Protein AF-A0A944PG60-F1 (afdb_monomer)

Sequence (607 aa):
MVRDDLVLALLRGALREAAPEWLLQVAIDRDVDRPREDQYHPLGPALALASTALSHTSCTDEQRRDALRRCSVPQLGRLGHANCTKPVARGIVAELRHREPDSQPMTPALLTEPGCAQVVLRQPDLHEHVFAVALDLLPVFPSLQKSGEQEDADSSYEAYVAAQRAWETMWAGVVSQHTSRHRQLLSWAADSPADHVIRTHLLGTLPWDVEPGLLEEIAADDLAHFRDCVLVTRVCRMLRDGTSEQEVRAHFADELAAPAAESGRDLERYFSGRPLFRRYGAHAAISWMELAAKGSWRHILNPTEANSRYGEPHTWRSPNDLLHTLGRRFAEAGLTALMLWELDEEATYGSPTGLRWVHSTLLHLPTLSDEVATRVRAILKASRPDPYARLRTHDHAAVRRERELSDLRSDIERMIGDPLAATRTYALGDPSSVTVRDLAGAANEVLNGYLTRHEGDDALVEKALLAFASRAHRSKPAFADVLVRHSQPRAALLDITIDLRRRLGGSPQHREAWAREVLSLPDCDPELIRALPAWTVLTIGGESRYRSAHKAVTAIVMETLGDDHDAWARFTSSPASYSGPTAWLRLGDVLDASLGRTPWPTPPSSR

Mean predicted aligned error: 11.56 Å

Secondary structure (DSSP, 8-state):
-HHHHHHHHHHHTTTSS---HHHHHHHHHHHHS--GGGTT-TT-S--HHHHHHHTSTT--HHHHHHHHHHS-HHHHHHHTBTTS-HHHHHHHHHHHHHH--SPPBP-THHHHS--HHHHHHTSSSB-HHHHHHHHHTSPBPPP-----TTS-HHHHHHHHHHHHHHHHHHHHHHHHH-TT-HHHHHHHHTTSHHHHHHHHHHHHTSGGGS-HHHHHHHHHHHHHHHHHHHHHHHHHHHHHTT--HHHHHHHTHHHHHS--TTTHHHHHHHHS--HHHHHHHTTHHHHHHHHHHHTTTHHHH-GGG-B-TTSPBP--SS-HHHHHHHHHHHHHHHHHHHHT----TT--S--HHHHHHHHHHHHH-S---HHHHHHHHHHHHHS---TTGGG-TT-HHHHHHHHHHHHHHHHHHHHHH-TT-SSGGG----TTT--HHHHHHS-HHHHHHHHHHTTT-HHHHHHHHHHGGG-SS--SS-HHHHHTTSSSHHHHHHHHHHTHHHHH-S-HHHHHHHHHHHHTSTT--HHHHHHSBHHHHHHSB-SSTTT-B-HHHHHHHHHHHTT-HHHHHHHHT----SSSGGGG-BHHHHHHHHTTSSSPPPPPP--

Radius of gyration: 36.52 Å; Cα contacts (8 Å, |Δi|>4): 721; chains: 1; bounding box: 112×46×90 Å

Solvent-accessible surface area (backbone atoms only — not comparable to full-atom values): 33723 Å² total; per-residue (Å²): 104,81,67,55,55,48,54,46,48,38,53,71,49,91,27,48,79,62,53,60,67,71,60,39,50,51,30,31,47,62,54,62,68,51,79,75,84,67,76,87,46,100,76,56,81,82,55,61,42,27,48,51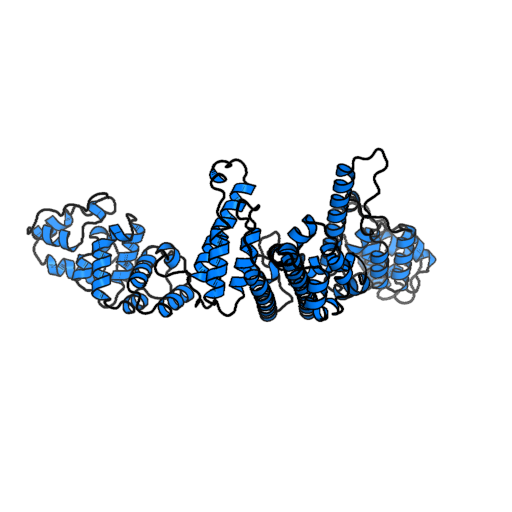,31,54,56,32,78,63,45,46,74,64,61,44,44,56,53,55,69,70,39,52,56,66,52,48,25,64,54,28,25,53,87,47,41,71,71,46,36,51,47,48,44,53,49,48,46,68,79,48,76,70,61,47,64,32,44,55,62,46,75,81,59,55,51,64,29,56,48,26,51,69,43,55,65,45,20,68,70,35,46,54,52,28,59,72,44,35,62,40,82,55,71,81,73,80,65,55,104,84,50,59,65,66,62,56,49,54,50,41,54,47,13,45,54,38,46,52,52,50,48,51,52,44,56,67,45,37,54,93,40,56,71,58,53,46,66,69,21,58,100,42,82,53,30,62,55,51,50,43,33,47,46,31,75,45,46,39,63,34,55,50,69,58,50,52,51,55,52,50,53,56,55,51,54,47,53,53,25,45,49,42,17,53,54,20,41,44,50,70,76,66,47,51,72,69,57,52,49,62,74,42,40,72,70,70,66,49,88,52,94,69,56,68,73,58,55,56,60,51,68,69,74,49,66,67,46,23,57,54,28,46,41,30,32,49,54,47,42,30,47,31,42,72,40,36,38,29,42,56,67,36,56,88,72,39,46,45,101,85,68,48,71,65,78,56,64,42,57,69,69,57,39,54,51,51,27,30,56,51,14,56,52,41,50,56,33,55,74,63,62,73,88,59,87,84,60,87,54,44,51,45,56,74,45,46,28,54,44,50,21,57,55,36,43,93,73,71,50,73,67,57,46,51,49,51,50,52,49,59,68,61,45,38,79,61,88,60,54,78,78,47,70,86,39,67,67,59,54,50,47,50,49,51,33,53,50,52,50,52,50,43,52,15,32,64,40,26,58,81,44,95,49,44,93,66,29,73,20,38,69,87,74,50,48,39,68,59,56,30,71,45,54,41,69,52,50,53,52,50,53,62,77,47,67,84,45,45,71,47,40,54,37,51,59,56,8,60,27,68,38,92,70,94,68,64,69,49,73,66,68,54,40,71,63,29,93,53,44,71,61,51,54,39,54,49,46,68,42,33,57,82,75,71,46,89,49,60,65,36,54,46,38,42,50,52,57,54,69,67,42,94,80,66,52,69,68,49,59,27,41,34,31,31,40,50,60,67,66,42,54,26,95,60,84,84,80,38,66,26,65,71,58,51,49,53,54,48,69,72,46,62,90,43,63,67,25,50,56,43,46,77,66,52,78,52,30,84,64,70,52,35,33,61,34,29,30,41,54,50,53,45,24,18,69,69,76,44,75,79,73,79,48,64,71,97,121

Foldseek 3Di:
DVVLVVLLCCCVPVCVQHDDPVSLVVLLCCQLVPDPPQVPDLLDDQSSSNQSSLQGPHQDLVNLLVSLLSHDLLRLLSSQAQPGDPSNLVSSLVNLCVQQVDAAAFFLVCVVVPHSLLSSLLAERGHPSNVVSSVVNYHAQHDQDDDDPPDDPVVSVVRNVNRNVSVLVSLLSNCVRYLVCLVVQCVSCPPHPSNVSSLQCCQFVPVQSHALVVNVVSLVLLLVVLVLLLLLLVLLVCVVVPHQPVVSCVVCVVVLPDCPPPSNVVSVVSNPPDNVSSVCSNLSSLVSLLCCCVGRNVCLLPVQVCADPVRHGDRGNHDNVSSLVSLQSLLVSVVSSLVSDDQDPPPQAAWLSSLSSVLSSLQNHPFDDPVSLVSVVVSLVRHDQDPCLVVVVVDPVSVVRSVSSVVSSVLSQQSSQCRVQPGSNQRQGNLVPRALCSLLPHDQVSNVVVCVVVQPPQSSLLSNLLNQLVHPDDDDPQSVVSLVSHPDSVVSLQVCLLCVCVRNNFDLSSLLSSLVSQLPDPDRDLSSLQSRQQVNQQCDADPPPDDHRHPSNVVSLCVLCPPPPQLVVQLVVAPADSHDQSSNQGNNQSSCVSVVNDPRDDGDDPD

Structure (mmCIF, N/CA/C/O backbone):
data_AF-A0A944PG60-F1
#
_entry.id   AF-A0A944PG60-F1
#
loop_
_atom_site.group_PDB
_atom_site.id
_atom_site.type_symbol
_atom_site.label_atom_id
_atom_site.label_alt_id
_atom_site.label_comp_id
_atom_site.label_asym_id
_atom_site.label_entity_id
_atom_site.label_seq_id
_atom_site.pdbx_PDB_ins_code
_atom_site.Cartn_x
_atom_site.Cartn_y
_atom_site.Cartn_z
_atom_site.occupancy
_atom_site.B_iso_or_equiv
_atom_site.auth_seq_id
_atom_site.auth_comp_id
_atom_site.auth_asym_id
_atom_site.auth_atom_id
_atom_site.pdbx_PDB_model_num
ATOM 1 N N . MET A 1 1 ? 42.377 1.328 -25.000 1.00 53.78 1 MET A N 1
ATOM 2 C CA . MET A 1 1 ? 41.643 0.204 -25.628 1.00 53.78 1 MET A CA 1
ATOM 3 C C . MET A 1 1 ? 42.593 -0.837 -26.203 1.00 53.78 1 MET A C 1
ATOM 5 O O . MET A 1 1 ? 42.999 -1.668 -25.416 1.00 53.78 1 MET A O 1
ATOM 9 N N . VAL A 1 2 ? 43.089 -0.762 -27.450 1.00 61.47 2 VAL A N 1
ATOM 10 C CA . VAL A 1 2 ? 43.896 -1.863 -28.059 1.00 61.47 2 VAL A CA 1
ATOM 11 C C . VAL A 1 2 ? 45.124 -2.294 -27.228 1.00 61.47 2 VAL A C 1
ATOM 13 O O . VAL A 1 2 ? 45.469 -3.471 -27.178 1.00 61.47 2 VAL A O 1
ATOM 16 N N . ARG A 1 3 ? 45.779 -1.352 -26.536 1.00 75.06 3 ARG A N 1
ATOM 17 C CA . ARG A 1 3 ? 46.931 -1.631 -25.660 1.00 75.06 3 ARG A CA 1
ATOM 18 C C . ARG A 1 3 ? 46.542 -2.263 -24.316 1.00 75.06 3 ARG A C 1
ATOM 20 O O . ARG A 1 3 ? 47.294 -3.084 -23.807 1.00 75.06 3 ARG A O 1
ATOM 27 N N . ASP A 1 4 ? 45.395 -1.887 -23.762 1.00 80.38 4 ASP A N 1
ATOM 28 C CA . ASP A 1 4 ? 44.910 -2.372 -22.463 1.00 80.38 4 ASP A CA 1
ATOM 29 C C . ASP A 1 4 ? 44.392 -3.809 -22.605 1.00 80.38 4 ASP A C 1
ATOM 31 O O . ASP A 1 4 ? 44.735 -4.683 -21.811 1.00 80.38 4 ASP A O 1
ATOM 35 N N . ASP A 1 5 ? 43.680 -4.081 -23.702 1.00 80.94 5 ASP A N 1
ATOM 36 C CA . ASP A 1 5 ? 43.199 -5.419 -24.054 1.00 80.94 5 ASP A CA 1
ATOM 37 C C . ASP A 1 5 ? 44.366 -6.394 -24.280 1.00 80.94 5 ASP A C 1
ATOM 39 O O . ASP A 1 5 ? 44.305 -7.547 -23.856 1.00 80.94 5 ASP A O 1
ATOM 43 N N . LEU A 1 6 ? 45.467 -5.923 -24.881 1.00 83.25 6 LEU A N 1
ATOM 44 C CA . LEU A 1 6 ? 46.682 -6.717 -25.074 1.00 83.25 6 LEU A CA 1
ATOM 45 C C . LEU A 1 6 ? 47.369 -7.064 -23.746 1.00 83.25 6 LEU A C 1
ATOM 47 O O . LEU A 1 6 ? 47.744 -8.216 -23.539 1.00 83.25 6 LEU A O 1
ATOM 51 N N . VAL A 1 7 ? 47.531 -6.096 -22.836 1.00 85.50 7 VAL A N 1
ATOM 52 C CA . VAL A 1 7 ? 48.131 -6.348 -21.511 1.00 85.50 7 VAL A CA 1
ATOM 53 C C . VAL A 1 7 ? 47.280 -7.345 -20.725 1.00 85.50 7 VAL A C 1
ATOM 55 O O . VAL A 1 7 ? 47.806 -8.298 -20.151 1.00 85.50 7 VAL A O 1
ATOM 58 N N . LEU A 1 8 ? 45.960 -7.177 -20.756 1.00 86.62 8 LEU A N 1
ATOM 59 C CA . LEU A 1 8 ? 45.022 -8.074 -20.097 1.00 86.62 8 LEU A CA 1
ATOM 60 C C . LEU A 1 8 ? 45.046 -9.486 -20.709 1.00 86.62 8 LEU A C 1
ATOM 62 O O . LEU A 1 8 ? 45.043 -10.470 -19.970 1.00 86.62 8 LEU A O 1
ATOM 66 N N . ALA A 1 9 ? 45.131 -9.604 -22.037 1.00 85.31 9 ALA A N 1
ATOM 67 C CA . ALA A 1 9 ? 45.265 -10.887 -22.729 1.00 85.31 9 ALA A CA 1
ATOM 68 C C . ALA A 1 9 ? 46.587 -11.597 -22.395 1.00 85.31 9 ALA A C 1
ATOM 70 O O . ALA A 1 9 ? 46.596 -12.812 -22.196 1.00 85.31 9 ALA A O 1
ATOM 71 N N . LEU A 1 10 ? 47.692 -10.854 -22.275 1.00 87.44 10 LEU A N 1
ATOM 72 C CA . LEU A 1 10 ? 48.986 -11.406 -21.870 1.00 87.44 10 LEU A CA 1
ATOM 73 C C . LEU A 1 10 ? 48.945 -11.941 -20.434 1.00 87.44 10 LEU A C 1
ATOM 75 O O . LEU A 1 10 ? 49.346 -13.082 -20.211 1.00 87.44 10 LEU A O 1
ATOM 79 N N . LEU A 1 11 ? 48.407 -11.163 -19.489 1.00 88.62 11 LEU A N 1
ATOM 80 C CA . LEU A 1 11 ? 48.304 -11.551 -18.075 1.00 88.62 11 LEU A CA 1
ATOM 81 C C . LEU A 1 11 ? 47.312 -12.698 -17.828 1.00 88.62 11 LEU A C 1
ATOM 83 O O . LEU A 1 11 ? 47.488 -13.470 -16.892 1.00 88.62 11 LEU A O 1
ATOM 87 N N . ARG A 1 12 ? 46.265 -12.835 -18.653 1.00 87.19 12 ARG A N 1
ATOM 88 C CA . ARG A 1 12 ? 45.310 -13.956 -18.558 1.00 87.19 12 ARG A CA 1
ATOM 89 C C . ARG A 1 12 ? 45.749 -15.199 -19.334 1.00 87.19 12 ARG A C 1
ATOM 91 O O . ARG A 1 12 ? 45.286 -16.294 -19.021 1.00 87.19 12 ARG A O 1
ATOM 98 N N . GLY A 1 13 ? 46.594 -15.026 -20.347 1.00 88.12 13 GLY A N 1
ATOM 99 C CA . GLY A 1 13 ? 47.042 -16.072 -21.261 1.00 88.12 13 GLY A CA 1
ATOM 100 C C . GLY A 1 13 ? 48.504 -16.447 -21.042 1.00 88.12 13 GLY A C 1
ATOM 101 O O . GLY A 1 13 ? 48.837 -17.147 -20.090 1.00 88.12 13 GLY A O 1
ATOM 102 N N . ALA A 1 14 ? 49.371 -15.999 -21.953 1.00 84.44 14 ALA A N 1
ATOM 103 C CA . ALA A 1 14 ? 50.756 -16.463 -22.068 1.00 84.44 14 ALA A CA 1
ATOM 104 C C . ALA A 1 14 ? 51.629 -16.215 -20.823 1.00 84.44 14 ALA A C 1
ATOM 106 O O . ALA A 1 14 ? 52.593 -16.945 -20.615 1.00 84.44 14 ALA A O 1
ATOM 107 N N . LEU A 1 15 ? 51.305 -15.211 -20.003 1.00 89.38 15 LEU A N 1
ATOM 108 C CA . LEU A 1 15 ? 52.060 -14.849 -18.798 1.00 89.38 15 LEU A CA 1
ATOM 109 C C . LEU A 1 15 ? 51.304 -15.154 -17.502 1.00 89.38 15 LEU A C 1
ATOM 111 O O . LEU A 1 15 ? 51.692 -14.649 -16.460 1.00 89.38 15 LEU A O 1
ATOM 115 N N . ARG A 1 16 ? 50.255 -15.984 -17.548 1.00 87.12 16 ARG A N 1
ATOM 116 C CA . ARG A 1 16 ? 49.369 -16.269 -16.405 1.00 87.12 16 ARG A CA 1
ATOM 117 C C . ARG A 1 16 ? 50.077 -16.828 -15.164 1.00 87.12 16 ARG A C 1
ATOM 119 O O . ARG A 1 16 ? 49.595 -16.639 -14.050 1.00 87.12 16 ARG A O 1
ATOM 126 N N . GLU A 1 17 ? 51.156 -17.584 -15.354 1.00 86.06 17 GLU A N 1
ATOM 127 C CA . GLU A 1 17 ? 51.885 -18.236 -14.254 1.00 86.06 17 GLU A CA 1
ATOM 128 C C . GLU A 1 17 ? 53.078 -17.407 -13.767 1.00 86.06 17 GLU A C 1
ATOM 130 O O . GLU A 1 17 ? 53.410 -17.433 -12.580 1.00 86.06 17 GLU A O 1
ATOM 135 N N . ALA A 1 18 ? 53.704 -16.657 -14.677 1.00 88.88 18 ALA A N 1
ATOM 136 C CA . ALA A 1 18 ? 54.878 -15.841 -14.415 1.00 88.88 18 ALA A CA 1
ATOM 137 C C . ALA A 1 18 ? 54.860 -14.590 -15.302 1.00 88.88 18 ALA A C 1
ATOM 139 O O . ALA A 1 18 ? 55.001 -14.680 -16.523 1.00 88.88 18 ALA A O 1
ATOM 140 N N . ALA A 1 19 ? 54.722 -13.422 -14.677 1.00 89.19 19 ALA A N 1
ATOM 141 C CA . ALA A 1 19 ? 54.722 -12.132 -15.357 1.00 89.19 19 ALA A CA 1
ATOM 142 C C . ALA A 1 19 ? 55.879 -11.265 -14.842 1.00 89.19 19 ALA A C 1
ATOM 144 O O . ALA A 1 19 ? 56.162 -11.278 -13.641 1.00 89.19 19 ALA A O 1
ATOM 145 N N . PRO A 1 20 ? 56.551 -10.498 -15.718 1.00 89.19 20 PRO A N 1
ATOM 146 C CA . PRO A 1 20 ? 57.601 -9.592 -15.286 1.00 89.19 20 PRO A CA 1
ATOM 147 C C . PRO A 1 20 ? 57.009 -8.408 -14.510 1.00 89.19 20 PRO A C 1
ATOM 149 O O . PRO A 1 20 ? 55.943 -7.893 -14.852 1.00 89.19 20 PRO A O 1
ATOM 152 N N . GLU A 1 21 ? 57.743 -7.941 -13.501 1.00 88.69 21 GLU A N 1
ATOM 153 C CA . GLU A 1 21 ? 57.334 -6.859 -12.594 1.00 88.69 21 GLU A CA 1
ATOM 154 C C . GLU A 1 21 ? 56.861 -5.596 -13.328 1.00 88.69 21 GLU A C 1
ATOM 156 O O . GLU A 1 21 ? 55.802 -5.058 -13.013 1.00 88.69 21 GLU A O 1
ATOM 161 N N . TRP A 1 22 ? 57.581 -5.165 -14.369 1.00 88.00 22 TRP A N 1
ATOM 162 C CA . TRP A 1 22 ? 57.215 -3.969 -15.134 1.00 88.00 22 TRP A CA 1
ATOM 163 C C . TRP A 1 22 ? 55.829 -4.080 -15.790 1.00 88.00 22 TRP A C 1
ATOM 165 O O . TRP A 1 22 ? 55.141 -3.073 -15.930 1.00 88.00 22 TRP A O 1
ATOM 175 N N . LEU A 1 23 ? 55.397 -5.284 -16.190 1.00 88.94 23 LEU A N 1
ATOM 176 C CA . LEU A 1 23 ? 54.098 -5.489 -16.836 1.00 88.94 23 LEU A CA 1
ATOM 177 C C . LEU A 1 23 ? 52.961 -5.404 -15.814 1.00 88.94 23 LEU A C 1
ATOM 179 O O . LEU A 1 23 ? 51.924 -4.807 -16.103 1.00 88.94 23 LEU A O 1
ATOM 183 N N . LEU A 1 24 ? 53.177 -5.959 -14.617 1.00 89.69 24 LEU A N 1
ATOM 184 C CA . LEU A 1 24 ? 52.245 -5.848 -13.493 1.00 89.69 24 LEU A CA 1
ATOM 185 C C . LEU A 1 24 ? 52.112 -4.391 -13.041 1.00 89.69 24 LEU A C 1
ATOM 187 O O . LEU A 1 24 ? 50.996 -3.901 -12.888 1.00 89.69 24 LEU A O 1
ATOM 191 N N . GLN A 1 25 ? 53.233 -3.679 -12.918 1.00 88.25 25 GLN A N 1
ATOM 192 C CA . GLN A 1 25 ? 53.254 -2.269 -12.537 1.00 88.25 25 GLN A CA 1
ATOM 193 C C . GLN A 1 25 ? 52.529 -1.390 -13.568 1.00 88.25 25 GLN A C 1
ATOM 195 O O . GLN A 1 25 ? 51.669 -0.594 -13.205 1.00 88.25 25 GLN A O 1
ATOM 200 N N . VAL A 1 26 ? 52.780 -1.601 -14.866 1.00 88.25 26 VAL A N 1
ATOM 201 C CA . VAL A 1 26 ? 52.071 -0.887 -15.942 1.00 88.25 26 VAL A CA 1
ATOM 202 C C . VAL A 1 26 ? 50.565 -1.155 -15.900 1.00 88.25 26 VAL A C 1
ATOM 204 O O . VAL A 1 26 ? 49.785 -0.231 -16.117 1.00 88.25 26 VAL A O 1
ATOM 207 N N . ALA A 1 27 ? 50.141 -2.392 -15.630 1.00 87.62 27 ALA A N 1
ATOM 208 C CA . ALA A 1 27 ? 48.725 -2.733 -15.511 1.00 87.62 27 ALA A CA 1
ATOM 209 C C . ALA A 1 27 ? 48.060 -2.050 -14.301 1.00 87.62 27 ALA A C 1
ATOM 211 O O . ALA A 1 27 ? 46.929 -1.581 -14.414 1.00 87.62 27 ALA A O 1
ATOM 212 N N . ILE A 1 28 ? 48.768 -1.950 -13.171 1.00 88.94 28 ILE A N 1
ATOM 213 C CA . ILE A 1 28 ? 48.303 -1.239 -11.973 1.00 88.94 28 ILE A CA 1
ATOM 214 C C . ILE A 1 28 ? 48.185 0.263 -12.253 1.00 88.94 28 ILE A C 1
ATOM 216 O O . ILE A 1 28 ? 47.111 0.832 -12.071 1.00 88.94 28 ILE A O 1
ATOM 220 N N . ASP A 1 29 ? 49.247 0.901 -12.746 1.00 87.81 29 ASP A N 1
ATOM 221 C CA . ASP A 1 29 ? 49.304 2.359 -12.927 1.00 87.81 29 ASP A CA 1
ATOM 222 C C . ASP A 1 29 ? 48.272 2.855 -13.950 1.00 87.81 29 ASP A C 1
ATOM 224 O O . ASP A 1 29 ? 47.687 3.925 -13.799 1.00 87.81 29 ASP A O 1
ATOM 228 N N . ARG A 1 30 ? 47.969 2.046 -14.973 1.00 83.94 30 ARG A N 1
ATOM 229 C CA . ARG A 1 30 ? 46.959 2.375 -15.996 1.00 83.94 30 ARG A CA 1
ATOM 230 C C . ARG A 1 30 ? 45.547 2.546 -15.439 1.00 83.94 30 ARG A C 1
ATOM 232 O O . ARG A 1 30 ? 44.799 3.363 -15.975 1.00 83.94 30 ARG A O 1
ATOM 239 N N . ASP A 1 31 ? 45.201 1.791 -14.402 1.00 84.12 31 ASP A N 1
ATOM 240 C CA . ASP A 1 31 ? 43.880 1.807 -13.767 1.00 84.12 31 ASP A CA 1
ATOM 241 C C . ASP A 1 31 ? 43.855 2.680 -12.501 1.00 84.12 31 ASP A C 1
ATOM 243 O O . ASP A 1 31 ? 42.850 3.340 -12.218 1.00 84.12 31 ASP A O 1
ATOM 247 N N . VAL A 1 32 ? 44.950 2.694 -11.733 1.00 81.50 32 VAL A N 1
ATOM 248 C CA . VAL A 1 32 ? 45.051 3.434 -10.466 1.00 81.50 32 VAL A CA 1
ATOM 249 C C . VAL A 1 32 ? 45.307 4.923 -10.704 1.00 81.50 32 VAL A C 1
ATOM 251 O O . VAL A 1 32 ? 44.624 5.746 -10.094 1.00 81.50 32 VAL A O 1
ATOM 254 N N . ASP A 1 33 ? 46.200 5.270 -11.637 1.00 79.69 33 ASP A N 1
ATOM 255 C CA . ASP A 1 33 ? 46.654 6.650 -11.875 1.00 79.69 33 ASP A CA 1
ATOM 256 C C . ASP A 1 33 ? 45.922 7.336 -13.047 1.00 79.69 33 ASP A C 1
ATOM 258 O O . ASP A 1 33 ? 46.331 8.395 -13.533 1.00 79.69 33 ASP A O 1
ATOM 262 N N . ARG A 1 34 ? 44.823 6.744 -13.535 1.00 70.19 34 ARG A N 1
ATOM 263 C CA . ARG A 1 34 ? 44.042 7.296 -14.650 1.00 70.19 34 ARG A CA 1
ATOM 264 C C . ARG A 1 34 ? 43.447 8.670 -14.274 1.00 70.19 34 ARG A C 1
ATOM 266 O O . ARG A 1 34 ? 42.856 8.793 -13.198 1.00 70.19 34 ARG A O 1
ATOM 273 N N . PRO A 1 35 ? 43.563 9.705 -15.136 1.00 55.66 35 PRO A N 1
ATOM 274 C CA . PRO A 1 35 ? 43.055 11.042 -14.834 1.00 55.66 35 PRO A CA 1
ATOM 275 C C . PRO A 1 35 ? 41.542 11.044 -14.566 1.00 55.66 35 PRO A C 1
ATOM 277 O O . PRO A 1 35 ? 40.773 10.319 -15.193 1.00 55.66 35 PRO A O 1
ATOM 280 N N . ARG A 1 36 ? 41.139 11.881 -13.603 1.00 54.56 36 ARG A N 1
ATOM 281 C CA . ARG A 1 36 ? 39.830 11.941 -12.920 1.00 54.56 36 ARG A CA 1
ATOM 282 C C . ARG A 1 36 ? 38.628 12.385 -13.782 1.00 54.56 36 ARG A C 1
ATOM 284 O O . ARG A 1 36 ? 37.598 12.737 -13.218 1.00 54.56 36 ARG A O 1
ATOM 291 N N . GLU A 1 37 ? 38.729 12.397 -15.108 1.00 46.00 37 GLU A N 1
ATOM 292 C CA . GLU A 1 37 ? 37.730 13.035 -15.987 1.00 46.00 37 GLU A CA 1
ATOM 293 C C . GLU A 1 37 ? 36.353 12.330 -16.010 1.00 46.00 37 GLU A C 1
ATOM 295 O O . GLU A 1 37 ? 35.355 12.968 -16.329 1.00 46.00 37 GLU A O 1
ATOM 300 N N . ASP A 1 38 ? 36.246 11.079 -15.542 1.00 45.75 38 ASP A N 1
ATOM 301 C CA . ASP A 1 38 ? 34.992 10.297 -15.515 1.00 45.75 38 ASP A CA 1
ATOM 302 C C . ASP A 1 38 ? 34.252 10.324 -14.149 1.00 45.75 38 ASP A C 1
ATOM 304 O O . ASP A 1 38 ? 33.610 9.351 -13.744 1.00 45.75 38 ASP A O 1
ATOM 308 N N . GLN A 1 39 ? 34.336 11.428 -13.395 1.00 44.69 39 GLN A N 1
ATOM 309 C CA . GLN A 1 39 ? 33.823 11.543 -12.012 1.00 44.69 39 GLN A CA 1
ATOM 310 C C . GLN A 1 39 ? 32.289 11.497 -11.832 1.00 44.69 39 GLN A C 1
ATOM 312 O O . GLN A 1 39 ? 31.819 11.500 -10.695 1.00 44.69 39 GLN A O 1
ATOM 317 N N . TYR A 1 40 ? 31.495 11.416 -12.902 1.00 42.62 40 TYR A N 1
ATOM 318 C CA . TYR A 1 40 ? 30.029 11.510 -12.810 1.00 42.62 40 TYR A CA 1
ATOM 319 C C . TYR A 1 40 ? 29.278 10.167 -12.782 1.00 42.62 40 TYR A C 1
ATOM 321 O O . TYR A 1 40 ? 28.053 10.167 -12.661 1.00 42.62 40 TYR A O 1
ATOM 329 N N . HIS A 1 41 ? 29.970 9.021 -12.822 1.00 44.62 41 HIS A N 1
ATOM 330 C CA . HIS A 1 41 ? 29.333 7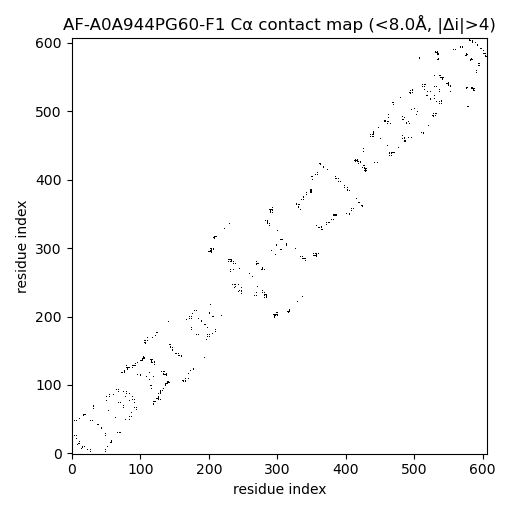.708 -12.670 1.00 44.62 41 HIS A CA 1
ATOM 331 C C . HIS A 1 41 ? 29.691 7.039 -11.329 1.00 44.62 41 HIS A C 1
ATOM 333 O O . HIS A 1 41 ? 30.851 6.677 -11.132 1.00 44.62 41 HIS A O 1
ATOM 339 N N . PRO A 1 42 ? 28.709 6.778 -10.437 1.00 46.03 42 PRO A N 1
ATOM 340 C CA . PRO A 1 42 ? 28.927 6.140 -9.129 1.00 46.03 42 PRO A CA 1
ATOM 341 C C . PRO A 1 42 ? 29.615 4.765 -9.176 1.00 46.03 42 PRO A C 1
ATOM 343 O O . PRO A 1 42 ? 30.175 4.323 -8.176 1.00 46.03 42 PRO A O 1
ATOM 346 N N . LEU A 1 43 ? 29.580 4.094 -10.332 1.00 54.03 43 LEU A N 1
ATOM 347 C CA . LEU A 1 43 ? 30.167 2.767 -10.537 1.00 54.03 43 LEU A CA 1
ATOM 348 C C . LEU A 1 43 ? 31.513 2.792 -11.288 1.00 54.03 43 LEU A C 1
ATOM 350 O O . LEU A 1 43 ? 32.240 1.807 -11.218 1.00 54.03 43 LEU A O 1
ATOM 354 N N . GLY A 1 44 ? 31.890 3.909 -11.931 1.00 58.81 44 GLY A N 1
ATOM 355 C CA . GLY A 1 44 ? 33.141 4.070 -12.692 1.00 58.81 44 GLY A CA 1
ATOM 356 C C . GLY A 1 44 ? 33.449 2.961 -13.726 1.00 58.81 44 GLY A C 1
ATOM 357 O O . GLY A 1 44 ? 32.712 1.988 -13.867 1.00 58.81 44 GLY A O 1
ATOM 358 N N . PRO A 1 45 ? 34.551 3.062 -14.490 1.00 63.16 45 PRO A N 1
ATOM 359 C CA . PRO A 1 45 ? 35.009 1.949 -15.323 1.00 63.16 45 PRO A CA 1
ATOM 360 C C . PRO A 1 45 ? 35.551 0.797 -14.456 1.00 63.16 45 PRO A C 1
ATOM 362 O O . PRO A 1 45 ? 36.111 1.026 -13.378 1.00 63.16 45 PRO A O 1
ATOM 365 N N . ALA A 1 46 ? 35.403 -0.445 -14.925 1.00 68.19 46 ALA A N 1
ATOM 366 C CA . ALA A 1 46 ? 35.960 -1.623 -14.259 1.00 68.19 46 ALA A CA 1
ATOM 367 C C . ALA A 1 46 ? 37.501 -1.564 -14.232 1.00 68.19 46 ALA A C 1
ATOM 369 O O . ALA A 1 46 ? 38.127 -1.357 -15.269 1.00 68.19 46 ALA A O 1
ATOM 370 N N . LEU A 1 47 ? 38.110 -1.792 -13.061 1.00 83.31 47 LEU A N 1
ATOM 371 C CA . LEU A 1 47 ? 39.571 -1.798 -12.857 1.00 83.31 47 LEU A CA 1
ATOM 372 C C . LEU A 1 47 ? 40.171 -3.165 -13.228 1.00 83.31 47 LEU A C 1
ATOM 374 O O . LEU A 1 47 ? 40.756 -3.868 -12.400 1.00 83.31 47 LEU A O 1
ATOM 378 N N . ALA A 1 48 ? 39.910 -3.602 -14.461 1.00 83.25 48 ALA A N 1
ATOM 379 C CA . ALA A 1 48 ? 40.185 -4.963 -14.904 1.00 83.25 48 ALA A CA 1
ATOM 380 C C . ALA A 1 48 ? 41.689 -5.277 -14.987 1.00 83.25 48 ALA A C 1
ATOM 382 O O . ALA A 1 48 ? 42.079 -6.419 -14.720 1.00 83.25 48 ALA A O 1
ATOM 383 N N . LEU A 1 49 ? 42.531 -4.293 -15.326 1.00 86.88 49 LEU A N 1
ATOM 384 C CA . LEU A 1 49 ? 43.982 -4.462 -15.395 1.00 86.88 49 LEU A CA 1
ATOM 385 C C . LEU A 1 49 ? 44.584 -4.538 -13.994 1.00 86.88 49 LEU A C 1
ATOM 387 O O . LEU A 1 49 ? 45.282 -5.510 -13.695 1.00 86.88 49 LEU A O 1
ATOM 391 N N . ALA A 1 50 ? 44.254 -3.584 -13.119 1.00 88.44 50 ALA A N 1
ATOM 392 C CA . ALA A 1 50 ? 44.738 -3.581 -11.739 1.00 88.44 50 ALA A CA 1
ATOM 393 C C . ALA A 1 50 ? 44.258 -4.820 -10.971 1.00 88.44 50 ALA A C 1
ATOM 395 O O . ALA A 1 50 ? 45.052 -5.473 -10.299 1.00 88.44 50 ALA A O 1
ATOM 396 N N . SER A 1 51 ? 42.988 -5.211 -11.119 1.00 88.12 51 SER A N 1
ATOM 397 C CA . SER A 1 51 ? 42.451 -6.423 -10.483 1.00 88.12 51 SER A CA 1
ATOM 398 C C . SER A 1 51 ? 43.205 -7.687 -10.917 1.00 88.12 51 SER A C 1
ATOM 400 O O . SER A 1 51 ? 43.572 -8.511 -10.073 1.00 88.12 51 SER A O 1
ATOM 402 N N . THR A 1 52 ? 43.496 -7.813 -12.219 1.00 88.19 52 THR A N 1
ATOM 403 C CA . THR A 1 52 ? 44.238 -8.958 -12.772 1.00 88.19 52 THR A CA 1
ATOM 404 C C . THR A 1 52 ? 45.692 -8.960 -12.288 1.00 88.19 52 THR A C 1
ATOM 406 O O . THR A 1 52 ? 46.186 -9.999 -11.860 1.00 88.19 52 THR A O 1
ATOM 409 N N . ALA A 1 53 ? 46.367 -7.807 -12.300 1.00 90.69 53 ALA A N 1
ATOM 410 C CA . ALA A 1 53 ? 47.765 -7.689 -11.892 1.00 90.69 53 ALA A CA 1
ATOM 411 C C . ALA A 1 53 ? 47.970 -7.933 -10.388 1.00 90.69 53 ALA A C 1
ATOM 413 O O . ALA A 1 53 ? 48.841 -8.710 -10.007 1.00 90.69 53 ALA A O 1
ATOM 414 N N . LEU A 1 54 ? 47.133 -7.344 -9.527 1.00 90.38 54 LEU A N 1
ATOM 415 C CA . LEU A 1 54 ? 47.226 -7.512 -8.068 1.00 90.38 54 LEU A CA 1
ATOM 416 C C . LEU A 1 54 ? 46.913 -8.946 -7.613 1.00 90.38 54 LEU A C 1
ATOM 418 O O . LEU A 1 54 ? 47.386 -9.388 -6.561 1.00 90.38 54 LEU A O 1
ATOM 422 N N . SER A 1 55 ? 46.117 -9.662 -8.411 1.00 89.12 55 SER A N 1
ATOM 423 C CA . SER A 1 55 ? 45.765 -11.070 -8.208 1.00 89.12 55 SER A CA 1
ATOM 424 C C . SER A 1 55 ? 46.780 -12.052 -8.802 1.00 89.12 55 SER A C 1
ATOM 426 O O . SER A 1 55 ? 46.636 -13.258 -8.611 1.00 89.12 55 SER A O 1
ATOM 428 N N . HIS A 1 56 ? 47.786 -11.561 -9.528 1.00 91.62 56 HIS A N 1
ATOM 429 C CA . HIS A 1 56 ? 48.787 -12.394 -10.181 1.00 91.62 56 HIS A CA 1
ATOM 430 C C . HIS A 1 56 ? 49.738 -13.038 -9.159 1.00 91.62 56 HIS A C 1
ATOM 432 O O . HIS A 1 56 ? 50.139 -12.398 -8.187 1.00 91.62 56 HIS A O 1
ATOM 438 N N . THR A 1 57 ? 50.152 -14.285 -9.394 1.00 87.88 57 THR A N 1
ATOM 439 C CA . THR A 1 57 ? 51.058 -15.046 -8.504 1.00 87.88 57 THR A CA 1
ATOM 440 C C . THR A 1 57 ? 52.420 -14.374 -8.333 1.00 87.88 57 THR A C 1
ATOM 442 O O . THR A 1 57 ? 52.994 -14.405 -7.251 1.00 87.88 57 THR A O 1
ATOM 445 N N . SER A 1 58 ? 52.923 -13.739 -9.393 1.00 90.75 58 SER A N 1
ATOM 446 C CA . SER A 1 58 ? 54.181 -12.975 -9.387 1.00 90.75 58 SER A CA 1
ATOM 447 C C . SER A 1 58 ? 54.086 -11.585 -8.740 1.00 90.75 58 SER A C 1
ATOM 449 O O . SER A 1 58 ? 55.110 -10.920 -8.632 1.00 90.75 58 SER A O 1
ATOM 451 N N . CYS A 1 59 ? 52.897 -11.121 -8.330 1.00 89.69 59 CYS A N 1
ATOM 452 C CA . CYS A 1 59 ? 52.750 -9.842 -7.631 1.00 89.69 59 CYS A CA 1
ATOM 453 C C . CYS A 1 59 ? 53.113 -10.012 -6.151 1.00 89.69 59 CYS A C 1
ATOM 455 O O . CYS A 1 59 ? 52.456 -10.763 -5.418 1.00 89.69 59 CYS A O 1
ATOM 457 N N . THR A 1 60 ? 54.158 -9.310 -5.709 1.00 89.12 60 THR A N 1
ATOM 458 C CA . THR A 1 60 ? 54.640 -9.401 -4.327 1.00 89.12 60 THR A CA 1
ATOM 459 C C . THR A 1 60 ? 53.681 -8.713 -3.354 1.00 89.12 60 THR A C 1
ATOM 461 O O . THR A 1 60 ? 52.910 -7.821 -3.718 1.00 89.12 60 THR A O 1
ATOM 464 N N . ASP A 1 61 ? 53.728 -9.106 -2.080 1.00 87.81 61 ASP A N 1
ATOM 465 C CA . ASP A 1 61 ? 52.897 -8.481 -1.042 1.00 87.81 61 ASP A CA 1
ATOM 466 C C . ASP A 1 61 ? 53.214 -6.988 -0.850 1.00 87.81 61 ASP A C 1
ATOM 468 O O . ASP A 1 61 ? 52.325 -6.211 -0.505 1.00 87.81 61 ASP A O 1
ATOM 472 N N . GLU A 1 62 ? 54.463 -6.583 -1.094 1.00 88.25 62 GLU A N 1
ATOM 473 C CA . GLU A 1 62 ? 54.908 -5.189 -1.031 1.00 88.25 62 GLU A CA 1
ATOM 474 C C . GLU A 1 62 ? 54.333 -4.362 -2.187 1.00 88.25 62 GLU A C 1
ATOM 476 O O . GLU A 1 62 ? 53.638 -3.380 -1.930 1.00 88.25 62 GLU A O 1
ATOM 481 N N . GLN A 1 63 ? 54.476 -4.832 -3.434 1.00 87.88 63 GLN A N 1
ATOM 482 C CA . GLN A 1 63 ? 53.866 -4.197 -4.611 1.00 87.88 63 GLN A CA 1
ATOM 483 C C . GLN A 1 63 ? 52.349 -4.055 -4.455 1.00 87.88 63 GLN A C 1
ATOM 485 O O . GLN A 1 63 ? 51.775 -3.010 -4.765 1.00 87.88 63 GLN A O 1
ATOM 490 N N . ARG A 1 64 ? 51.686 -5.098 -3.936 1.00 92.00 64 ARG A N 1
ATOM 491 C CA . ARG A 1 64 ? 50.243 -5.073 -3.687 1.00 92.00 64 ARG A CA 1
ATOM 492 C C . ARG A 1 64 ? 49.873 -4.017 -2.649 1.00 92.00 64 ARG A C 1
ATOM 494 O O . ARG A 1 64 ? 48.916 -3.276 -2.855 1.00 92.00 64 ARG A O 1
ATOM 501 N N . ARG A 1 65 ? 50.613 -3.932 -1.541 1.00 90.75 65 ARG A N 1
ATOM 502 C CA . ARG A 1 65 ? 50.364 -2.948 -0.478 1.00 90.75 65 ARG A CA 1
ATOM 503 C C . ARG A 1 65 ? 50.542 -1.519 -0.986 1.00 90.75 65 ARG A C 1
ATOM 505 O O . ARG A 1 65 ? 49.674 -0.684 -0.745 1.00 90.75 65 ARG A O 1
ATOM 512 N N . ASP A 1 66 ? 51.617 -1.252 -1.717 1.00 90.25 66 ASP A N 1
ATOM 513 C CA . ASP A 1 66 ? 51.913 0.088 -2.229 1.00 90.25 66 ASP A CA 1
ATOM 514 C C . ASP A 1 66 ? 50.913 0.525 -3.303 1.00 90.25 66 ASP A C 1
ATOM 516 O O . ASP A 1 66 ? 50.463 1.672 -3.314 1.00 90.25 66 ASP A O 1
ATOM 520 N N . ALA A 1 67 ? 50.478 -0.398 -4.163 1.00 91.00 67 ALA A N 1
ATOM 521 C CA . ALA A 1 67 ? 49.403 -0.142 -5.115 1.00 91.00 67 ALA A CA 1
ATOM 522 C C . ALA A 1 67 ? 48.071 0.196 -4.424 1.00 91.00 67 ALA A C 1
ATOM 524 O O . ALA A 1 67 ? 47.404 1.158 -4.806 1.00 91.00 67 ALA A O 1
ATOM 525 N N . LEU A 1 68 ? 47.688 -0.556 -3.386 1.00 92.06 68 LEU A N 1
ATOM 526 C CA . LEU A 1 68 ? 46.441 -0.320 -2.651 1.00 92.06 68 LEU A CA 1
ATOM 527 C C . LEU A 1 68 ? 46.470 0.994 -1.855 1.00 92.06 68 LEU A C 1
ATOM 529 O O . LEU A 1 68 ? 45.469 1.707 -1.837 1.00 92.06 68 LEU A O 1
ATOM 533 N N . ARG A 1 69 ? 47.618 1.387 -1.291 1.00 91.00 69 ARG A N 1
ATOM 534 C CA . ARG A 1 69 ? 47.792 2.704 -0.647 1.00 91.00 69 ARG A CA 1
ATOM 535 C C . ARG A 1 69 ? 47.555 3.872 -1.601 1.00 91.00 69 ARG A C 1
ATOM 537 O O . ARG A 1 69 ? 46.960 4.871 -1.206 1.00 91.00 69 ARG A O 1
ATOM 544 N N . ARG A 1 70 ? 47.969 3.743 -2.866 1.00 90.69 70 ARG A N 1
ATOM 545 C CA . ARG A 1 70 ? 47.731 4.763 -3.906 1.00 90.69 70 ARG A CA 1
ATOM 546 C C . ARG A 1 70 ? 46.273 4.834 -4.370 1.00 90.69 70 ARG A C 1
ATOM 548 O O . ARG A 1 70 ? 45.862 5.849 -4.927 1.00 90.69 70 ARG A O 1
ATOM 555 N N . CYS A 1 71 ? 45.476 3.792 -4.134 1.00 89.75 71 CYS A N 1
ATOM 556 C CA . CYS A 1 71 ? 44.076 3.766 -4.545 1.00 89.75 71 CYS A CA 1
ATOM 557 C C . CYS A 1 71 ? 43.220 4.736 -3.715 1.00 89.75 71 CYS A C 1
ATOM 559 O O . CYS A 1 71 ? 43.286 4.783 -2.484 1.00 89.75 71 CYS A O 1
ATOM 561 N N . SER A 1 72 ? 42.317 5.453 -4.380 1.00 89.38 72 SER A N 1
ATOM 562 C CA . SER A 1 72 ? 41.179 6.106 -3.724 1.00 89.38 72 SER A CA 1
ATOM 563 C C . SER A 1 72 ? 40.228 5.068 -3.117 1.00 89.38 72 SER A C 1
ATOM 565 O O . SER A 1 72 ? 40.175 3.919 -3.555 1.00 89.38 72 SER A O 1
ATOM 567 N N . VAL A 1 73 ? 39.425 5.464 -2.128 1.00 89.62 73 VAL A N 1
ATOM 568 C CA . VAL A 1 73 ? 38.469 4.542 -1.493 1.00 89.62 73 VAL A CA 1
ATOM 569 C C . VAL A 1 73 ? 37.471 3.925 -2.494 1.00 89.62 73 VAL A C 1
ATOM 571 O O . VAL A 1 73 ? 37.279 2.709 -2.452 1.00 89.62 73 VAL A O 1
ATOM 574 N N . PRO A 1 74 ? 36.898 4.669 -3.466 1.00 88.56 74 PRO A N 1
ATOM 575 C CA . PRO A 1 74 ? 36.060 4.054 -4.498 1.00 88.56 74 PRO A CA 1
ATOM 576 C C . PRO A 1 74 ? 36.803 3.025 -5.366 1.00 88.56 74 PRO A C 1
ATOM 578 O O . PRO A 1 74 ? 36.200 2.074 -5.859 1.00 88.56 74 PRO A O 1
ATOM 581 N N . GLN A 1 75 ? 38.113 3.194 -5.590 1.00 88.56 75 GLN A N 1
ATOM 582 C CA . GLN A 1 75 ? 38.925 2.184 -6.280 1.00 88.56 75 GLN A CA 1
ATOM 583 C C . GLN A 1 75 ? 39.124 0.939 -5.405 1.00 88.56 75 GLN A C 1
ATOM 585 O O . GLN A 1 75 ? 38.990 -0.168 -5.919 1.00 88.56 75 GLN A O 1
ATOM 590 N N . LEU A 1 76 ? 39.358 1.103 -4.095 1.00 91.00 76 LEU A N 1
ATOM 591 C CA . LEU A 1 76 ? 39.449 -0.019 -3.151 1.00 91.00 76 LEU A CA 1
ATOM 592 C C . LEU A 1 76 ? 38.164 -0.859 -3.138 1.00 91.00 76 LEU A C 1
ATOM 594 O O . LEU A 1 76 ? 38.243 -2.081 -3.234 1.00 91.00 76 LEU A O 1
ATOM 598 N N . GLY A 1 77 ? 36.990 -0.217 -3.101 1.00 88.62 77 GLY A N 1
ATOM 599 C CA . GLY A 1 77 ? 35.704 -0.918 -3.178 1.00 88.62 77 GLY A CA 1
ATOM 600 C C . GLY A 1 77 ? 35.547 -1.726 -4.471 1.00 88.62 77 GLY A C 1
ATOM 601 O O . GLY A 1 77 ? 35.188 -2.899 -4.424 1.00 88.62 77 GLY A O 1
ATOM 602 N N . ARG A 1 78 ? 35.897 -1.142 -5.627 1.00 87.81 78 ARG A N 1
ATOM 603 C CA . ARG A 1 78 ? 35.831 -1.827 -6.935 1.00 87.81 78 ARG A CA 1
ATOM 604 C C . ARG A 1 78 ? 36.808 -3.001 -7.052 1.00 87.81 78 ARG A C 1
ATOM 606 O O . ARG A 1 78 ? 36.462 -4.031 -7.624 1.00 87.81 78 ARG A O 1
ATOM 613 N N . LEU A 1 79 ? 38.024 -2.866 -6.517 1.00 89.75 79 LEU A N 1
ATOM 614 C CA . LEU A 1 79 ? 39.005 -3.961 -6.464 1.00 89.75 79 LEU A CA 1
ATOM 615 C C . LEU A 1 79 ? 38.583 -5.068 -5.487 1.00 89.75 79 LEU A C 1
ATOM 617 O O . LEU A 1 79 ? 38.953 -6.226 -5.673 1.00 89.75 79 LEU A O 1
ATOM 621 N N . GLY A 1 80 ? 37.796 -4.716 -4.470 1.00 88.94 80 GLY A N 1
ATOM 622 C CA . GLY A 1 80 ? 37.279 -5.604 -3.434 1.00 88.94 80 GLY A CA 1
ATOM 623 C C . GLY A 1 80 ? 36.075 -6.458 -3.833 1.00 88.94 80 GLY A C 1
ATOM 624 O O . GLY A 1 80 ? 35.453 -7.020 -2.939 1.00 88.94 80 GLY A O 1
ATOM 625 N N . HIS A 1 81 ? 35.737 -6.576 -5.120 1.00 89.06 81 HIS A N 1
ATOM 626 C CA . HIS A 1 81 ? 34.645 -7.428 -5.616 1.00 89.06 81 HIS A CA 1
ATOM 627 C C . HIS A 1 81 ? 34.835 -8.909 -5.221 1.00 89.06 81 HIS A C 1
ATOM 629 O O . HIS A 1 81 ? 35.956 -9.383 -5.077 1.00 89.06 81 HIS A O 1
ATOM 635 N N . ALA A 1 82 ? 33.748 -9.677 -5.132 1.00 86.44 82 ALA A N 1
ATOM 636 C CA . ALA A 1 82 ? 33.670 -11.108 -4.824 1.00 86.44 82 ALA A CA 1
ATOM 637 C C . ALA A 1 82 ? 34.638 -12.009 -5.609 1.00 86.44 82 ALA A C 1
ATOM 639 O O . ALA A 1 82 ? 35.063 -13.033 -5.086 1.00 86.44 82 ALA A O 1
ATOM 640 N N . ASN A 1 83 ? 35.022 -11.621 -6.829 1.00 84.25 83 ASN A N 1
ATOM 641 C CA . ASN A 1 83 ? 35.970 -12.375 -7.654 1.00 84.25 83 ASN A CA 1
ATOM 642 C C . ASN A 1 83 ? 37.445 -12.059 -7.339 1.00 84.25 83 ASN A C 1
ATOM 644 O O . ASN A 1 83 ? 38.338 -12.620 -7.976 1.00 84.25 83 ASN A O 1
ATOM 648 N N . CYS A 1 84 ? 37.728 -11.141 -6.409 1.00 88.00 84 CYS A N 1
ATOM 649 C CA . CYS A 1 84 ? 39.095 -10.800 -6.041 1.00 88.00 84 CYS A CA 1
ATOM 650 C C . CYS A 1 84 ? 39.762 -11.954 -5.283 1.00 88.00 84 CYS A C 1
ATOM 652 O O . CYS A 1 84 ? 39.124 -12.765 -4.609 1.00 88.00 84 CYS A O 1
ATOM 654 N N . THR A 1 85 ? 41.083 -12.045 -5.401 1.00 89.62 85 THR A N 1
ATOM 655 C CA . THR A 1 85 ? 41.836 -13.093 -4.712 1.00 89.62 85 THR A CA 1
ATOM 656 C C . THR A 1 85 ? 41.998 -12.766 -3.227 1.00 89.62 85 THR A C 1
ATOM 658 O O . THR A 1 85 ? 42.090 -11.603 -2.828 1.00 89.62 85 THR A O 1
ATOM 661 N N . LYS A 1 86 ? 42.107 -13.802 -2.382 1.00 90.25 86 LYS A N 1
ATOM 662 C CA . LYS A 1 86 ? 42.307 -13.643 -0.927 1.00 90.25 86 LYS A CA 1
ATOM 663 C C . LYS A 1 86 ? 43.455 -12.680 -0.552 1.00 90.25 86 LYS A C 1
ATOM 665 O O . LYS A 1 86 ? 43.263 -11.908 0.387 1.00 90.25 86 LYS A O 1
ATOM 670 N N . PRO A 1 87 ? 44.622 -12.670 -1.234 1.00 89.56 87 PRO A N 1
ATOM 671 C CA . PRO A 1 87 ? 45.687 -11.706 -0.944 1.00 89.56 87 PRO A CA 1
ATOM 672 C C . PRO A 1 87 ? 45.288 -10.248 -1.216 1.00 89.56 87 PRO A C 1
ATOM 674 O O . PRO A 1 87 ? 45.647 -9.365 -0.438 1.00 89.56 87 PRO A O 1
ATOM 677 N N . VAL A 1 88 ? 44.504 -9.993 -2.270 1.00 91.50 88 VAL A N 1
ATOM 678 C CA . VAL A 1 88 ? 43.957 -8.662 -2.582 1.00 91.50 88 VAL A CA 1
ATOM 679 C C . VAL A 1 88 ? 42.936 -8.239 -1.536 1.00 91.50 88 VAL A C 1
ATOM 681 O O . VAL A 1 88 ? 43.071 -7.154 -0.976 1.00 91.50 88 VAL A O 1
ATOM 684 N N . ALA A 1 89 ? 41.997 -9.118 -1.178 1.00 93.06 89 ALA A N 1
ATOM 685 C CA . ALA A 1 89 ? 41.030 -8.854 -0.113 1.00 93.06 89 ALA A CA 1
ATOM 686 C C . ALA A 1 89 ? 41.715 -8.498 1.222 1.00 93.06 89 ALA A C 1
ATOM 688 O O . ALA A 1 89 ? 41.344 -7.519 1.864 1.00 93.06 89 ALA A O 1
ATOM 689 N N . ARG A 1 90 ? 42.753 -9.247 1.624 1.00 93.12 90 ARG A N 1
ATOM 690 C CA . ARG A 1 90 ? 43.527 -8.965 2.849 1.00 93.12 90 ARG A CA 1
ATOM 691 C C . ARG A 1 90 ? 44.256 -7.624 2.792 1.00 93.12 90 ARG A C 1
ATOM 693 O O . ARG A 1 90 ? 44.266 -6.909 3.788 1.00 93.12 90 ARG A O 1
ATOM 700 N N . GLY A 1 91 ? 44.852 -7.289 1.646 1.00 92.44 91 GLY A N 1
ATOM 701 C CA . GLY A 1 91 ? 45.503 -5.994 1.445 1.00 92.44 91 GLY A CA 1
ATOM 702 C C . GLY A 1 91 ? 44.517 -4.832 1.576 1.00 92.44 91 GLY A C 1
ATOM 703 O O . GLY A 1 91 ? 44.817 -3.853 2.253 1.00 92.44 91 GLY A O 1
ATOM 704 N N . ILE A 1 92 ? 43.318 -4.972 0.999 1.00 94.38 92 ILE A N 1
ATOM 705 C CA . ILE A 1 92 ? 42.249 -3.966 1.096 1.00 94.38 92 ILE A CA 1
ATOM 706 C C . ILE A 1 92 ? 41.785 -3.819 2.547 1.00 94.38 92 ILE A C 1
ATOM 708 O O . ILE A 1 92 ? 41.688 -2.703 3.041 1.00 94.38 92 ILE A O 1
ATOM 712 N N . VAL A 1 93 ? 41.555 -4.928 3.254 1.00 94.50 93 VAL A N 1
ATOM 713 C CA . VAL A 1 93 ? 41.185 -4.925 4.680 1.00 94.50 93 VAL A CA 1
ATOM 714 C C . VAL A 1 93 ? 42.216 -4.187 5.538 1.00 94.50 93 VAL A C 1
ATOM 716 O O . VAL A 1 93 ? 41.843 -3.383 6.391 1.00 94.50 93 VAL A O 1
ATOM 719 N N . ALA A 1 94 ? 43.507 -4.448 5.319 1.00 93.31 94 ALA A N 1
ATOM 720 C CA . ALA A 1 94 ? 44.576 -3.775 6.052 1.00 93.31 94 ALA A CA 1
ATOM 721 C C . ALA A 1 94 ? 44.594 -2.266 5.769 1.00 93.31 94 ALA A C 1
ATOM 723 O O . ALA A 1 94 ? 44.769 -1.475 6.691 1.00 93.31 94 ALA A O 1
ATOM 724 N N . GLU A 1 95 ? 44.369 -1.873 4.516 1.00 94.44 95 GLU A N 1
ATOM 725 C CA . GLU A 1 95 ? 44.314 -0.466 4.123 1.00 94.44 95 GLU A CA 1
ATOM 726 C C . GLU A 1 95 ? 43.075 0.250 4.683 1.00 94.44 95 GLU A C 1
ATOM 728 O O . GLU A 1 95 ? 43.184 1.389 5.129 1.00 94.44 95 GLU A O 1
ATOM 733 N N . LEU A 1 96 ? 41.913 -0.411 4.739 1.00 93.44 96 LEU A N 1
ATOM 734 C CA . LEU A 1 96 ? 40.707 0.162 5.349 1.00 93.44 96 LEU A CA 1
ATOM 735 C C . LEU A 1 96 ? 40.908 0.440 6.838 1.00 93.44 96 LEU A C 1
ATOM 737 O O . LEU A 1 96 ? 40.663 1.558 7.276 1.00 93.44 96 LEU A O 1
ATOM 741 N N . ARG A 1 97 ? 41.455 -0.524 7.586 1.00 93.00 97 ARG A N 1
ATOM 742 C CA . ARG A 1 97 ? 41.795 -0.334 9.007 1.00 93.00 97 ARG A CA 1
ATOM 743 C C . ARG A 1 97 ? 42.888 0.709 9.231 1.00 93.00 97 ARG A C 1
ATOM 745 O O . ARG A 1 97 ? 42.959 1.305 10.296 1.00 93.00 97 ARG A O 1
ATOM 752 N N . HIS A 1 98 ? 43.771 0.911 8.253 1.00 92.12 98 HIS A N 1
ATOM 753 C CA . HIS A 1 98 ? 44.794 1.949 8.337 1.00 92.12 98 HIS A CA 1
ATOM 754 C C . HIS A 1 98 ? 44.204 3.354 8.162 1.00 92.12 98 HIS A C 1
ATOM 756 O O . HIS A 1 98 ? 44.631 4.276 8.853 1.00 92.12 98 HIS A O 1
ATOM 762 N N . ARG A 1 99 ? 43.231 3.515 7.254 1.00 90.75 99 ARG A N 1
ATOM 763 C CA . ARG A 1 99 ? 42.558 4.799 6.992 1.00 90.75 99 ARG A CA 1
ATOM 764 C C . ARG A 1 99 ? 41.501 5.141 8.037 1.00 90.75 99 ARG A C 1
ATOM 766 O O . ARG A 1 99 ? 41.334 6.313 8.351 1.00 90.75 99 ARG A O 1
ATOM 773 N N . GLU A 1 100 ? 40.815 4.130 8.559 1.00 87.56 100 GLU A N 1
ATOM 774 C CA . GLU A 1 100 ? 39.786 4.251 9.592 1.00 87.56 100 GLU A CA 1
ATOM 775 C C . GLU A 1 100 ? 40.101 3.277 10.733 1.00 87.56 100 GLU A C 1
ATOM 777 O O . GLU A 1 100 ? 39.660 2.127 10.699 1.00 87.56 100 GLU A O 1
ATOM 782 N N . PRO A 1 101 ? 40.919 3.700 11.714 1.00 78.81 101 PRO A N 1
ATOM 783 C CA . PRO A 1 101 ? 41.311 2.835 12.822 1.00 78.81 101 PRO A CA 1
ATOM 784 C C . PRO A 1 101 ? 40.180 2.609 13.836 1.00 78.81 101 PRO A C 1
ATOM 786 O O . PRO A 1 101 ? 40.097 1.514 14.386 1.00 78.81 101 PRO A O 1
ATOM 789 N N . ASP A 1 102 ? 39.303 3.600 14.039 1.00 79.25 102 ASP A N 1
ATOM 790 C CA . ASP A 1 102 ? 38.226 3.569 15.034 1.00 79.25 102 ASP A CA 1
ATOM 791 C C . ASP A 1 102 ? 36.863 3.906 14.408 1.00 79.25 102 ASP A C 1
ATOM 793 O O . ASP A 1 102 ? 36.748 4.806 13.571 1.00 79.25 102 ASP A O 1
ATOM 797 N N . SER A 1 103 ? 35.807 3.217 14.855 1.00 80.81 103 SER A N 1
ATOM 798 C CA . SER A 1 103 ? 34.425 3.523 14.474 1.00 80.81 103 SER A CA 1
ATOM 799 C C . SER A 1 103 ? 33.949 4.808 15.161 1.00 80.81 103 SER A C 1
ATOM 801 O O . SER A 1 103 ? 33.955 4.899 16.391 1.00 80.81 103 SER A O 1
ATOM 803 N N . GLN A 1 104 ? 33.483 5.786 14.385 1.00 87.38 104 GLN A N 1
ATOM 804 C CA . GLN A 1 104 ? 32.918 7.035 14.912 1.00 87.38 104 GLN A CA 1
ATOM 805 C C . GLN A 1 104 ? 31.390 6.950 15.095 1.00 87.38 104 GLN A C 1
ATOM 807 O O . GLN A 1 104 ? 30.732 6.205 14.370 1.00 87.38 104 GLN A O 1
ATOM 812 N N . PRO A 1 105 ? 30.778 7.714 16.017 1.00 89.75 105 PRO A N 1
ATOM 813 C CA . PRO A 1 105 ? 29.324 7.858 16.064 1.00 89.75 105 PRO A CA 1
ATOM 814 C C . PRO A 1 105 ? 28.780 8.496 14.784 1.00 89.75 105 PRO A C 1
ATOM 816 O O . PRO A 1 105 ? 29.425 9.357 14.181 1.00 89.75 105 PRO A O 1
ATOM 819 N N . MET A 1 106 ? 27.571 8.110 14.382 1.00 92.75 106 MET A N 1
ATOM 820 C CA . MET A 1 106 ? 26.939 8.715 13.214 1.00 92.75 106 MET A CA 1
ATOM 821 C C . MET A 1 106 ? 26.633 10.201 13.428 1.00 92.75 106 MET A C 1
ATOM 823 O O . MET A 1 106 ? 26.121 10.604 14.470 1.00 92.75 106 MET A O 1
ATOM 827 N N . THR A 1 107 ? 26.877 11.008 12.394 1.00 91.12 107 THR A N 1
ATOM 828 C CA . THR A 1 107 ? 26.463 12.414 12.319 1.00 91.12 107 THR A CA 1
ATOM 829 C C . THR A 1 107 ? 25.817 12.697 10.959 1.00 91.12 107 THR A C 1
ATOM 831 O O . THR A 1 107 ? 26.118 12.003 9.983 1.00 91.12 107 THR A O 1
ATOM 834 N N . PRO A 1 108 ? 24.958 13.727 10.834 1.00 91.44 108 PRO A N 1
ATOM 835 C CA . PRO A 1 108 ? 24.374 14.095 9.542 1.00 91.44 108 PRO A CA 1
ATOM 836 C C . PRO A 1 108 ? 25.411 14.413 8.451 1.00 91.44 108 PRO A C 1
ATOM 838 O O . PRO A 1 108 ? 25.156 14.157 7.276 1.00 91.44 108 PRO A O 1
ATOM 841 N N . ALA A 1 109 ? 26.595 14.918 8.823 1.00 91.31 109 ALA A N 1
ATOM 842 C CA . ALA A 1 109 ? 27.675 15.233 7.885 1.00 91.31 109 ALA A CA 1
ATOM 843 C C . ALA A 1 109 ? 28.185 13.993 7.126 1.00 91.31 109 ALA A C 1
ATOM 845 O O . ALA A 1 109 ? 28.509 14.099 5.944 1.00 91.31 109 ALA A O 1
ATOM 846 N N . LEU A 1 110 ? 28.152 12.810 7.753 1.00 91.06 110 LEU A N 1
ATOM 847 C CA . LEU A 1 110 ? 28.592 11.541 7.154 1.00 91.06 110 LEU A CA 1
ATOM 848 C C . LEU A 1 110 ? 27.671 11.020 6.040 1.00 91.06 110 LEU A C 1
ATOM 850 O O . LEU A 1 110 ? 28.006 10.048 5.363 1.00 91.06 110 LEU A O 1
ATOM 854 N N . LEU A 1 111 ? 26.509 11.642 5.817 1.00 89.81 111 LEU A N 1
ATOM 855 C CA . LEU A 1 111 ? 25.721 11.389 4.607 1.00 89.81 111 LEU A CA 1
ATOM 856 C C . LEU A 1 111 ? 26.305 12.109 3.386 1.00 89.81 111 LEU A C 1
ATOM 858 O O . LEU A 1 111 ? 26.295 11.557 2.283 1.00 89.81 111 LEU A O 1
ATOM 862 N N . THR A 1 112 ? 26.818 13.324 3.588 1.00 89.00 112 THR A N 1
ATOM 863 C CA . THR A 1 112 ? 27.400 14.171 2.537 1.00 89.00 112 THR A CA 1
ATOM 864 C C . THR A 1 112 ? 28.858 13.801 2.280 1.00 89.00 112 THR A C 1
ATOM 866 O O . THR A 1 112 ? 29.267 13.658 1.128 1.00 89.00 112 THR A O 1
ATOM 869 N N . GLU A 1 113 ? 29.620 13.585 3.351 1.00 89.62 113 GLU A N 1
ATOM 870 C CA . GLU A 1 113 ? 31.038 13.226 3.340 1.00 89.62 113 GLU A CA 1
ATOM 871 C C . GLU A 1 113 ? 31.212 11.841 3.980 1.00 89.62 113 GLU A C 1
ATOM 873 O O . GLU A 1 113 ? 31.549 11.729 5.158 1.00 89.62 113 GLU A O 1
ATOM 878 N N . PRO A 1 114 ? 30.907 10.763 3.235 1.00 89.75 114 PRO A N 1
ATOM 879 C CA . PRO A 1 114 ? 30.934 9.409 3.771 1.00 89.75 114 PRO A CA 1
ATOM 880 C C . PRO A 1 114 ? 32.357 8.964 4.123 1.00 89.75 114 PRO A C 1
ATOM 882 O O . PRO A 1 114 ? 33.301 9.208 3.367 1.00 89.75 114 PRO A O 1
ATOM 885 N N . GLY A 1 115 ? 32.478 8.221 5.223 1.00 90.25 115 GLY A N 1
ATOM 886 C CA . GLY A 1 115 ? 33.702 7.516 5.594 1.00 90.25 115 GLY A CA 1
ATOM 887 C C . GLY A 1 115 ? 34.094 6.433 4.584 1.00 90.25 115 GLY A C 1
ATOM 888 O O . GLY A 1 115 ? 33.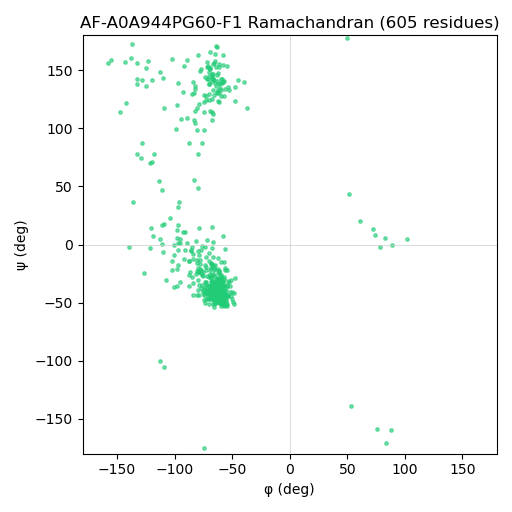332 6.057 3.684 1.00 90.25 115 GLY A O 1
ATOM 889 N N . CYS A 1 116 ? 35.297 5.892 4.738 1.00 91.88 116 CYS A N 1
ATOM 890 C CA . CYS A 1 116 ? 35.864 4.886 3.859 1.00 91.88 116 CYS A CA 1
ATOM 891 C C . CYS A 1 116 ? 34.990 3.627 3.802 1.00 91.88 116 CYS A C 1
ATOM 893 O O . CYS A 1 116 ? 34.667 3.158 2.707 1.00 91.88 116 CYS A O 1
ATOM 895 N N . ALA A 1 117 ? 34.558 3.121 4.960 1.00 92.75 117 ALA A N 1
ATOM 896 C CA . ALA A 1 117 ? 33.645 1.987 5.077 1.00 92.75 117 ALA A CA 1
ATOM 897 C C . ALA A 1 117 ? 32.330 2.202 4.306 1.00 92.75 117 ALA A C 1
ATOM 899 O O . ALA A 1 117 ? 31.931 1.362 3.494 1.00 92.75 117 ALA A O 1
ATOM 900 N N . GLN A 1 118 ? 31.698 3.368 4.487 1.00 92.62 118 GLN A N 1
ATOM 901 C CA . GLN A 1 118 ? 30.456 3.733 3.800 1.00 92.62 118 GLN A CA 1
ATOM 902 C C . GLN A 1 118 ? 30.649 3.797 2.279 1.00 92.62 118 GLN A C 1
ATOM 904 O O . GLN A 1 118 ? 29.797 3.330 1.527 1.00 92.62 118 GLN A O 1
ATOM 909 N N . VAL A 1 119 ? 31.770 4.352 1.804 1.00 92.44 119 VAL A N 1
ATOM 910 C CA . VAL A 1 119 ? 32.086 4.420 0.368 1.00 92.44 119 VAL A CA 1
ATOM 911 C C . VAL A 1 119 ? 32.318 3.031 -0.224 1.00 92.44 119 VAL A C 1
ATOM 913 O O . VAL A 1 119 ? 31.836 2.760 -1.324 1.00 92.44 119 VAL A O 1
ATOM 916 N N . VAL A 1 120 ? 33.028 2.145 0.481 1.00 92.75 120 VAL A N 1
ATOM 917 C CA . VAL A 1 120 ? 33.251 0.764 0.026 1.00 92.75 120 VAL A CA 1
ATOM 918 C C . VAL A 1 120 ? 31.935 -0.003 -0.054 1.00 92.75 120 VAL A C 1
ATOM 920 O O . VAL A 1 120 ? 31.677 -0.638 -1.073 1.00 92.75 120 VAL A O 1
ATOM 923 N N . LEU A 1 121 ? 31.072 0.108 0.960 1.00 93.31 121 LEU A N 1
ATOM 924 C CA . LEU A 1 121 ? 29.780 -0.585 1.004 1.00 93.31 121 LEU A CA 1
ATOM 925 C C . LEU A 1 121 ? 28.772 -0.104 -0.047 1.00 93.31 121 LEU A C 1
ATOM 927 O O . LEU A 1 121 ? 27.782 -0.792 -0.272 1.00 93.31 121 LEU A O 1
ATOM 931 N N . ARG A 1 122 ? 29.027 1.009 -0.748 1.00 91.31 122 ARG A N 1
ATOM 932 C CA . ARG A 1 122 ? 28.255 1.394 -1.945 1.00 91.31 122 ARG A CA 1
ATOM 933 C C . ARG A 1 122 ? 28.523 0.488 -3.149 1.00 91.31 122 ARG A C 1
ATOM 935 O O . ARG A 1 122 ? 27.779 0.554 -4.120 1.00 91.31 122 ARG A O 1
ATOM 942 N N . GLN A 1 123 ? 29.580 -0.323 -3.126 1.00 89.06 123 GLN A N 1
ATOM 943 C CA . GLN A 1 123 ? 29.842 -1.296 -4.184 1.00 89.06 123 GLN A CA 1
ATOM 944 C C . GLN A 1 123 ? 29.062 -2.591 -3.905 1.00 89.06 123 GLN A C 1
ATOM 946 O O . GLN A 1 123 ? 29.161 -3.116 -2.794 1.00 89.06 123 GLN A O 1
ATOM 951 N N . PRO A 1 124 ? 28.298 -3.120 -4.881 1.00 88.38 124 PRO A N 1
ATOM 952 C CA . PRO A 1 124 ? 27.663 -4.427 -4.748 1.00 88.38 124 PRO A CA 1
ATOM 953 C C . PRO A 1 124 ? 28.708 -5.546 -4.765 1.00 88.38 124 PRO A C 1
ATOM 955 O O . PRO A 1 124 ? 29.855 -5.341 -5.164 1.00 88.38 124 PRO A O 1
ATOM 958 N N . ASP A 1 125 ? 28.287 -6.747 -4.366 1.00 87.94 125 ASP A N 1
ATOM 959 C CA . ASP A 1 125 ? 29.036 -7.992 -4.571 1.00 87.94 125 ASP A CA 1
ATOM 960 C C . ASP A 1 125 ? 30.492 -7.939 -4.090 1.00 87.94 125 ASP A C 1
ATOM 962 O O . ASP A 1 125 ? 31.402 -8.415 -4.763 1.00 87.94 125 ASP A O 1
ATOM 966 N N . LEU A 1 126 ? 30.739 -7.374 -2.908 1.00 92.25 126 LEU A N 1
ATOM 967 C CA . LEU A 1 126 ? 32.067 -7.355 -2.288 1.00 92.25 126 LEU A CA 1
ATOM 968 C C . LEU A 1 126 ? 32.542 -8.766 -1.908 1.00 92.25 126 LEU A C 1
ATOM 970 O O . LEU A 1 126 ? 31.746 -9.673 -1.675 1.00 92.25 126 LEU A O 1
ATOM 974 N N . HIS A 1 127 ? 33.853 -8.959 -1.795 1.00 94.19 127 HIS A N 1
ATOM 975 C CA . HIS A 1 127 ? 34.452 -10.156 -1.212 1.00 94.19 127 HIS A CA 1
ATOM 976 C C . HIS A 1 127 ? 34.116 -10.236 0.282 1.00 94.19 127 HIS A C 1
ATOM 978 O O . HIS A 1 127 ? 34.161 -9.231 0.986 1.00 94.19 127 HIS A O 1
ATOM 984 N N . GLU A 1 128 ? 33.845 -11.442 0.790 1.00 93.69 128 GLU A N 1
ATOM 985 C CA . GLU A 1 128 ? 33.358 -11.687 2.159 1.00 93.69 128 GLU A CA 1
ATOM 986 C C . GLU A 1 128 ? 34.179 -10.976 3.249 1.00 93.69 128 GLU A C 1
ATOM 988 O O . GLU A 1 128 ? 33.618 -10.254 4.065 1.00 93.69 128 GLU A O 1
ATOM 993 N N . HIS A 1 129 ? 35.511 -11.099 3.220 1.00 93.31 129 HIS A N 1
ATOM 994 C CA . HIS A 1 129 ? 36.387 -10.399 4.171 1.00 93.31 129 HIS A CA 1
ATOM 995 C C . HIS A 1 129 ? 36.354 -8.866 4.063 1.00 93.31 129 HIS A C 1
ATOM 997 O O . HIS A 1 129 ? 36.463 -8.194 5.083 1.00 93.31 129 HIS A O 1
ATOM 1003 N N . VAL A 1 130 ? 36.230 -8.311 2.852 1.00 94.75 130 VAL A N 1
ATOM 1004 C CA . VAL A 1 130 ? 36.165 -6.852 2.649 1.00 94.75 130 VAL A CA 1
ATOM 1005 C C . VAL A 1 130 ? 34.826 -6.327 3.157 1.00 94.75 130 VAL A C 1
ATOM 1007 O O . VAL A 1 130 ? 34.793 -5.317 3.849 1.00 94.75 130 VAL A O 1
ATOM 1010 N N . PHE A 1 131 ? 33.743 -7.052 2.868 1.00 95.56 131 PHE A N 1
ATOM 1011 C CA . PHE A 1 131 ? 32.401 -6.744 3.347 1.00 95.56 131 PHE A CA 1
ATOM 1012 C C . PHE A 1 131 ? 32.323 -6.746 4.879 1.00 95.56 131 PHE A C 1
ATOM 1014 O O . PHE A 1 131 ? 31.921 -5.743 5.455 1.00 95.56 131 PHE A O 1
ATOM 1021 N N . ALA A 1 132 ? 32.766 -7.825 5.536 1.00 93.88 132 ALA A N 1
ATOM 1022 C CA . ALA A 1 132 ? 32.719 -7.941 6.996 1.00 93.88 132 ALA A CA 1
ATOM 1023 C C . ALA A 1 132 ? 33.488 -6.808 7.695 1.00 93.88 132 ALA A C 1
ATOM 1025 O O . ALA A 1 132 ? 32.961 -6.156 8.586 1.00 93.88 132 ALA A O 1
ATOM 1026 N N . VAL A 1 133 ? 34.704 -6.505 7.230 1.00 94.44 133 VAL A N 1
ATOM 1027 C CA . VAL A 1 133 ? 35.514 -5.426 7.816 1.00 94.44 133 VAL A CA 1
ATOM 1028 C C . VAL A 1 133 ? 34.909 -4.053 7.555 1.00 94.44 133 VAL A C 1
ATOM 1030 O O . VAL A 1 133 ? 34.980 -3.190 8.421 1.00 94.44 133 VAL A O 1
ATOM 1033 N N . ALA A 1 134 ? 34.319 -3.829 6.380 1.00 94.38 134 ALA A N 1
ATOM 1034 C CA . ALA A 1 134 ? 33.644 -2.569 6.109 1.00 94.38 134 ALA A CA 1
ATOM 1035 C C . ALA A 1 134 ? 32.407 -2.382 7.005 1.00 94.38 134 ALA A C 1
ATOM 1037 O O . ALA A 1 134 ? 32.145 -1.256 7.405 1.00 94.38 134 ALA A O 1
ATOM 1038 N N . LEU A 1 135 ? 31.684 -3.452 7.362 1.00 93.94 135 LEU A N 1
ATOM 1039 C CA . LEU A 1 135 ? 30.595 -3.376 8.346 1.00 93.94 135 LEU A CA 1
ATOM 1040 C C . LEU A 1 135 ? 31.108 -3.017 9.744 1.00 93.94 135 LEU A C 1
ATOM 1042 O O . LEU A 1 135 ? 30.558 -2.116 10.367 1.00 93.94 135 LEU A O 1
ATOM 1046 N N . ASP A 1 136 ? 32.186 -3.657 10.203 1.00 92.31 136 ASP A N 1
ATOM 1047 C CA . ASP A 1 136 ? 32.776 -3.388 11.526 1.00 92.31 136 ASP A CA 1
ATOM 1048 C C . ASP A 1 136 ? 33.287 -1.942 11.674 1.00 92.31 136 ASP A C 1
ATOM 1050 O O . ASP A 1 136 ? 33.390 -1.424 12.784 1.00 92.31 136 ASP A O 1
ATOM 1054 N N . LEU A 1 137 ? 33.618 -1.292 10.555 1.00 93.19 137 LEU A N 1
ATOM 1055 C CA . LEU A 1 137 ? 34.097 0.091 10.497 1.00 93.19 137 LEU A CA 1
ATOM 1056 C C . LEU A 1 137 ? 32.982 1.115 10.218 1.00 93.19 137 LEU A C 1
ATOM 1058 O O . LEU A 1 137 ? 33.264 2.310 10.111 1.00 93.19 137 LEU A O 1
ATOM 1062 N N . LEU A 1 138 ? 31.720 0.687 10.081 1.00 93.75 138 LEU A N 1
ATOM 1063 C CA . LEU A 1 138 ? 30.608 1.620 9.909 1.00 93.75 138 LEU A CA 1
ATOM 1064 C C . LEU A 1 138 ? 30.418 2.511 11.147 1.00 93.75 138 LEU A C 1
ATOM 1066 O O . LEU A 1 138 ? 30.699 2.094 12.274 1.00 93.75 138 LEU A O 1
ATOM 1070 N N . PRO A 1 139 ? 29.865 3.724 10.962 1.00 92.50 139 PRO A N 1
ATOM 1071 C CA . PRO A 1 139 ? 29.472 4.556 12.082 1.00 92.50 139 PRO A CA 1
ATOM 1072 C C . PRO A 1 139 ? 28.484 3.861 13.029 1.00 92.50 139 PRO A C 1
ATOM 1074 O O . PRO A 1 139 ? 27.482 3.275 12.600 1.00 92.50 139 PRO A O 1
ATOM 1077 N N . VAL A 1 140 ? 28.746 3.970 14.330 1.00 92.00 140 VAL A N 1
ATOM 1078 C CA . VAL A 1 140 ? 27.904 3.379 15.380 1.00 92.00 140 VAL A CA 1
ATOM 1079 C C . VAL A 1 140 ? 26.670 4.237 15.664 1.00 92.00 140 VAL A C 1
ATOM 1081 O O . VAL A 1 140 ? 26.615 5.419 15.305 1.00 92.00 140 VAL A O 1
ATOM 1084 N N . PHE A 1 141 ? 25.673 3.635 16.321 1.00 89.62 141 PHE A N 1
ATOM 1085 C CA . PHE A 1 141 ? 24.452 4.325 16.736 1.00 89.62 141 PHE A CA 1
ATOM 1086 C C . PHE A 1 141 ? 24.795 5.598 17.538 1.00 89.62 141 PHE A C 1
ATOM 1088 O O . PHE A 1 141 ? 25.656 5.538 18.424 1.00 89.62 141 PHE A O 1
ATOM 1095 N N . PRO A 1 142 ? 24.173 6.753 17.233 1.00 88.25 142 PRO A N 1
ATOM 1096 C CA . PRO A 1 142 ? 24.482 7.997 17.925 1.00 88.25 142 PRO A CA 1
ATOM 1097 C C . PRO A 1 142 ? 24.134 7.882 19.410 1.00 88.25 142 PRO A C 1
ATOM 1099 O O . PRO A 1 142 ? 23.116 7.307 19.785 1.00 88.25 142 PRO A O 1
ATOM 1102 N N . SER A 1 143 ? 24.969 8.447 20.275 1.00 81.44 143 SER A N 1
ATOM 1103 C CA . SER A 1 143 ? 24.666 8.563 21.698 1.00 81.44 143 SER A CA 1
ATOM 1104 C C . SER A 1 143 ? 24.100 9.946 21.995 1.00 81.44 143 SER A C 1
ATOM 1106 O O . SER A 1 143 ? 24.577 10.956 21.476 1.00 81.44 143 SER A O 1
ATOM 1108 N N . LEU A 1 144 ? 23.075 10.002 22.846 1.00 78.06 144 LEU A N 1
ATOM 1109 C CA . LEU A 1 144 ? 22.619 11.269 23.400 1.00 78.06 144 LEU A CA 1
ATOM 1110 C C . LEU A 1 144 ? 23.721 11.785 24.333 1.00 78.06 144 LEU A C 1
ATOM 1112 O O . LEU A 1 144 ? 23.951 11.215 25.404 1.00 78.06 144 LEU A O 1
ATOM 1116 N N . GLN A 1 145 ? 24.444 12.821 23.908 1.00 67.19 145 GLN A N 1
ATOM 1117 C CA . GLN A 1 145 ? 25.444 13.450 24.763 1.00 67.19 145 GLN A CA 1
ATOM 1118 C C . GLN A 1 145 ? 24.736 14.080 25.966 1.00 67.19 145 GLN A C 1
ATOM 1120 O O . GLN A 1 145 ? 23.673 14.687 25.833 1.00 67.19 145 GLN A O 1
ATOM 1125 N N . LYS A 1 146 ? 25.296 13.896 27.166 1.00 58.09 146 LYS A N 1
ATOM 1126 C CA . LYS A 1 146 ? 24.814 14.617 28.346 1.00 58.09 146 LYS A CA 1
ATOM 1127 C C . LYS A 1 146 ? 25.136 16.087 28.112 1.00 58.09 146 LYS A C 1
ATOM 1129 O O . LYS A 1 146 ? 26.318 16.421 28.088 1.00 58.09 146 LYS A O 1
ATOM 1134 N N . SER A 1 147 ? 24.106 16.912 27.940 1.00 51.72 147 SER A N 1
ATOM 1135 C CA . SER A 1 147 ? 24.250 18.362 27.813 1.00 51.72 147 SER A CA 1
ATOM 1136 C C . SER A 1 147 ? 25.167 18.867 28.926 1.00 51.72 147 SER A C 1
ATOM 1138 O O . SER A 1 147 ? 24.903 18.616 30.109 1.00 51.72 147 SER A O 1
ATOM 1140 N N . GLY A 1 148 ? 26.258 19.545 28.564 1.00 53.50 148 GLY A N 1
ATOM 1141 C CA . GLY A 1 148 ? 27.020 20.317 29.545 1.00 53.50 148 GLY A CA 1
ATOM 1142 C C . GLY A 1 148 ? 26.110 21.363 30.196 1.00 53.50 148 GLY A C 1
ATOM 1143 O O . GLY A 1 148 ? 25.067 21.699 29.642 1.00 53.50 148 GLY A O 1
ATOM 1144 N N . GLU A 1 149 ? 26.496 21.929 31.344 1.00 52.62 149 GLU A N 1
ATOM 1145 C CA . GLU A 1 149 ? 25.704 22.949 32.073 1.00 52.62 149 GLU A CA 1
ATOM 1146 C C . GLU A 1 149 ? 25.342 24.206 31.236 1.00 52.62 149 GLU A C 1
ATOM 1148 O O . GLU A 1 149 ? 24.626 25.082 31.714 1.00 52.62 149 GLU A O 1
ATOM 1153 N N . GLN A 1 150 ? 25.825 24.304 29.992 1.00 51.66 150 GLN A N 1
ATOM 1154 C CA . GLN A 1 150 ? 25.634 25.415 29.058 1.00 51.66 150 GLN A CA 1
ATOM 1155 C C . GLN A 1 150 ? 24.966 25.028 27.724 1.00 51.66 150 GLN A C 1
ATOM 1157 O O . GLN A 1 150 ? 24.727 25.919 26.911 1.00 51.66 150 GLN A O 1
ATOM 1162 N N . GLU A 1 151 ? 24.660 23.751 27.473 1.00 58.28 151 GLU A N 1
ATOM 1163 C CA . GLU A 1 151 ? 23.964 23.340 26.245 1.00 58.28 151 GLU A CA 1
ATOM 1164 C C . GLU A 1 151 ? 22.452 23.292 26.451 1.00 58.28 151 GLU A C 1
ATOM 1166 O O . GLU A 1 151 ? 21.951 22.705 27.410 1.00 58.28 151 GLU A O 1
ATOM 1171 N N . ASP A 1 152 ? 21.726 23.904 25.517 1.00 69.12 152 ASP A N 1
ATOM 1172 C CA . ASP A 1 152 ? 20.274 23.808 25.451 1.00 69.12 152 ASP A CA 1
ATOM 1173 C C . ASP A 1 152 ? 19.860 22.344 25.223 1.00 69.12 152 ASP A C 1
ATOM 1175 O O . ASP A 1 152 ? 20.303 21.685 24.269 1.00 69.12 152 ASP A O 1
ATOM 1179 N N . ALA A 1 153 ? 19.032 21.823 26.129 1.00 68.00 153 ALA A N 1
ATOM 1180 C CA . ALA A 1 153 ? 18.576 20.439 26.110 1.00 68.00 153 ALA A CA 1
ATOM 1181 C C . ALA A 1 153 ? 17.766 20.129 24.840 1.00 68.00 153 ALA A C 1
ATOM 1183 O O . ALA A 1 153 ? 17.878 19.023 24.303 1.00 68.00 153 ALA A O 1
ATOM 1184 N N . ASP A 1 154 ? 17.020 21.113 24.326 1.00 74.25 154 ASP A N 1
ATOM 1185 C CA . ASP A 1 154 ? 16.208 20.961 23.117 1.00 74.25 154 ASP A CA 1
ATOM 1186 C C . ASP A 1 154 ? 17.098 20.844 21.868 1.00 74.25 154 ASP A C 1
ATOM 1188 O O . ASP A 1 154 ? 16.948 19.906 21.083 1.00 74.25 154 ASP A O 1
ATOM 1192 N N . SER A 1 155 ? 18.111 21.708 21.738 1.00 77.38 155 SER A N 1
ATOM 1193 C CA . SER A 1 155 ? 19.105 21.656 20.650 1.00 77.38 155 SER A CA 1
ATOM 1194 C C . SER A 1 155 ? 19.884 20.331 20.630 1.00 77.38 155 SER A C 1
ATOM 1196 O O . SER A 1 155 ? 20.089 19.719 19.577 1.00 77.38 155 SER A O 1
ATOM 1198 N N . SER A 1 156 ? 20.261 19.835 21.811 1.00 77.75 156 SER A N 1
ATOM 1199 C CA . SER A 1 156 ? 20.971 18.557 21.960 1.00 77.75 156 SER A CA 1
ATOM 1200 C C . SER A 1 156 ? 20.110 17.369 21.515 1.00 77.75 156 SER A C 1
ATOM 1202 O O . SER A 1 156 ? 20.593 16.443 20.855 1.00 77.75 156 SER A O 1
ATOM 1204 N N . TYR A 1 157 ? 18.814 17.400 21.838 1.00 81.31 157 TYR A N 1
ATOM 1205 C CA . TYR A 1 157 ? 17.863 16.375 21.421 1.00 81.31 157 TYR A CA 1
ATOM 1206 C C . TYR A 1 157 ? 17.581 16.425 19.912 1.00 81.31 157 TYR A C 1
ATOM 1208 O O . TYR A 1 157 ? 17.566 15.382 19.256 1.00 81.31 157 TYR A O 1
ATOM 1216 N N . GLU A 1 158 ? 17.423 17.615 19.327 1.00 85.75 158 GLU A N 1
ATOM 1217 C CA . GLU A 1 158 ? 17.254 17.778 17.878 1.00 85.75 158 GLU A CA 1
ATOM 1218 C C . GLU A 1 158 ? 18.460 17.248 17.090 1.00 85.75 158 GLU A C 1
ATOM 1220 O O . GLU A 1 158 ? 18.288 16.527 16.101 1.00 85.75 158 GLU A O 1
ATOM 1225 N N . ALA A 1 159 ? 19.681 17.540 17.553 1.00 85.12 159 ALA A N 1
ATOM 1226 C CA . ALA A 1 159 ? 20.909 17.024 16.955 1.00 85.12 159 ALA A CA 1
ATOM 1227 C C . ALA A 1 159 ? 20.978 15.489 17.018 1.00 85.12 159 ALA A C 1
ATOM 1229 O O . ALA A 1 159 ? 21.315 14.842 16.022 1.00 85.12 159 ALA A O 1
ATOM 1230 N N . TYR A 1 160 ? 20.595 14.897 18.155 1.00 87.69 160 TYR A N 1
ATOM 1231 C CA . TYR A 1 160 ? 20.492 13.446 18.311 1.00 87.69 160 TYR A CA 1
ATOM 1232 C C . TYR A 1 160 ? 19.468 12.832 17.341 1.00 87.69 160 TYR A C 1
ATOM 1234 O O . TYR A 1 160 ? 19.788 11.873 16.637 1.00 87.69 160 TYR A O 1
ATOM 1242 N N . VAL A 1 161 ? 18.270 13.415 17.220 1.00 88.56 161 VAL A N 1
ATOM 1243 C CA . VAL A 1 161 ? 17.235 12.948 16.277 1.00 88.56 161 VAL A CA 1
ATOM 1244 C C . VAL A 1 161 ? 17.721 13.043 14.827 1.00 88.56 161 VAL A C 1
ATOM 1246 O O . VAL A 1 161 ? 17.476 12.137 14.027 1.00 88.56 161 VAL A O 1
ATOM 1249 N N . ALA A 1 162 ? 18.429 14.116 14.467 1.00 90.19 162 ALA A N 1
ATOM 1250 C CA . ALA A 1 162 ? 19.015 14.266 13.138 1.00 90.19 162 ALA A CA 1
ATOM 1251 C C . ALA A 1 162 ? 20.089 13.201 12.861 1.00 90.19 162 ALA A C 1
ATOM 1253 O O . ALA A 1 162 ? 20.108 12.619 11.774 1.00 90.19 162 ALA A O 1
ATOM 1254 N N . ALA A 1 163 ? 20.946 12.906 13.841 1.00 91.62 163 ALA A N 1
ATOM 1255 C CA . ALA A 1 163 ? 21.951 11.853 13.743 1.00 91.62 163 ALA A CA 1
ATOM 1256 C C . ALA A 1 163 ? 21.321 10.455 13.624 1.00 91.62 163 ALA A C 1
ATOM 1258 O O . ALA A 1 163 ? 21.770 9.656 12.803 1.00 91.62 163 ALA A O 1
ATOM 1259 N N . GLN A 1 164 ? 20.243 10.176 14.367 1.00 92.50 164 GLN A N 1
ATOM 1260 C CA . GLN A 1 164 ? 19.511 8.911 14.276 1.00 92.50 164 GLN A CA 1
ATOM 1261 C C . GLN A 1 164 ? 18.911 8.717 12.877 1.00 92.50 164 GLN A C 1
ATOM 1263 O O . GLN A 1 164 ? 19.128 7.684 12.249 1.00 92.50 164 GLN A O 1
ATOM 1268 N N . ARG A 1 165 ? 18.237 9.740 12.334 1.00 92.44 165 ARG A N 1
ATOM 1269 C CA . ARG A 1 165 ? 17.707 9.699 10.957 1.00 92.44 165 ARG A CA 1
ATOM 1270 C C . ARG A 1 165 ? 18.808 9.500 9.921 1.00 92.44 165 ARG A C 1
ATOM 1272 O O . ARG A 1 165 ? 18.605 8.808 8.922 1.00 92.44 165 ARG A O 1
ATOM 1279 N N . ALA A 1 166 ? 19.973 10.111 10.138 1.00 93.81 166 ALA A N 1
ATOM 1280 C CA . ALA A 1 166 ? 21.116 9.930 9.258 1.00 93.81 166 ALA A CA 1
ATOM 1281 C C . ALA A 1 166 ? 21.632 8.486 9.298 1.00 93.81 166 ALA A C 1
ATOM 1283 O O . ALA A 1 166 ? 21.923 7.904 8.253 1.00 93.81 166 ALA A O 1
ATOM 1284 N N . TRP A 1 167 ? 21.679 7.890 10.487 1.00 94.88 167 TRP A N 1
ATOM 1285 C CA . TRP A 1 167 ? 22.077 6.502 10.688 1.00 94.88 167 TRP A CA 1
ATOM 1286 C C . TRP A 1 167 ? 21.106 5.511 10.033 1.00 94.88 167 TRP A C 1
ATOM 1288 O O . TRP A 1 167 ? 21.542 4.629 9.295 1.00 94.88 167 TRP A O 1
ATOM 1298 N N . GLU A 1 168 ? 19.797 5.713 10.194 1.00 93.69 168 GLU A N 1
ATOM 1299 C CA . GLU A 1 168 ? 18.758 4.946 9.488 1.00 93.69 168 GLU A CA 1
ATOM 1300 C C . GLU A 1 168 ? 18.911 5.078 7.961 1.00 93.69 168 GLU A C 1
ATOM 1302 O O . GLU A 1 168 ? 18.915 4.088 7.233 1.00 93.69 168 GLU A O 1
ATOM 1307 N N . THR A 1 169 ? 19.151 6.294 7.457 1.00 93.94 169 THR A N 1
ATOM 1308 C CA . THR A 1 169 ? 19.359 6.545 6.018 1.00 93.94 169 THR A CA 1
ATOM 1309 C C . THR A 1 169 ? 20.592 5.818 5.470 1.00 93.94 169 THR A C 1
ATOM 1311 O O . THR A 1 169 ? 20.566 5.293 4.355 1.00 93.94 169 THR A O 1
ATOM 1314 N N . MET A 1 170 ? 21.681 5.766 6.242 1.00 95.19 170 MET A N 1
ATOM 1315 C CA . MET A 1 170 ? 22.873 5.003 5.874 1.00 95.19 170 MET A CA 1
ATOM 1316 C C . MET A 1 170 ? 22.553 3.509 5.748 1.00 95.19 170 MET A C 1
ATOM 1318 O O . MET A 1 170 ? 22.918 2.898 4.742 1.00 95.19 170 MET A O 1
ATOM 1322 N N . TRP A 1 171 ? 21.849 2.934 6.728 1.00 95.44 171 TRP A N 1
ATOM 1323 C CA . TRP A 1 171 ? 21.451 1.525 6.694 1.00 95.44 171 TRP A CA 1
ATOM 1324 C C . TRP A 1 171 ? 20.504 1.207 5.544 1.00 95.44 171 TRP A C 1
ATOM 1326 O O . TRP A 1 171 ? 20.701 0.187 4.886 1.00 95.44 171 TRP A O 1
ATOM 1336 N N . ALA A 1 172 ? 19.560 2.094 5.219 1.00 93.50 172 ALA A N 1
ATOM 1337 C CA . ALA A 1 172 ? 18.734 1.959 4.020 1.00 93.50 172 ALA A CA 1
ATOM 1338 C C . ALA A 1 172 ? 19.602 1.801 2.756 1.00 93.50 172 ALA A C 1
ATOM 1340 O O . ALA A 1 172 ? 19.358 0.916 1.934 1.00 93.50 172 ALA A O 1
ATOM 1341 N N . GLY A 1 173 ? 20.664 2.608 2.637 1.00 92.62 173 GLY A N 1
ATOM 1342 C CA . GLY A 1 173 ? 21.648 2.505 1.559 1.00 92.62 173 GLY A CA 1
ATOM 1343 C C . GLY A 1 173 ? 22.369 1.155 1.540 1.00 92.62 173 GLY A C 1
ATOM 1344 O O . GLY A 1 173 ? 22.390 0.491 0.505 1.00 92.62 173 GLY A O 1
ATOM 1345 N N . VAL A 1 174 ? 22.903 0.710 2.681 1.00 94.25 174 VAL A N 1
ATOM 1346 C CA . VAL A 1 174 ? 23.621 -0.575 2.798 1.00 94.25 174 VAL A CA 1
ATOM 1347 C C . VAL A 1 174 ? 22.712 -1.761 2.455 1.00 94.25 174 VAL A C 1
ATOM 1349 O O . VAL A 1 174 ? 23.086 -2.610 1.647 1.00 94.25 174 VAL A O 1
ATOM 1352 N N . VAL A 1 175 ? 21.501 -1.805 3.014 1.00 94.94 175 VAL A N 1
ATOM 1353 C CA . VAL A 1 175 ? 20.527 -2.885 2.786 1.00 94.94 175 VAL A CA 1
ATOM 1354 C C . VAL A 1 175 ? 20.065 -2.928 1.326 1.00 94.94 175 VAL A C 1
ATOM 1356 O O . VAL A 1 175 ? 19.930 -4.018 0.766 1.00 94.94 175 VAL A O 1
ATOM 1359 N N . SER A 1 176 ? 19.871 -1.764 0.692 1.00 92.44 176 SER A N 1
ATOM 1360 C CA . SER A 1 176 ? 19.505 -1.676 -0.731 1.00 92.44 176 SER A CA 1
ATOM 1361 C C . SER A 1 176 ? 20.610 -2.156 -1.667 1.00 92.44 176 SER A C 1
ATOM 1363 O O . SER A 1 176 ? 20.329 -2.748 -2.704 1.00 92.44 176 SER A O 1
ATOM 1365 N N . GLN A 1 177 ? 21.872 -1.932 -1.297 1.00 92.38 177 GLN A N 1
ATOM 1366 C CA . GLN A 1 177 ? 23.011 -2.262 -2.144 1.00 92.38 177 GLN A CA 1
ATOM 1367 C C . GLN A 1 177 ? 23.368 -3.755 -2.101 1.00 92.38 177 GLN A C 1
ATOM 1369 O O . GLN A 1 177 ? 23.863 -4.298 -3.088 1.00 92.38 177 GLN A O 1
ATOM 1374 N N . HIS A 1 178 ? 23.122 -4.421 -0.967 1.00 92.00 178 HIS A N 1
ATOM 1375 C CA . HIS A 1 178 ? 23.552 -5.800 -0.695 1.00 92.00 178 HIS A CA 1
ATOM 1376 C C . HIS A 1 178 ? 22.372 -6.775 -0.580 1.00 92.00 178 HIS A C 1
ATOM 1378 O O . HIS A 1 178 ? 22.245 -7.511 0.401 1.00 92.00 178 HIS A O 1
ATOM 1384 N N . THR A 1 179 ? 21.518 -6.818 -1.606 1.00 91.56 179 THR A N 1
ATOM 1385 C CA . THR A 1 179 ? 20.284 -7.635 -1.640 1.00 91.56 179 THR A CA 1
ATOM 1386 C C . THR A 1 179 ? 20.508 -9.147 -1.521 1.00 91.56 179 THR A C 1
ATOM 1388 O O . THR A 1 179 ? 19.627 -9.888 -1.087 1.00 91.56 179 THR A O 1
ATOM 1391 N N . SER A 1 180 ? 21.705 -9.632 -1.857 1.00 90.62 180 SER A N 1
ATOM 1392 C CA . SER A 1 180 ? 22.106 -11.036 -1.708 1.00 90.62 180 SER A CA 1
ATOM 1393 C C . SER A 1 180 ? 22.616 -11.391 -0.303 1.00 90.62 180 SER A C 1
ATOM 1395 O O . SER A 1 180 ? 22.833 -12.568 -0.017 1.00 90.62 180 SER A O 1
ATOM 1397 N N . ARG A 1 181 ? 22.803 -10.403 0.587 1.00 93.25 181 ARG A N 1
ATOM 1398 C CA . ARG A 1 181 ? 23.443 -10.568 1.908 1.00 93.25 181 ARG A CA 1
ATOM 1399 C C . ARG A 1 181 ? 22.545 -10.194 3.091 1.00 93.25 181 ARG A C 1
ATOM 1401 O O . ARG A 1 181 ? 23.047 -10.082 4.205 1.00 93.25 181 ARG A O 1
ATOM 1408 N N . HIS A 1 182 ? 21.232 -10.040 2.904 1.00 95.06 182 HIS A N 1
ATOM 1409 C CA . HIS A 1 182 ? 20.308 -9.645 3.985 1.00 95.06 182 HIS A CA 1
ATOM 1410 C C . HIS A 1 182 ? 20.403 -10.535 5.235 1.00 95.06 182 HIS A C 1
ATOM 1412 O O . HIS A 1 182 ? 20.510 -10.014 6.340 1.00 95.06 182 HIS A O 1
ATOM 1418 N N . ARG A 1 183 ? 20.474 -11.866 5.078 1.00 94.75 183 ARG A N 1
ATOM 1419 C CA . ARG A 1 183 ? 20.676 -12.788 6.216 1.00 94.75 183 ARG A CA 1
ATOM 1420 C C . ARG A 1 183 ? 22.015 -12.582 6.925 1.00 94.75 183 ARG A C 1
ATOM 1422 O O . ARG A 1 183 ? 22.081 -12.654 8.147 1.00 94.75 183 ARG A O 1
ATOM 1429 N N . GLN A 1 184 ? 23.078 -12.310 6.170 1.00 94.31 184 GLN A N 1
ATOM 1430 C CA . GLN A 1 184 ? 24.394 -12.035 6.745 1.00 94.31 184 GLN A CA 1
ATOM 1431 C C . GLN A 1 184 ? 24.393 -10.718 7.533 1.00 94.31 184 GLN A C 1
ATOM 1433 O O . GLN A 1 184 ? 24.989 -10.661 8.603 1.00 94.31 184 GLN A O 1
ATOM 1438 N N . LEU A 1 185 ? 23.706 -9.687 7.028 1.00 95.38 185 LEU A N 1
ATOM 1439 C CA . LEU A 1 185 ? 23.535 -8.408 7.722 1.00 95.38 185 LEU A CA 1
ATOM 1440 C C . LEU A 1 185 ? 22.803 -8.581 9.058 1.00 95.38 185 LEU A C 1
ATOM 1442 O O . LEU A 1 185 ? 23.278 -8.075 10.067 1.00 95.38 185 LEU A O 1
ATOM 1446 N N . LEU A 1 186 ? 21.704 -9.340 9.081 1.00 94.62 186 LEU A N 1
ATOM 1447 C CA . LEU A 1 186 ? 20.965 -9.630 10.316 1.00 94.62 186 LEU A CA 1
ATOM 1448 C C . LEU A 1 186 ? 21.795 -10.449 11.309 1.00 94.62 186 LEU A C 1
ATOM 1450 O O . LEU A 1 186 ? 21.852 -10.121 12.486 1.00 94.62 186 LEU A O 1
ATOM 1454 N N . SER A 1 187 ? 22.508 -11.474 10.833 1.00 93.75 187 SER A N 1
ATOM 1455 C CA . SER A 1 187 ? 23.396 -12.263 11.693 1.00 93.75 187 SER A CA 1
ATOM 1456 C C . SER A 1 187 ? 24.531 -11.433 12.295 1.00 93.75 187 SER A C 1
ATOM 1458 O O . SER A 1 187 ? 24.961 -11.737 13.402 1.00 93.75 187 SER A O 1
ATOM 1460 N N . TRP A 1 188 ? 25.049 -10.441 11.567 1.00 94.12 188 TRP A N 1
ATOM 1461 C CA . TRP A 1 188 ? 26.074 -9.527 12.076 1.00 94.12 188 TRP A CA 1
ATOM 1462 C C . TRP A 1 188 ? 25.488 -8.527 13.077 1.00 94.12 188 TRP A C 1
ATOM 1464 O O . TRP A 1 188 ? 26.123 -8.219 14.079 1.00 94.12 188 TRP A O 1
ATOM 1474 N N . ALA A 1 189 ? 24.275 -8.042 12.815 1.00 92.56 189 ALA A N 1
ATOM 1475 C CA . ALA A 1 189 ? 23.616 -7.028 13.625 1.00 92.56 189 ALA A CA 1
ATOM 1476 C C . ALA A 1 189 ? 22.962 -7.571 14.904 1.00 92.56 189 ALA A C 1
ATOM 1478 O O . ALA A 1 189 ? 22.469 -6.763 15.692 1.00 92.56 189 ALA A O 1
ATOM 1479 N N . ALA A 1 190 ? 22.951 -8.892 15.106 1.00 89.12 190 ALA A N 1
ATOM 1480 C CA . ALA A 1 190 ? 22.388 -9.535 16.287 1.00 89.12 190 ALA A CA 1
ATOM 1481 C C . ALA A 1 190 ? 22.868 -8.852 17.582 1.00 89.12 190 ALA A C 1
ATOM 1483 O O . ALA A 1 190 ? 24.046 -8.521 17.722 1.00 89.12 190 ALA A O 1
ATOM 1484 N N . ASP A 1 191 ? 21.937 -8.615 18.508 1.00 81.88 191 ASP A N 1
ATOM 1485 C CA . ASP A 1 191 ? 22.166 -7.925 19.787 1.00 81.88 191 ASP A CA 1
ATOM 1486 C C . ASP A 1 191 ? 22.673 -6.469 19.667 1.00 81.88 191 ASP A C 1
ATOM 1488 O O . ASP A 1 191 ? 23.227 -5.906 20.617 1.00 81.88 191 ASP A O 1
ATOM 1492 N N . SER A 1 192 ? 22.476 -5.825 18.511 1.00 87.69 192 SER A N 1
ATOM 1493 C CA . SER A 1 192 ? 22.811 -4.415 18.287 1.00 87.69 192 SER A CA 1
ATOM 1494 C C . SER A 1 192 ? 21.593 -3.600 17.833 1.00 87.69 192 SER A C 1
ATOM 1496 O O . SER A 1 192 ? 20.675 -4.146 17.220 1.00 87.69 192 SER A O 1
ATOM 1498 N N . PRO A 1 193 ? 21.602 -2.261 18.011 1.00 86.31 193 PRO A N 1
ATOM 1499 C CA . PRO A 1 193 ? 20.542 -1.398 17.484 1.00 86.31 193 PRO A CA 1
ATOM 1500 C C . PRO A 1 193 ? 20.324 -1.533 15.968 1.00 86.31 193 PRO A C 1
ATOM 1502 O O . PRO A 1 193 ? 19.266 -1.156 15.462 1.00 86.31 193 PRO A O 1
ATOM 1505 N N . ALA A 1 194 ? 21.327 -2.022 15.222 1.00 90.50 194 ALA A N 1
ATOM 1506 C CA . ALA A 1 194 ? 21.242 -2.181 13.773 1.00 90.50 194 ALA A CA 1
ATOM 1507 C C . ALA A 1 194 ? 20.244 -3.268 13.367 1.00 90.50 194 ALA A C 1
ATOM 1509 O O . ALA A 1 194 ? 19.647 -3.135 12.301 1.00 90.50 194 ALA A O 1
ATOM 1510 N N . ASP A 1 195 ? 20.009 -4.286 14.204 1.00 91.06 195 ASP A N 1
ATOM 1511 C CA . ASP A 1 195 ? 19.082 -5.376 13.882 1.00 91.06 195 ASP A CA 1
ATOM 1512 C C . ASP A 1 195 ? 17.674 -4.832 13.612 1.00 91.06 195 ASP A C 1
ATOM 1514 O O . ASP A 1 195 ? 17.113 -5.045 12.534 1.00 91.06 195 ASP A O 1
ATOM 1518 N N . HIS A 1 196 ? 17.156 -4.010 14.528 1.00 87.44 196 HIS A N 1
ATOM 1519 C CA . HIS A 1 196 ? 15.833 -3.402 14.400 1.00 87.44 196 HIS A CA 1
ATOM 1520 C C . HIS A 1 196 ? 15.695 -2.539 13.134 1.00 87.44 196 HIS A C 1
ATOM 1522 O O . HIS A 1 196 ? 14.698 -2.631 12.411 1.00 87.44 196 HIS A O 1
ATOM 1528 N N . VAL A 1 197 ? 16.700 -1.713 12.826 1.00 91.12 197 VAL A N 1
ATOM 1529 C CA . VAL A 1 197 ? 16.663 -0.828 11.649 1.00 91.12 197 VAL A CA 1
ATOM 1530 C C . VAL A 1 197 ? 16.785 -1.610 10.346 1.00 91.12 197 VAL A C 1
ATOM 1532 O O . VAL A 1 197 ? 16.046 -1.337 9.398 1.00 91.12 197 VAL A O 1
ATOM 1535 N N . ILE A 1 198 ? 17.651 -2.625 10.295 1.00 94.31 198 ILE A N 1
ATOM 1536 C CA . ILE A 1 198 ? 17.766 -3.505 9.129 1.00 94.31 198 ILE A CA 1
ATOM 1537 C C . ILE A 1 198 ? 16.430 -4.218 8.893 1.00 94.31 198 ILE A C 1
ATOM 1539 O O . ILE A 1 198 ? 15.902 -4.144 7.784 1.00 94.31 198 ILE A O 1
ATOM 1543 N N . ARG A 1 199 ? 15.830 -4.827 9.924 1.00 93.62 199 ARG A N 1
ATOM 1544 C CA . ARG A 1 199 ? 14.508 -5.477 9.831 1.00 93.62 199 ARG A CA 1
ATOM 1545 C C . ARG A 1 199 ? 13.423 -4.517 9.353 1.00 93.62 199 ARG A C 1
ATOM 1547 O O . ARG A 1 199 ? 12.663 -4.858 8.449 1.00 93.62 199 ARG A O 1
ATOM 1554 N N . THR A 1 200 ? 13.403 -3.294 9.882 1.00 91.00 200 THR A N 1
ATOM 1555 C CA . THR A 1 200 ? 12.454 -2.248 9.474 1.00 91.00 200 THR A CA 1
ATOM 1556 C C . THR A 1 200 ? 12.585 -1.905 7.988 1.00 91.00 200 THR A C 1
ATOM 1558 O O . THR A 1 200 ? 11.576 -1.771 7.290 1.00 91.00 200 THR A O 1
ATOM 1561 N N . HIS A 1 201 ? 13.809 -1.802 7.461 1.00 93.44 201 HIS A N 1
ATOM 1562 C CA . HIS A 1 201 ? 14.024 -1.558 6.033 1.00 93.44 201 HIS A CA 1
ATOM 1563 C C . HIS A 1 201 ? 13.664 -2.760 5.161 1.00 93.44 201 HIS A C 1
ATOM 1565 O O . HIS A 1 201 ? 13.064 -2.568 4.101 1.00 93.44 201 HIS A O 1
ATOM 1571 N N . LEU A 1 202 ? 13.986 -3.977 5.605 1.00 94.81 202 LEU A N 1
ATOM 1572 C CA . LEU A 1 202 ? 13.643 -5.210 4.897 1.00 94.81 202 LEU A CA 1
ATOM 1573 C C . LEU A 1 202 ? 12.127 -5.421 4.815 1.00 94.81 202 LEU A C 1
ATOM 1575 O O . LEU A 1 202 ? 11.637 -5.851 3.778 1.00 94.81 202 LEU A O 1
ATOM 1579 N N . LEU A 1 203 ? 11.374 -5.070 5.860 1.00 94.00 203 LEU A N 1
ATOM 1580 C CA . LEU A 1 203 ? 9.916 -5.195 5.859 1.00 94.00 203 LEU A CA 1
ATOM 1581 C C . LEU A 1 203 ? 9.240 -4.022 5.123 1.00 94.00 203 LEU A C 1
ATOM 1583 O O . LEU A 1 203 ? 8.338 -4.230 4.315 1.00 94.00 203 LEU A O 1
ATOM 1587 N N . GLY A 1 204 ? 9.702 -2.788 5.362 1.00 89.81 204 GLY A N 1
ATOM 1588 C CA . GLY A 1 204 ? 8.980 -1.579 4.954 1.00 89.81 204 GLY A CA 1
ATOM 1589 C C . GLY A 1 204 ? 9.546 -0.795 3.784 1.00 89.81 204 GLY A C 1
ATOM 1590 O O . GLY A 1 204 ? 8.785 -0.139 3.084 1.00 89.81 204 GLY A O 1
ATOM 1591 N N . THR A 1 205 ? 10.861 -0.796 3.572 1.00 89.38 205 THR A N 1
ATOM 1592 C CA . THR A 1 205 ? 11.490 0.078 2.561 1.00 89.38 205 THR A CA 1
ATOM 1593 C C . THR A 1 205 ? 11.806 -0.663 1.270 1.00 89.38 205 THR A C 1
ATOM 1595 O O . THR A 1 205 ? 11.701 -0.073 0.202 1.00 89.38 205 THR A O 1
ATOM 1598 N N . LEU A 1 206 ? 12.212 -1.932 1.362 1.00 91.31 206 LEU A N 1
ATOM 1599 C CA . LEU A 1 206 ? 12.681 -2.737 0.229 1.00 91.31 206 LEU A CA 1
ATOM 1600 C C . LEU A 1 206 ? 12.117 -4.181 0.221 1.00 91.31 206 LEU A C 1
ATOM 1602 O O . LEU A 1 206 ? 12.846 -5.098 -0.166 1.00 91.31 206 LEU A O 1
ATOM 1606 N N . PRO A 1 207 ? 10.855 -4.442 0.630 1.00 93.31 207 PRO A N 1
ATOM 1607 C CA . PRO A 1 207 ? 10.355 -5.814 0.805 1.00 93.31 207 PRO A CA 1
ATOM 1608 C C . PRO A 1 207 ? 10.348 -6.662 -0.471 1.00 93.31 207 PRO A C 1
ATOM 1610 O O . PRO A 1 207 ? 10.384 -7.889 -0.401 1.00 93.31 207 PRO A O 1
ATOM 1613 N N . TRP A 1 208 ? 10.331 -6.035 -1.648 1.00 93.44 208 TRP A N 1
ATOM 1614 C CA . TRP A 1 208 ? 10.363 -6.730 -2.937 1.00 93.44 208 TRP A CA 1
ATOM 1615 C C . TRP A 1 208 ? 11.714 -7.403 -3.236 1.00 93.44 208 TRP A C 1
ATOM 1617 O O . TRP A 1 208 ? 11.728 -8.395 -3.965 1.00 93.44 208 TRP A O 1
ATOM 1627 N N . ASP A 1 209 ? 12.821 -6.921 -2.657 1.00 93.12 209 ASP A N 1
ATOM 1628 C CA . ASP A 1 209 ? 14.177 -7.460 -2.861 1.00 93.12 209 ASP A CA 1
ATOM 1629 C C . ASP A 1 209 ? 14.558 -8.552 -1.840 1.00 93.12 209 ASP A C 1
ATOM 1631 O O . ASP A 1 209 ? 15.617 -9.183 -1.958 1.00 93.12 209 ASP A O 1
ATOM 1635 N N . VAL A 1 210 ? 13.689 -8.815 -0.860 1.00 95.06 210 VAL A N 1
ATOM 1636 C CA . VAL A 1 210 ? 13.908 -9.789 0.219 1.00 95.06 210 VAL A CA 1
ATOM 1637 C C . VAL A 1 210 ? 13.540 -11.201 -0.238 1.00 95.06 210 VAL A C 1
ATOM 1639 O O . VAL A 1 210 ? 12.554 -11.420 -0.943 1.00 95.06 210 VAL A O 1
ATOM 1642 N N . GLU A 1 211 ? 14.349 -12.187 0.154 1.00 94.81 211 GLU A N 1
ATOM 1643 C CA . GLU A 1 211 ? 14.039 -13.602 -0.077 1.00 94.81 211 GLU A CA 1
ATOM 1644 C C . GLU A 1 211 ? 12.721 -13.995 0.629 1.00 94.81 211 GLU A C 1
ATOM 1646 O O . GLU A 1 211 ? 12.540 -13.620 1.788 1.00 94.81 211 GLU A O 1
ATOM 1651 N N . PRO A 1 212 ? 11.836 -14.796 -0.002 1.00 95.31 212 PRO A N 1
ATOM 1652 C CA . PRO A 1 212 ? 10.532 -15.154 0.565 1.00 95.31 212 PRO A CA 1
ATOM 1653 C C . PRO A 1 212 ? 10.582 -15.682 2.008 1.00 95.31 212 PRO A C 1
ATOM 1655 O O . PRO A 1 212 ? 9.817 -15.225 2.852 1.00 95.31 212 PRO A O 1
ATOM 1658 N N . GLY A 1 213 ? 11.503 -16.609 2.305 1.00 95.88 213 GLY A N 1
ATOM 1659 C CA . GLY A 1 213 ? 11.630 -17.190 3.646 1.00 95.88 213 GLY A CA 1
ATOM 1660 C C . GLY A 1 213 ? 12.073 -16.167 4.693 1.00 95.88 213 GLY A C 1
ATOM 1661 O O . GLY A 1 213 ? 11.533 -16.140 5.792 1.00 95.88 213 GLY A O 1
ATOM 1662 N N . LEU A 1 214 ? 12.989 -15.266 4.326 1.00 95.94 214 LEU A N 1
ATOM 1663 C CA . LEU A 1 214 ? 13.432 -14.201 5.222 1.00 95.94 214 LEU A CA 1
ATOM 1664 C C . LEU A 1 214 ? 12.330 -13.157 5.460 1.00 95.94 214 LEU A C 1
ATOM 1666 O O . LEU A 1 214 ? 12.176 -12.671 6.576 1.00 95.94 214 LEU A O 1
ATOM 1670 N N . LEU A 1 215 ? 11.551 -12.814 4.429 1.00 96.50 215 LEU A N 1
ATOM 1671 C CA . LEU A 1 215 ? 10.425 -11.891 4.579 1.00 96.50 215 LEU A CA 1
ATOM 1672 C C . LEU A 1 215 ? 9.376 -12.456 5.547 1.00 96.50 215 LEU A C 1
ATOM 1674 O O . LEU A 1 215 ? 8.854 -11.717 6.378 1.00 96.50 215 LEU A O 1
ATOM 1678 N N . GLU A 1 216 ? 9.091 -13.760 5.463 1.00 96.75 216 GLU A N 1
ATOM 1679 C CA . GLU A 1 216 ? 8.180 -14.429 6.393 1.00 96.75 216 GLU A CA 1
ATOM 1680 C C . GLU A 1 216 ? 8.717 -14.443 7.832 1.00 96.75 216 GLU A C 1
ATOM 1682 O O . GLU A 1 216 ? 7.955 -14.141 8.749 1.00 96.75 216 GLU A O 1
ATOM 1687 N N . GLU A 1 217 ? 10.006 -14.743 8.028 1.00 95.19 217 GLU A N 1
ATOM 1688 C CA . GLU A 1 217 ? 10.676 -14.704 9.339 1.00 95.19 217 GLU A CA 1
ATOM 1689 C C . GLU A 1 217 ? 10.560 -13.309 9.980 1.00 95.19 217 GLU A C 1
ATOM 1691 O O . GLU A 1 217 ? 10.054 -13.174 11.093 1.00 95.19 217 GLU A O 1
ATOM 1696 N N . ILE A 1 218 ? 10.935 -12.250 9.251 1.00 94.50 218 ILE A N 1
ATOM 1697 C CA . ILE A 1 218 ? 10.891 -10.868 9.761 1.00 94.50 218 ILE A CA 1
ATOM 1698 C C . ILE A 1 218 ? 9.452 -10.431 10.056 1.00 94.50 218 ILE A C 1
ATOM 1700 O O . ILE A 1 218 ? 9.197 -9.790 11.074 1.00 94.50 218 ILE A O 1
ATOM 1704 N N . ALA A 1 219 ? 8.501 -10.780 9.186 1.00 95.62 219 ALA A N 1
ATOM 1705 C CA . ALA A 1 219 ? 7.093 -10.468 9.402 1.00 95.62 219 ALA A CA 1
ATOM 1706 C C . ALA A 1 219 ? 6.517 -11.207 10.623 1.00 95.62 219 ALA A C 1
ATOM 1708 O O . ALA A 1 219 ? 5.686 -10.652 11.342 1.00 95.62 219 ALA A O 1
ATOM 1709 N N . ALA A 1 220 ? 6.941 -12.451 10.870 1.00 94.06 220 ALA A N 1
ATOM 1710 C CA . ALA A 1 220 ? 6.533 -13.213 12.047 1.00 94.06 220 ALA A CA 1
ATOM 1711 C C . ALA A 1 220 ? 7.089 -12.601 13.341 1.00 94.06 220 ALA A C 1
ATOM 1713 O O . ALA A 1 220 ? 6.337 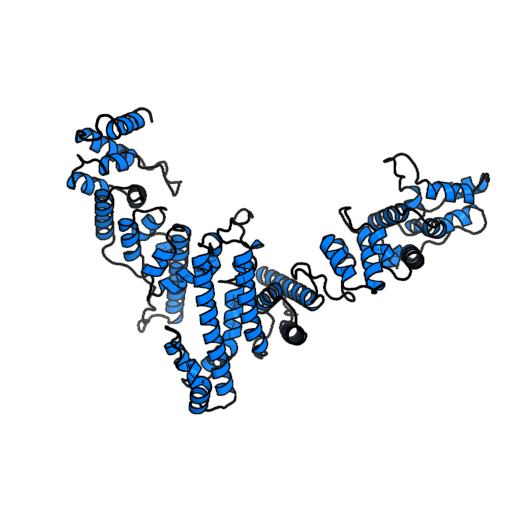-12.475 14.309 1.00 94.06 220 ALA A O 1
ATOM 1714 N N . ASP A 1 221 ? 8.352 -12.173 13.336 1.00 89.88 221 ASP A N 1
ATOM 1715 C CA . ASP A 1 221 ? 8.979 -11.492 14.473 1.00 89.88 221 ASP A CA 1
ATOM 1716 C C . ASP A 1 221 ? 8.284 -10.152 14.779 1.00 89.88 221 ASP A C 1
ATOM 1718 O O . ASP A 1 221 ? 7.962 -9.859 15.932 1.00 89.88 221 ASP A O 1
ATOM 1722 N N . ASP A 1 222 ? 7.957 -9.363 13.751 1.00 91.75 222 ASP A N 1
ATOM 1723 C CA . ASP A 1 222 ? 7.241 -8.089 13.916 1.00 91.75 222 ASP A CA 1
ATOM 1724 C C . ASP A 1 222 ? 5.808 -8.300 14.459 1.00 91.75 222 ASP A C 1
ATOM 1726 O O . ASP A 1 222 ? 5.358 -7.594 15.363 1.00 91.75 222 ASP A O 1
ATOM 1730 N N . LEU A 1 223 ? 5.102 -9.344 14.002 1.00 92.44 223 LEU A N 1
ATOM 1731 C CA . LEU A 1 223 ? 3.804 -9.744 14.569 1.00 92.44 223 LEU A CA 1
ATOM 1732 C C . LEU A 1 223 ? 3.913 -10.298 15.997 1.00 92.44 223 LEU A C 1
ATOM 1734 O O . LEU A 1 223 ? 2.950 -10.201 16.763 1.00 92.44 223 LEU A O 1
ATOM 1738 N N . ALA A 1 224 ? 5.048 -10.888 16.376 1.00 88.31 224 ALA A N 1
ATOM 1739 C CA . ALA A 1 224 ? 5.293 -11.289 17.756 1.00 88.31 224 ALA A CA 1
ATOM 1740 C C . ALA A 1 224 ? 5.406 -10.050 18.658 1.00 88.31 224 ALA A C 1
ATOM 1742 O O . ALA A 1 224 ? 4.759 -10.010 19.703 1.00 88.31 224 ALA A O 1
ATOM 1743 N N . HIS A 1 225 ? 6.093 -8.997 18.203 1.00 86.12 225 HIS A N 1
ATOM 1744 C CA . HIS A 1 225 ? 6.164 -7.720 18.918 1.00 86.12 225 HIS A CA 1
ATOM 1745 C C . HIS A 1 225 ? 4.786 -7.049 19.094 1.00 86.12 225 HIS A C 1
ATOM 1747 O O . HIS A 1 225 ? 4.497 -6.455 20.137 1.00 86.12 225 HIS A O 1
ATOM 1753 N N . PHE A 1 226 ? 3.874 -7.197 18.126 1.00 90.81 226 PHE A N 1
ATOM 1754 C CA . PHE A 1 226 ? 2.489 -6.742 18.295 1.00 90.81 226 PHE A CA 1
ATOM 1755 C C . PHE A 1 226 ? 1.787 -7.400 19.499 1.00 90.81 226 PHE A C 1
ATOM 1757 O O . PHE A 1 226 ? 1.003 -6.741 20.188 1.00 90.81 226 PHE A O 1
ATOM 1764 N N . ARG A 1 227 ? 2.073 -8.675 19.803 1.00 88.44 227 ARG A N 1
ATOM 1765 C CA . ARG A 1 227 ? 1.490 -9.352 20.978 1.00 88.44 227 ARG A CA 1
ATOM 1766 C C . ARG A 1 227 ? 1.926 -8.691 22.283 1.00 88.44 227 ARG A C 1
ATOM 1768 O O . ARG A 1 227 ? 1.095 -8.526 23.176 1.00 88.44 227 ARG A O 1
ATOM 1775 N N . ASP A 1 228 ? 3.166 -8.218 22.355 1.00 85.44 228 ASP A N 1
ATOM 1776 C CA . ASP A 1 228 ? 3.656 -7.462 23.511 1.00 85.44 228 ASP A CA 1
ATOM 1777 C C . ASP A 1 228 ? 2.907 -6.132 23.649 1.00 85.44 228 ASP A C 1
ATOM 1779 O O . ASP A 1 228 ? 2.489 -5.751 24.741 1.00 85.44 228 ASP A O 1
ATOM 1783 N N . CYS A 1 229 ? 2.636 -5.452 22.532 1.00 89.31 229 CYS A N 1
ATOM 1784 C CA . CYS A 1 229 ? 1.838 -4.225 22.516 1.00 89.31 229 CYS A CA 1
ATOM 1785 C C . CYS A 1 229 ? 0.385 -4.462 22.974 1.00 89.31 229 CYS A C 1
ATOM 1787 O O . CYS A 1 229 ? -0.202 -3.609 23.651 1.00 89.31 229 CYS A O 1
ATOM 1789 N N . VAL A 1 230 ? -0.202 -5.621 22.657 1.00 92.06 230 VAL A N 1
ATOM 1790 C CA . VAL A 1 230 ? -1.514 -6.048 23.176 1.00 92.06 230 VAL A CA 1
ATOM 1791 C C . VAL A 1 230 ? -1.467 -6.261 24.690 1.00 92.06 230 VAL A C 1
ATOM 1793 O O . VAL A 1 230 ? -2.351 -5.766 25.396 1.00 92.06 230 VAL A O 1
ATOM 1796 N N . LEU A 1 231 ? -0.433 -6.934 25.201 1.00 89.25 231 LEU A N 1
ATOM 1797 C CA . LEU A 1 231 ? -0.244 -7.133 26.639 1.00 89.25 231 LEU A CA 1
ATOM 1798 C C . LEU A 1 231 ? -0.079 -5.793 27.372 1.00 89.25 231 LEU A C 1
ATOM 1800 O O . LEU A 1 231 ? -0.814 -5.525 28.322 1.00 89.25 231 LEU A O 1
ATOM 1804 N N . VAL A 1 232 ? 0.797 -4.906 26.882 1.00 89.62 232 VAL A N 1
ATOM 1805 C CA . VAL A 1 232 ? 0.981 -3.541 27.414 1.00 89.62 232 VAL A CA 1
ATOM 1806 C C . VAL A 1 232 ? -0.351 -2.790 27.453 1.00 89.62 232 VAL A C 1
ATOM 1808 O O . VAL A 1 232 ? -0.685 -2.169 28.462 1.00 89.62 232 VAL A O 1
ATOM 1811 N N . THR A 1 233 ? -1.144 -2.887 26.383 1.00 91.31 233 THR A N 1
ATOM 1812 C CA . THR A 1 233 ? -2.467 -2.253 26.298 1.00 91.31 233 THR A CA 1
ATOM 1813 C C . THR A 1 233 ? -3.392 -2.729 27.414 1.00 91.31 233 THR A C 1
ATOM 1815 O O . THR A 1 233 ? -3.987 -1.907 28.113 1.00 91.31 233 THR A O 1
ATOM 1818 N N . ARG A 1 234 ? -3.491 -4.045 27.622 1.00 92.38 234 ARG A N 1
ATOM 1819 C CA . ARG A 1 234 ? -4.353 -4.640 28.653 1.00 92.38 234 ARG A CA 1
ATOM 1820 C C . ARG A 1 234 ? -3.883 -4.302 30.069 1.00 92.38 234 ARG A C 1
ATOM 1822 O O . ARG A 1 234 ? -4.692 -3.852 30.879 1.00 92.38 234 ARG A O 1
ATOM 1829 N N . VAL A 1 235 ? -2.583 -4.440 30.338 1.00 90.06 235 VAL A N 1
ATOM 1830 C CA . VAL A 1 235 ? -1.945 -4.085 31.619 1.00 90.06 235 VAL A CA 1
ATOM 1831 C C . VAL A 1 235 ? -2.229 -2.628 31.975 1.00 90.06 235 VAL A C 1
ATOM 1833 O O . VAL A 1 235 ? -2.740 -2.330 33.055 1.00 90.06 235 VAL A O 1
ATOM 1836 N N . CYS A 1 236 ? -1.956 -1.706 31.052 1.00 89.62 236 CYS A N 1
ATOM 1837 C CA . CYS A 1 236 ? -2.136 -0.280 31.295 1.00 89.62 236 CYS A CA 1
ATOM 1838 C C . CYS A 1 236 ? -3.596 0.115 31.509 1.00 89.62 236 CYS A C 1
ATOM 1840 O O . CYS A 1 236 ? -3.856 1.010 32.312 1.00 89.62 236 CYS A O 1
ATOM 1842 N N . ARG A 1 237 ? -4.548 -0.553 30.846 1.00 91.25 237 ARG A N 1
ATOM 1843 C CA . ARG A 1 237 ? -5.980 -0.322 31.077 1.00 91.25 237 ARG A CA 1
ATOM 1844 C C . ARG A 1 237 ? -6.427 -0.814 32.441 1.00 91.25 237 ARG A C 1
ATOM 1846 O O . ARG A 1 237 ? -7.017 -0.033 33.171 1.00 91.25 237 ARG A O 1
ATOM 1853 N N . MET A 1 238 ? -6.046 -2.023 32.852 1.00 91.50 238 MET A N 1
ATOM 1854 C CA . MET A 1 238 ? -6.369 -2.504 34.202 1.00 91.50 238 MET A CA 1
ATOM 1855 C C . MET A 1 238 ? -5.802 -1.583 35.294 1.00 91.50 238 MET A C 1
ATOM 1857 O O . MET A 1 238 ? -6.496 -1.284 36.267 1.00 91.50 238 MET A O 1
ATOM 1861 N N . LEU A 1 239 ? -4.574 -1.079 35.110 1.00 88.81 239 LEU A N 1
ATOM 1862 C CA . LEU A 1 239 ? -3.952 -0.106 36.018 1.00 88.81 239 LEU A CA 1
ATOM 1863 C C . LEU A 1 239 ? -4.629 1.275 35.981 1.00 88.81 239 LEU A C 1
ATOM 1865 O O . LEU A 1 239 ? -4.693 1.948 37.010 1.00 88.81 239 LEU A O 1
ATOM 1869 N N . ARG A 1 240 ? -5.093 1.729 34.809 1.00 87.69 240 ARG A N 1
ATOM 1870 C CA . ARG A 1 240 ? -5.875 2.969 34.643 1.00 87.69 240 ARG A CA 1
ATOM 1871 C C . ARG A 1 240 ? -7.225 2.855 35.350 1.00 87.69 240 ARG A C 1
ATOM 1873 O O . ARG A 1 240 ? -7.636 3.803 36.010 1.00 87.69 240 ARG A O 1
ATOM 1880 N N . ASP A 1 241 ? -7.860 1.693 35.249 1.00 88.00 241 ASP A N 1
ATOM 1881 C CA . ASP A 1 241 ? -9.197 1.411 35.773 1.00 88.00 241 ASP A CA 1
ATOM 1882 C C . ASP A 1 241 ? -9.183 1.087 37.287 1.00 88.00 241 ASP A C 1
ATOM 1884 O O . ASP A 1 241 ? -10.224 0.810 37.881 1.00 88.00 241 ASP A O 1
ATOM 1888 N N . GLY A 1 242 ? -8.012 1.169 37.936 1.00 86.00 242 GLY A N 1
ATOM 1889 C CA . GLY A 1 242 ? -7.858 1.131 39.395 1.00 86.00 242 GLY A CA 1
ATOM 1890 C C . GLY A 1 242 ? -7.397 -0.205 39.983 1.00 86.00 242 GLY A C 1
ATOM 1891 O O . GLY A 1 242 ? -7.305 -0.315 41.205 1.00 86.00 242 GLY A O 1
ATOM 1892 N N . THR A 1 243 ? -7.074 -1.199 39.152 1.00 90.25 243 THR A N 1
ATOM 1893 C CA . THR A 1 243 ? -6.529 -2.487 39.620 1.00 90.25 243 THR A CA 1
ATOM 1894 C C . THR A 1 243 ? -5.120 -2.292 40.178 1.00 90.25 243 THR A C 1
ATOM 1896 O O . THR A 1 243 ? -4.321 -1.534 39.614 1.00 90.25 243 THR A O 1
ATOM 1899 N N . SER A 1 244 ? -4.785 -2.968 41.280 1.00 88.62 244 SER A N 1
ATOM 1900 C CA . SER A 1 244 ? -3.447 -2.855 41.863 1.00 88.62 244 SER A CA 1
ATOM 1901 C C . SER A 1 244 ? -2.390 -3.537 40.989 1.00 88.62 244 SER A C 1
ATOM 1903 O O . SER A 1 244 ? -2.662 -4.497 40.270 1.00 88.62 244 SER A O 1
ATOM 1905 N N . GLU A 1 245 ? -1.141 -3.075 41.070 1.00 87.31 245 GLU A N 1
ATOM 1906 C CA . GLU A 1 245 ? -0.032 -3.681 40.323 1.00 87.31 245 GLU A CA 1
ATOM 1907 C C . GLU A 1 245 ? 0.147 -5.175 40.633 1.00 87.31 245 GLU A C 1
ATOM 1909 O O . GLU A 1 245 ? 0.406 -5.962 39.725 1.00 87.31 245 GLU A O 1
ATOM 1914 N N . GLN A 1 246 ? -0.023 -5.578 41.896 1.00 87.62 246 GLN A N 1
ATOM 1915 C CA . GLN A 1 246 ? 0.114 -6.977 42.305 1.00 87.62 246 GLN A CA 1
ATOM 1916 C C . GLN A 1 246 ? -0.953 -7.864 41.656 1.00 87.62 246 GLN A C 1
ATOM 1918 O O . GLN A 1 246 ? -0.634 -8.947 41.171 1.00 87.62 246 GLN A O 1
ATOM 1923 N N . GLU A 1 247 ? -2.198 -7.389 41.595 1.00 90.50 247 GLU A N 1
ATOM 1924 C CA . GLU A 1 247 ? -3.295 -8.103 40.937 1.00 90.50 247 GLU A CA 1
ATOM 1925 C C . GLU A 1 247 ? -3.078 -8.196 39.425 1.00 90.50 247 GLU A C 1
ATOM 1927 O O . GLU A 1 247 ? -3.292 -9.259 38.851 1.00 90.50 247 GLU A O 1
ATOM 1932 N N . VAL A 1 248 ? -2.592 -7.130 38.778 1.00 88.19 248 VAL A N 1
ATOM 1933 C CA . VAL A 1 248 ? -2.282 -7.147 37.338 1.00 88.19 248 VAL A CA 1
ATOM 1934 C C . VAL A 1 248 ? -1.145 -8.123 37.024 1.00 88.19 248 VAL A C 1
ATOM 1936 O O . VAL A 1 248 ? -1.260 -8.911 36.087 1.00 88.19 248 VAL A O 1
ATOM 1939 N N . ARG A 1 249 ? -0.071 -8.129 37.826 1.00 87.31 249 ARG A N 1
ATOM 1940 C CA . ARG A 1 249 ? 1.035 -9.092 37.670 1.00 87.31 249 ARG A CA 1
ATOM 1941 C C . ARG A 1 249 ? 0.577 -10.531 37.887 1.00 87.31 249 ARG A C 1
ATOM 1943 O O . ARG A 1 249 ? 1.021 -11.411 37.161 1.00 87.31 249 ARG A O 1
ATOM 1950 N N . ALA A 1 250 ? -0.308 -10.770 38.854 1.00 89.06 250 ALA A N 1
ATOM 1951 C CA . ALA A 1 250 ? -0.885 -12.092 39.079 1.00 89.06 250 ALA A CA 1
ATOM 1952 C C . ALA A 1 250 ? -1.800 -12.521 37.920 1.00 89.06 250 ALA A C 1
ATOM 1954 O O . ALA A 1 250 ? -1.758 -13.675 37.505 1.00 89.06 250 ALA A O 1
ATOM 1955 N N . HIS A 1 251 ? -2.594 -11.595 37.375 1.00 89.56 251 HIS A N 1
ATOM 1956 C CA . HIS A 1 251 ? -3.518 -11.864 36.274 1.00 89.56 251 HIS A CA 1
ATOM 1957 C C . HIS A 1 251 ? -2.796 -12.229 34.969 1.00 89.56 251 HIS A C 1
ATOM 1959 O O . HIS A 1 251 ? -3.240 -13.129 34.265 1.00 89.56 251 HIS A O 1
ATOM 1965 N N . PHE A 1 252 ? -1.670 -11.571 34.671 1.00 87.94 252 PHE A N 1
ATOM 1966 C CA . PHE A 1 252 ? -0.863 -11.817 33.468 1.00 87.94 252 PHE A CA 1
ATOM 1967 C C . PHE A 1 252 ? 0.424 -12.608 33.745 1.00 87.94 252 PHE A C 1
ATOM 1969 O O . PHE A 1 252 ? 1.372 -12.512 32.972 1.00 87.94 252 PHE A O 1
ATOM 1976 N N . ALA A 1 253 ? 0.497 -13.376 34.837 1.00 84.62 253 ALA A N 1
ATOM 1977 C CA . ALA A 1 253 ? 1.737 -14.028 35.270 1.00 84.62 253 ALA A CA 1
ATOM 1978 C C . ALA A 1 253 ? 2.363 -14.923 34.185 1.00 84.62 253 ALA A C 1
ATOM 1980 O O . ALA A 1 253 ? 3.565 -14.835 33.944 1.00 84.62 253 ALA A O 1
ATOM 1981 N N . ASP A 1 254 ? 1.548 -15.726 33.495 1.00 82.38 254 ASP A N 1
ATOM 1982 C CA . ASP A 1 254 ? 2.012 -16.632 32.437 1.00 82.38 254 ASP A CA 1
ATOM 1983 C C . ASP A 1 254 ? 2.503 -15.872 31.193 1.00 82.38 254 ASP A C 1
ATOM 1985 O O . ASP A 1 254 ? 3.520 -16.230 30.600 1.00 82.38 254 ASP A O 1
ATOM 1989 N N . GLU A 1 255 ? 1.814 -14.789 30.819 1.00 82.06 255 GLU A N 1
ATOM 1990 C CA . GLU A 1 255 ? 2.180 -13.935 29.679 1.00 82.06 255 GLU A CA 1
ATOM 1991 C C . GLU A 1 255 ? 3.445 -13.111 29.977 1.00 82.06 255 GLU A C 1
ATOM 1993 O O . GLU A 1 255 ? 4.286 -12.935 29.101 1.00 82.06 255 GLU A O 1
ATOM 1998 N N . LEU A 1 256 ? 3.623 -12.665 31.225 1.00 77.06 256 LEU A N 1
ATOM 1999 C CA . LEU A 1 256 ? 4.809 -11.937 31.692 1.00 77.06 256 LEU A CA 1
ATOM 2000 C C . LEU A 1 256 ? 6.030 -12.846 31.899 1.00 77.06 256 LEU A C 1
ATOM 2002 O O . LEU A 1 256 ? 7.163 -12.375 31.818 1.00 77.06 256 LEU A O 1
ATOM 2006 N N . ALA A 1 257 ? 5.816 -14.133 32.187 1.00 74.00 257 ALA A N 1
ATOM 2007 C CA . ALA A 1 257 ? 6.881 -15.124 32.333 1.00 74.00 257 ALA A CA 1
ATOM 2008 C C . ALA A 1 257 ? 7.395 -15.660 30.984 1.00 74.00 257 ALA A C 1
ATOM 2010 O O . ALA A 1 257 ? 8.445 -16.309 30.943 1.00 74.00 257 ALA A O 1
ATOM 2011 N N . ALA A 1 258 ? 6.675 -15.410 29.885 1.00 70.00 258 ALA A N 1
ATOM 2012 C CA . ALA A 1 258 ? 7.089 -15.828 28.555 1.00 70.00 258 ALA A CA 1
ATOM 2013 C C . ALA A 1 258 ? 8.363 -15.072 28.114 1.00 70.00 258 ALA A C 1
ATOM 2015 O O . ALA A 1 258 ? 8.436 -13.847 28.237 1.00 70.00 258 ALA A O 1
ATOM 2016 N N . PRO A 1 259 ? 9.384 -15.769 27.584 1.00 52.72 259 PRO A N 1
ATOM 2017 C CA . PRO A 1 259 ? 10.625 -15.138 27.159 1.00 52.72 259 PRO A CA 1
ATOM 2018 C C . PRO A 1 259 ? 10.424 -14.405 25.825 1.00 52.72 259 PRO A C 1
ATOM 2020 O O . PRO A 1 259 ? 10.676 -14.960 24.759 1.00 52.72 259 PRO A O 1
ATOM 2023 N N . ALA A 1 260 ? 9.996 -13.146 25.872 1.00 52.81 260 ALA A N 1
ATOM 2024 C CA . ALA A 1 260 ? 10.225 -12.204 24.780 1.00 52.81 260 ALA A CA 1
ATOM 2025 C C . ALA A 1 260 ? 11.577 -11.519 25.039 1.00 52.81 260 ALA A C 1
ATOM 2027 O O . ALA A 1 260 ? 11.727 -10.765 26.003 1.00 52.81 260 ALA A O 1
ATOM 2028 N N . ALA A 1 261 ? 12.583 -11.851 24.224 1.00 43.78 261 ALA A N 1
ATOM 2029 C CA . ALA A 1 261 ? 14.008 -11.625 24.494 1.00 43.78 261 ALA A CA 1
ATOM 2030 C C . ALA A 1 261 ? 14.430 -10.151 24.705 1.00 43.78 261 ALA A C 1
ATOM 2032 O O . ALA A 1 261 ? 15.487 -9.913 25.286 1.00 43.78 261 ALA A O 1
ATOM 2033 N N . GLU A 1 262 ? 13.598 -9.168 24.342 1.00 43.69 262 GLU A N 1
ATOM 2034 C CA . GLU A 1 262 ? 13.870 -7.736 24.572 1.00 43.69 262 GLU A CA 1
ATOM 2035 C C . GLU A 1 262 ? 12.741 -6.982 25.315 1.00 43.69 262 GLU A C 1
ATOM 2037 O O . GLU A 1 262 ? 13.011 -6.018 26.035 1.00 43.69 262 GLU A O 1
ATOM 2042 N N . SER A 1 263 ? 11.493 -7.456 25.260 1.00 46.75 263 SER A N 1
ATOM 2043 C CA . SER A 1 263 ? 10.304 -6.724 25.739 1.00 46.75 263 SER A CA 1
ATOM 2044 C C . SER A 1 263 ? 10.108 -6.719 27.263 1.00 46.75 263 SER A C 1
ATOM 2046 O O . SER A 1 263 ? 9.466 -5.820 27.812 1.00 46.75 263 SER A O 1
ATOM 2048 N N . GLY A 1 264 ? 10.698 -7.679 27.985 1.00 47.31 264 GLY A N 1
ATOM 2049 C CA . GLY A 1 264 ? 10.554 -7.780 29.445 1.00 47.31 264 GLY A CA 1
ATOM 2050 C C . GLY A 1 264 ? 11.111 -6.571 30.214 1.00 47.31 264 GLY A C 1
ATOM 2051 O O . GLY A 1 264 ? 10.592 -6.217 31.272 1.00 47.31 264 GLY A O 1
ATOM 2052 N N . ARG A 1 265 ? 12.130 -5.880 29.674 1.00 47.59 265 ARG A N 1
ATOM 2053 C CA . ARG A 1 265 ? 12.692 -4.664 30.299 1.00 47.59 265 ARG A CA 1
ATOM 2054 C C . ARG A 1 265 ? 11.868 -3.404 30.022 1.00 47.59 265 ARG A C 1
ATOM 2056 O O . ARG A 1 265 ? 11.948 -2.461 30.809 1.00 47.59 265 ARG A O 1
ATOM 2063 N N . ASP A 1 266 ? 11.075 -3.381 28.950 1.00 60.22 266 ASP A N 1
ATOM 2064 C CA . ASP A 1 266 ? 10.212 -2.242 28.610 1.00 60.22 266 ASP A CA 1
ATOM 2065 C C . ASP A 1 266 ? 8.854 -2.290 29.328 1.00 60.22 266 ASP A C 1
ATOM 2067 O O . ASP A 1 266 ? 8.302 -1.239 29.660 1.00 60.22 266 ASP A O 1
ATOM 2071 N N . LEU A 1 267 ? 8.351 -3.481 29.674 1.00 68.81 267 LEU A N 1
ATOM 2072 C CA . LEU A 1 267 ? 7.097 -3.650 30.426 1.00 68.81 267 LEU A CA 1
ATOM 2073 C C . LEU A 1 267 ? 7.146 -3.025 31.834 1.00 68.81 267 LEU A C 1
ATOM 2075 O O . LEU A 1 267 ? 6.186 -2.385 32.264 1.00 68.81 267 LEU A O 1
ATOM 2079 N N . GLU A 1 268 ? 8.287 -3.114 32.524 1.00 74.31 268 GLU A N 1
ATOM 2080 C CA . GLU A 1 268 ? 8.487 -2.529 33.862 1.00 74.31 268 GLU A CA 1
ATOM 2081 C C . GLU A 1 268 ? 8.295 -1.001 33.893 1.00 74.31 268 GLU A C 1
ATOM 2083 O O . GLU A 1 268 ? 7.848 -0.428 34.893 1.00 74.31 268 GLU A O 1
ATOM 2088 N N . ARG A 1 269 ? 8.544 -0.311 32.772 1.00 73.75 269 ARG A N 1
ATOM 2089 C CA . ARG A 1 269 ? 8.335 1.143 32.675 1.00 73.75 269 ARG A CA 1
ATOM 2090 C C . ARG A 1 269 ? 6.865 1.524 32.849 1.00 73.75 269 ARG A C 1
ATOM 2092 O O . ARG A 1 269 ? 6.581 2.593 33.394 1.00 73.75 269 ARG A O 1
ATOM 2099 N N . TYR A 1 270 ? 5.936 0.654 32.464 1.00 76.38 270 TYR A N 1
ATOM 2100 C CA . TYR A 1 270 ? 4.495 0.889 32.589 1.00 76.38 270 TYR A CA 1
ATOM 2101 C C . TYR A 1 270 ? 3.964 0.631 34.008 1.00 76.38 270 TYR A C 1
ATOM 2103 O O . TYR A 1 270 ? 2.974 1.244 34.423 1.00 76.38 270 TYR A O 1
ATOM 2111 N N . PHE A 1 271 ? 4.674 -0.187 34.790 1.00 77.56 271 PHE A N 1
ATOM 2112 C CA . PHE A 1 271 ? 4.388 -0.412 36.207 1.00 77.56 271 PHE A CA 1
ATOM 2113 C C . PHE A 1 271 ? 4.883 0.725 37.116 1.00 77.56 271 PHE A C 1
ATOM 2115 O O . PHE A 1 271 ? 4.292 0.946 38.167 1.00 77.56 271 PHE A O 1
ATOM 2122 N N . SER A 1 272 ? 5.852 1.539 36.667 1.00 70.12 272 SER A N 1
ATOM 2123 C CA . SER A 1 272 ? 6.528 2.624 37.421 1.00 70.12 272 SER A CA 1
ATOM 2124 C C . SER A 1 272 ? 5.654 3.758 38.011 1.00 70.12 272 SER A C 1
ATOM 2126 O O . SER A 1 272 ? 6.174 4.762 38.500 1.00 70.12 272 SER A O 1
ATOM 2128 N N . GLY A 1 273 ? 4.325 3.647 37.961 1.00 63.84 273 GLY A N 1
ATOM 2129 C CA . GLY A 1 273 ? 3.383 4.570 38.602 1.00 63.84 273 GLY A CA 1
ATOM 2130 C C . GLY A 1 273 ? 3.159 5.891 37.865 1.00 63.84 273 GLY A C 1
ATOM 2131 O O . GLY A 1 273 ? 2.329 6.685 38.300 1.00 63.84 273 GLY A O 1
ATOM 2132 N N . ARG A 1 274 ? 3.848 6.148 36.744 1.00 76.00 274 ARG A N 1
ATOM 2133 C CA . ARG A 1 274 ? 3.692 7.403 35.991 1.00 76.00 274 ARG A CA 1
ATOM 2134 C C . ARG A 1 274 ? 2.423 7.386 35.118 1.00 76.00 274 ARG A C 1
ATOM 2136 O O . ARG A 1 274 ? 2.348 6.566 34.199 1.00 76.00 274 ARG A O 1
ATOM 2143 N N . PRO A 1 275 ? 1.466 8.321 35.310 1.00 77.06 275 PRO A N 1
ATOM 2144 C CA . PRO A 1 275 ? 0.213 8.350 34.545 1.00 77.06 275 PRO A CA 1
ATOM 2145 C C . PRO A 1 275 ? 0.408 8.465 33.027 1.00 77.06 275 PRO A C 1
ATOM 2147 O O . PRO A 1 275 ? -0.317 7.832 32.265 1.00 77.06 275 PRO A O 1
ATOM 2150 N N . LEU A 1 276 ? 1.426 9.216 32.587 1.00 76.62 276 LEU A N 1
ATOM 2151 C CA . LEU A 1 276 ? 1.747 9.388 31.166 1.00 76.62 276 LEU A CA 1
ATOM 2152 C C . LEU A 1 276 ? 2.095 8.060 30.479 1.00 76.62 276 LEU A C 1
ATOM 2154 O O . LEU A 1 276 ? 1.559 7.772 29.415 1.00 76.62 276 LEU A O 1
ATOM 2158 N N . PHE A 1 277 ? 2.936 7.217 31.092 1.00 78.56 277 PHE A N 1
ATOM 2159 C CA . PHE A 1 277 ? 3.295 5.922 30.502 1.00 78.56 277 PHE A CA 1
ATOM 2160 C C . PHE A 1 277 ? 2.094 4.984 30.423 1.00 78.56 277 PHE A C 1
ATOM 2162 O O . PHE A 1 277 ? 1.898 4.341 29.397 1.00 78.56 277 PHE A O 1
ATOM 2169 N N . ARG A 1 278 ? 1.240 4.962 31.453 1.00 82.38 278 ARG A N 1
ATOM 2170 C CA . ARG A 1 278 ? -0.002 4.171 31.428 1.00 82.38 278 ARG A CA 1
ATOM 2171 C C . ARG A 1 278 ? -0.936 4.623 30.311 1.00 82.38 278 ARG A C 1
ATOM 2173 O O . ARG A 1 278 ? -1.505 3.791 29.614 1.00 82.38 278 ARG A O 1
ATOM 2180 N N . ARG A 1 279 ? -1.048 5.933 30.088 1.00 81.38 279 ARG A N 1
ATOM 2181 C CA . ARG A 1 279 ? -1.859 6.478 28.997 1.00 81.38 279 ARG A CA 1
ATOM 2182 C C . ARG A 1 279 ? -1.336 6.076 27.616 1.00 81.38 279 ARG A C 1
ATOM 2184 O O . ARG A 1 279 ? -2.126 5.618 26.793 1.00 81.38 279 ARG A O 1
ATOM 2191 N N . TYR A 1 280 ? -0.031 6.216 27.373 1.00 82.19 280 TYR A N 1
ATOM 2192 C CA . TYR A 1 280 ? 0.580 5.781 26.111 1.00 82.19 280 TYR A CA 1
ATOM 2193 C C . TYR A 1 280 ? 0.433 4.272 25.910 1.00 82.19 280 TYR A C 1
ATOM 2195 O O . TYR A 1 280 ? 0.015 3.822 24.845 1.00 82.19 280 TYR A O 1
ATOM 2203 N N . GLY A 1 281 ? 0.696 3.491 26.959 1.00 85.94 281 GLY A N 1
ATOM 2204 C CA . GLY A 1 281 ? 0.577 2.042 26.907 1.00 85.94 281 GLY A CA 1
ATOM 2205 C C . GLY A 1 281 ? -0.856 1.564 26.659 1.00 85.94 281 GLY A C 1
ATOM 2206 O O . GLY A 1 281 ? -1.037 0.610 25.917 1.00 85.94 281 GLY A O 1
ATOM 2207 N N . ALA A 1 282 ? -1.883 2.266 27.157 1.00 88.25 282 ALA A N 1
ATOM 2208 C CA . ALA A 1 282 ? -3.296 1.934 26.914 1.00 88.25 282 ALA A CA 1
ATOM 2209 C C . ALA A 1 282 ? -3.725 2.008 25.431 1.00 88.25 282 ALA A C 1
ATOM 2211 O O . ALA A 1 282 ? -4.810 1.527 25.088 1.00 88.25 282 ALA A O 1
ATOM 2212 N N . HIS A 1 283 ? -2.883 2.581 24.564 1.00 88.31 283 HIS A N 1
ATOM 2213 C CA . HIS A 1 283 ? -3.079 2.653 23.115 1.00 88.31 283 HIS A CA 1
ATOM 2214 C C . HIS A 1 283 ? -1.975 1.936 22.322 1.00 88.31 283 HIS A C 1
ATOM 2216 O O . HIS A 1 283 ? -1.974 2.015 21.097 1.00 88.31 283 HIS A O 1
ATOM 2222 N N . ALA A 1 284 ? -1.055 1.215 22.977 1.00 90.06 284 ALA A N 1
ATOM 2223 C CA . ALA A 1 284 ? 0.131 0.644 22.335 1.00 90.06 284 ALA A CA 1
ATOM 2224 C C . ALA A 1 284 ? -0.202 -0.246 21.125 1.00 90.06 284 ALA A C 1
ATOM 2226 O O . ALA A 1 284 ? 0.416 -0.096 20.074 1.00 90.06 284 ALA A O 1
ATOM 2227 N N . ALA A 1 285 ? -1.218 -1.111 21.227 1.00 92.56 285 ALA A N 1
ATOM 2228 C CA . ALA A 1 285 ? -1.640 -1.970 20.117 1.00 92.56 285 ALA A CA 1
ATOM 2229 C C . ALA A 1 285 ? -2.175 -1.172 18.912 1.00 92.56 285 ALA A C 1
ATOM 2231 O O . ALA A 1 285 ? -1.896 -1.522 17.767 1.00 92.56 285 ALA A O 1
ATOM 2232 N N . ILE A 1 286 ? -2.916 -0.084 19.156 1.00 92.81 286 ILE A N 1
ATOM 2233 C CA . ILE A 1 286 ? -3.458 0.779 18.097 1.00 92.81 286 ILE A CA 1
ATOM 2234 C C . ILE A 1 286 ? -2.316 1.569 17.449 1.00 92.81 286 ILE A C 1
ATOM 2236 O O . ILE A 1 286 ? -2.191 1.574 16.226 1.00 92.81 286 ILE A O 1
ATOM 2240 N N . SER A 1 287 ? -1.438 2.164 18.260 1.00 90.44 287 SER A N 1
ATOM 2241 C CA . SER A 1 287 ? -0.260 2.899 17.788 1.00 90.44 287 SER A CA 1
ATOM 2242 C C . SER A 1 287 ? 0.662 2.022 16.943 1.00 90.44 287 SER A C 1
ATOM 2244 O O . SER A 1 287 ? 1.156 2.468 15.909 1.00 90.44 287 SER A O 1
ATOM 2246 N N . TRP A 1 288 ? 0.864 0.761 17.341 1.00 92.69 288 TRP A N 1
ATOM 2247 C CA . TRP A 1 288 ? 1.629 -0.197 16.549 1.00 92.69 288 TRP A CA 1
ATOM 2248 C C . TRP A 1 288 ? 0.973 -0.435 15.184 1.00 92.69 288 TRP A C 1
ATOM 2250 O O . TRP A 1 288 ? 1.642 -0.289 14.165 1.00 92.69 288 TRP A O 1
ATOM 2260 N N . MET A 1 289 ? -0.340 -0.703 15.136 1.00 94.62 289 MET A N 1
ATOM 2261 C CA . MET A 1 289 ? -1.067 -0.920 13.873 1.00 94.62 289 MET A CA 1
ATOM 2262 C C . MET A 1 289 ? -0.996 0.293 12.940 1.00 94.62 289 MET A C 1
ATOM 2264 O O . MET A 1 289 ? -0.802 0.142 11.733 1.00 94.62 289 MET A O 1
ATOM 2268 N N . GLU A 1 290 ? -1.131 1.498 13.492 1.00 92.69 290 GLU A N 1
ATOM 2269 C CA . GLU A 1 290 ? -1.014 2.757 12.755 1.00 92.69 290 GLU A CA 1
ATOM 2270 C C . GLU A 1 290 ? 0.377 2.942 12.136 1.00 92.69 290 GLU A C 1
ATOM 2272 O O . GLU A 1 290 ? 0.499 3.268 10.947 1.00 92.69 290 GLU A O 1
ATOM 2277 N N . LEU A 1 291 ? 1.430 2.714 12.927 1.00 90.50 291 LEU A N 1
ATOM 2278 C CA . LEU A 1 291 ? 2.817 2.818 12.478 1.00 90.50 291 LEU A CA 1
ATOM 2279 C C . LEU A 1 291 ? 3.160 1.730 11.459 1.00 90.50 291 LEU A C 1
ATOM 2281 O O . LEU A 1 291 ? 3.753 2.039 10.425 1.00 90.50 291 LEU A O 1
ATOM 2285 N N . ALA A 1 292 ? 2.729 0.494 11.698 1.00 93.12 292 ALA A N 1
ATOM 2286 C CA . ALA A 1 292 ? 2.961 -0.644 10.822 1.00 93.12 292 ALA A CA 1
ATOM 2287 C C . ALA A 1 292 ? 2.282 -0.453 9.456 1.00 93.12 292 ALA A C 1
ATOM 2289 O O . ALA A 1 292 ? 2.942 -0.525 8.420 1.00 93.12 292 ALA A O 1
ATOM 2290 N N . ALA A 1 293 ? 0.992 -0.098 9.426 1.00 93.06 293 ALA A N 1
ATOM 2291 C CA . ALA A 1 293 ? 0.254 0.114 8.176 1.00 93.06 293 ALA A CA 1
ATOM 2292 C C . ALA A 1 293 ? 0.794 1.290 7.342 1.00 93.06 293 ALA A C 1
ATOM 2294 O O . ALA A 1 293 ? 0.692 1.297 6.113 1.00 93.06 293 ALA A O 1
ATOM 2295 N N . LYS A 1 294 ? 1.351 2.319 7.994 1.00 89.62 294 LYS A N 1
ATOM 2296 C CA . LYS A 1 294 ? 1.969 3.467 7.315 1.00 89.62 294 LYS A CA 1
ATOM 2297 C C . LYS A 1 294 ? 3.421 3.211 6.907 1.00 89.62 294 LYS A C 1
ATOM 2299 O O . LYS A 1 294 ? 3.859 3.789 5.910 1.00 89.62 294 LYS A O 1
ATOM 2304 N N . GLY A 1 295 ? 4.143 2.426 7.695 1.00 88.81 295 GLY A N 1
ATOM 2305 C CA . GLY A 1 295 ? 5.573 2.183 7.583 1.00 88.81 295 GLY A CA 1
ATOM 2306 C C . GLY A 1 295 ? 5.861 0.748 7.170 1.00 88.81 295 GLY A C 1
ATOM 2307 O O . GLY A 1 295 ? 5.771 0.425 5.987 1.00 88.81 295 GLY A O 1
ATOM 2308 N N . SER A 1 296 ? 6.223 -0.088 8.145 1.00 89.44 296 SER A N 1
ATOM 2309 C CA . SER A 1 296 ? 6.844 -1.397 7.923 1.00 89.44 296 SER A CA 1
ATOM 2310 C C . SER A 1 296 ? 6.022 -2.359 7.060 1.00 89.44 296 SER A C 1
ATOM 2312 O O . SER A 1 296 ? 6.600 -3.089 6.275 1.00 89.44 296 SER A O 1
ATOM 2314 N N . TRP A 1 297 ? 4.692 -2.325 7.103 1.00 94.94 297 TRP A N 1
ATOM 2315 C CA . TRP A 1 297 ? 3.842 -3.240 6.327 1.00 94.94 297 TRP A CA 1
ATOM 2316 C C . TRP A 1 297 ? 3.265 -2.634 5.053 1.00 94.94 297 TRP A C 1
ATOM 2318 O O . TRP A 1 297 ? 2.669 -3.350 4.247 1.00 94.94 297 TRP A O 1
ATOM 2328 N N . ARG A 1 298 ? 3.417 -1.323 4.845 1.00 92.50 298 ARG A N 1
ATOM 2329 C CA . ARG A 1 298 ? 2.679 -0.564 3.825 1.00 92.50 298 ARG A CA 1
ATOM 2330 C C . ARG A 1 298 ? 2.701 -1.223 2.443 1.00 92.50 298 ARG A C 1
ATOM 2332 O O . ARG A 1 298 ? 1.649 -1.397 1.830 1.00 92.50 298 ARG A O 1
ATOM 2339 N N . HIS A 1 299 ? 3.891 -1.571 1.957 1.00 92.50 299 HIS A N 1
ATOM 2340 C CA . HIS A 1 299 ? 4.078 -2.115 0.610 1.00 92.50 299 HIS A CA 1
ATOM 2341 C C . HIS A 1 299 ? 3.724 -3.601 0.504 1.00 92.50 299 HIS A C 1
ATOM 2343 O O . HIS A 1 299 ? 3.359 -4.050 -0.574 1.00 92.50 299 HIS A O 1
ATOM 2349 N N . ILE A 1 300 ? 3.770 -4.350 1.608 1.00 94.00 300 ILE A N 1
ATOM 2350 C CA . ILE A 1 300 ? 3.300 -5.743 1.659 1.00 94.00 300 ILE A CA 1
ATOM 2351 C C . ILE A 1 300 ? 1.770 -5.772 1.587 1.00 94.00 300 ILE A C 1
ATOM 2353 O O . ILE A 1 300 ? 1.195 -6.574 0.856 1.00 94.00 300 ILE A O 1
ATOM 2357 N N . LEU A 1 301 ? 1.112 -4.858 2.307 1.00 92.38 301 LEU A N 1
ATOM 2358 C CA . LEU A 1 301 ? -0.346 -4.732 2.333 1.00 92.38 301 LEU A CA 1
ATOM 2359 C C . LEU A 1 301 ? -0.900 -4.151 1.030 1.00 92.38 301 LEU A C 1
ATOM 2361 O O . LEU A 1 301 ? -1.999 -4.521 0.626 1.00 92.38 301 LEU A O 1
ATOM 2365 N N . ASN A 1 302 ? -0.154 -3.265 0.367 1.00 88.62 302 ASN A N 1
ATOM 2366 C CA . ASN A 1 302 ? -0.552 -2.654 -0.900 1.00 88.62 302 ASN A CA 1
ATOM 2367 C C . ASN A 1 302 ? 0.606 -2.703 -1.919 1.00 88.62 302 ASN A C 1
ATOM 2369 O O . ASN A 1 302 ? 1.263 -1.682 -2.155 1.00 88.62 302 ASN A O 1
ATOM 2373 N N . PRO A 1 303 ? 0.859 -3.861 -2.565 1.00 87.81 303 PRO A N 1
ATOM 2374 C CA . PRO A 1 303 ? 1.981 -4.021 -3.498 1.00 87.81 303 PRO A CA 1
ATOM 2375 C C . PRO A 1 303 ? 1.942 -3.074 -4.701 1.00 87.81 303 PRO A C 1
ATOM 2377 O O . PRO A 1 303 ? 2.984 -2.710 -5.235 1.00 87.81 303 PRO A O 1
ATOM 2380 N N . THR A 1 304 ? 0.755 -2.612 -5.104 1.00 84.19 304 THR A N 1
ATOM 2381 C CA . THR A 1 304 ? 0.571 -1.644 -6.200 1.00 84.19 304 THR A CA 1
ATOM 2382 C C . THR A 1 304 ? 1.094 -0.243 -5.875 1.00 84.19 304 THR A C 1
ATOM 2384 O O . THR A 1 304 ? 1.279 0.570 -6.778 1.00 84.19 304 THR A O 1
ATOM 2387 N N . GLU A 1 305 ? 1.324 0.067 -4.595 1.00 85.19 305 GLU A N 1
ATOM 2388 C CA . GLU A 1 305 ? 1.964 1.317 -4.175 1.00 85.19 305 GLU A CA 1
ATOM 2389 C C . GLU A 1 305 ? 3.496 1.244 -4.225 1.00 85.19 305 GLU A C 1
ATOM 2391 O O . GLU A 1 305 ? 4.157 2.279 -4.114 1.00 85.19 305 GLU A O 1
ATOM 2396 N N . ALA A 1 306 ? 4.075 0.047 -4.375 1.00 84.44 306 ALA A N 1
ATOM 2397 C CA . ALA A 1 306 ? 5.512 -0.145 -4.527 1.00 84.44 306 ALA A CA 1
ATOM 2398 C C . ALA A 1 306 ? 5.930 0.152 -5.976 1.00 84.44 306 ALA A C 1
ATOM 2400 O O . ALA A 1 306 ? 6.158 -0.754 -6.780 1.00 84.44 306 ALA A O 1
ATOM 2401 N N . ASN A 1 307 ? 6.027 1.442 -6.303 1.00 82.38 307 ASN A N 1
ATOM 2402 C CA . ASN A 1 307 ? 6.470 1.917 -7.611 1.00 82.38 307 ASN A CA 1
ATOM 2403 C C . ASN A 1 307 ? 7.843 2.582 -7.519 1.00 82.38 307 ASN A C 1
ATOM 2405 O O . ASN A 1 307 ? 8.138 3.319 -6.575 1.00 82.38 307 ASN A O 1
ATOM 2409 N N . SER A 1 308 ? 8.653 2.372 -8.552 1.00 77.44 308 SER A N 1
ATOM 2410 C CA . SER A 1 308 ? 9.927 3.050 -8.732 1.00 77.44 308 SER A CA 1
ATOM 2411 C C . SER A 1 308 ? 9.730 4.558 -8.927 1.00 77.44 308 SER A C 1
ATOM 2413 O O . SER A 1 308 ? 8.625 5.053 -9.169 1.00 77.44 308 SER A O 1
ATOM 2415 N N . ARG A 1 309 ? 10.832 5.318 -8.906 1.00 72.12 309 ARG A N 1
ATOM 2416 C CA . ARG A 1 309 ? 10.826 6.771 -9.163 1.00 72.12 309 ARG A CA 1
ATOM 2417 C C . ARG A 1 309 ? 10.179 7.156 -10.505 1.00 72.12 309 ARG A C 1
ATOM 2419 O O . ARG A 1 309 ? 9.739 8.293 -10.652 1.00 72.12 309 ARG A O 1
ATOM 2426 N N . TYR A 1 310 ? 10.120 6.227 -11.458 1.00 71.50 310 TYR A N 1
ATOM 2427 C CA . TYR A 1 310 ? 9.530 6.423 -12.784 1.00 71.50 310 TYR A CA 1
ATOM 2428 C C . TYR A 1 310 ? 8.093 5.891 -12.899 1.00 71.50 310 TYR A C 1
ATOM 2430 O O . TYR A 1 310 ? 7.515 5.932 -13.980 1.00 71.50 310 TYR A O 1
ATOM 2438 N N . GLY A 1 311 ? 7.498 5.430 -11.793 1.00 77.88 311 GLY A N 1
ATOM 2439 C CA . GLY A 1 311 ? 6.125 4.925 -11.750 1.00 77.88 311 GLY A CA 1
ATOM 2440 C C . GLY A 1 311 ? 5.969 3.466 -12.181 1.00 77.88 311 GLY A C 1
ATOM 2441 O O . GLY A 1 311 ? 4.843 2.986 -12.264 1.00 77.88 311 GLY A O 1
ATOM 2442 N N . GLU A 1 312 ? 7.068 2.756 -12.445 1.00 81.88 312 GLU A N 1
ATOM 2443 C CA . GLU A 1 312 ? 7.036 1.331 -12.787 1.00 81.88 312 GLU A CA 1
ATOM 2444 C C . GLU A 1 312 ? 6.941 0.468 -11.518 1.00 81.88 312 GLU A C 1
ATOM 2446 O O . GLU A 1 312 ? 7.711 0.711 -10.583 1.00 81.88 312 GLU A O 1
ATOM 2451 N N . PRO A 1 313 ? 6.055 -0.543 -11.468 1.00 84.75 313 PRO A N 1
ATOM 2452 C CA . PRO A 1 313 ? 5.971 -1.460 -10.334 1.00 84.75 313 PRO A CA 1
ATOM 2453 C C . PRO A 1 313 ? 7.282 -2.218 -10.098 1.00 84.75 313 PRO A C 1
ATOM 2455 O O . PRO A 1 313 ? 7.947 -2.642 -11.046 1.00 84.75 313 PRO A O 1
ATOM 2458 N N . HIS A 1 314 ? 7.635 -2.442 -8.833 1.00 87.44 314 HIS A N 1
ATOM 2459 C CA . HIS A 1 314 ? 8.784 -3.280 -8.490 1.00 87.44 314 HIS A CA 1
ATOM 2460 C C . HIS A 1 314 ? 8.561 -4.754 -8.866 1.00 87.44 314 HIS A C 1
ATOM 2462 O O . HIS A 1 314 ? 7.453 -5.284 -8.773 1.00 87.44 314 HIS A O 1
ATOM 2468 N N . THR A 1 315 ? 9.643 -5.439 -9.253 1.00 88.62 315 THR A N 1
ATOM 2469 C CA . THR A 1 315 ? 9.633 -6.899 -9.423 1.00 88.62 315 THR A CA 1
ATOM 2470 C C . THR A 1 315 ? 9.834 -7.557 -8.063 1.00 88.62 315 THR A C 1
ATOM 2472 O O . THR A 1 315 ? 10.892 -7.414 -7.458 1.00 88.62 315 THR A O 1
ATOM 2475 N N . TRP A 1 316 ? 8.823 -8.275 -7.584 1.00 92.56 316 TRP A N 1
ATOM 2476 C CA . TRP A 1 316 ? 8.864 -8.945 -6.287 1.00 92.56 316 TRP A CA 1
ATOM 2477 C C . TRP A 1 316 ? 9.567 -10.300 -6.381 1.00 92.56 316 TRP A C 1
ATOM 2479 O O . TRP A 1 316 ? 9.218 -11.133 -7.217 1.00 92.56 316 TRP A O 1
ATOM 2489 N N . ARG A 1 317 ? 10.520 -10.555 -5.476 1.00 93.12 317 ARG A N 1
ATOM 2490 C CA . ARG A 1 317 ? 11.082 -11.902 -5.262 1.00 93.12 317 ARG A CA 1
ATOM 2491 C C . ARG A 1 317 ? 10.096 -12.838 -4.565 1.00 93.12 317 ARG A C 1
ATOM 2493 O O . ARG A 1 317 ? 10.176 -14.051 -4.742 1.00 93.12 317 ARG A O 1
ATOM 2500 N N . SER A 1 318 ? 9.189 -12.273 -3.771 1.00 92.69 318 SER A N 1
ATOM 2501 C CA . SER A 1 318 ? 8.138 -13.007 -3.070 1.00 92.69 318 SER A CA 1
ATOM 2502 C C . SER A 1 318 ? 6.937 -13.288 -3.977 1.00 92.69 318 SER A C 1
ATOM 2504 O O . SER A 1 318 ? 6.498 -12.386 -4.689 1.00 92.69 318 SER A O 1
ATOM 2506 N N . PRO A 1 319 ? 6.373 -14.511 -3.952 1.00 93.56 319 PRO A N 1
ATOM 2507 C CA . PRO A 1 319 ? 5.162 -14.820 -4.702 1.00 93.56 319 PRO A CA 1
ATOM 2508 C C . PRO A 1 319 ? 3.946 -14.098 -4.103 1.00 93.56 319 PRO A C 1
ATOM 2510 O O . PRO A 1 319 ? 3.873 -13.878 -2.893 1.00 93.56 319 PRO A O 1
ATOM 2513 N N . ASN A 1 320 ? 2.949 -13.793 -4.938 1.00 91.31 320 ASN A N 1
ATOM 2514 C CA . ASN A 1 320 ? 1.725 -13.101 -4.506 1.00 91.31 320 ASN A CA 1
ATOM 2515 C C . ASN A 1 320 ? 0.975 -13.843 -3.384 1.00 91.31 320 ASN A C 1
ATOM 2517 O O . ASN A 1 320 ? 0.439 -13.198 -2.485 1.00 91.31 320 ASN A O 1
ATOM 2521 N N . ASP A 1 321 ? 0.984 -15.180 -3.389 1.00 93.81 321 ASP A N 1
ATOM 2522 C CA . ASP A 1 321 ? 0.339 -16.000 -2.351 1.00 93.81 321 ASP A CA 1
ATOM 2523 C C . ASP A 1 321 ? 0.957 -15.780 -0.961 1.00 93.81 321 ASP A C 1
ATOM 2525 O O . ASP A 1 321 ? 0.248 -15.784 0.052 1.00 93.81 321 ASP A O 1
ATOM 2529 N N . LEU A 1 322 ? 2.275 -15.539 -0.902 1.00 95.31 322 LEU A N 1
ATOM 2530 C CA . LEU A 1 322 ? 2.956 -15.194 0.343 1.00 95.31 322 LEU A CA 1
ATOM 2531 C C . LEU A 1 322 ? 2.506 -13.812 0.825 1.00 95.31 322 LEU A C 1
ATOM 2533 O O . LEU A 1 322 ? 2.125 -13.678 1.984 1.00 95.31 322 LEU A O 1
ATOM 2537 N N . LEU A 1 323 ? 2.470 -12.809 -0.058 1.00 94.50 323 LEU A N 1
ATOM 2538 C CA . LEU A 1 323 ? 2.021 -11.455 0.295 1.00 94.50 323 LEU A CA 1
ATOM 2539 C C . LEU A 1 323 ? 0.572 -11.450 0.799 1.00 94.50 323 LEU A C 1
ATOM 2541 O O . LEU A 1 323 ? 0.277 -10.827 1.815 1.00 94.50 323 LEU A O 1
ATOM 2545 N N . HIS A 1 324 ? -0.314 -12.212 0.154 1.00 92.50 324 HIS A N 1
ATOM 2546 C CA . HIS A 1 324 ? -1.693 -12.388 0.611 1.00 92.50 324 HIS A CA 1
ATOM 2547 C C . HIS A 1 324 ? -1.757 -13.080 1.984 1.00 92.50 324 HIS A C 1
ATOM 2549 O O . HIS A 1 324 ? -2.534 -12.689 2.855 1.00 92.50 324 HIS A O 1
ATOM 2555 N N . THR A 1 325 ? -0.924 -14.100 2.215 1.00 95.62 325 THR A N 1
ATOM 2556 C CA . THR A 1 325 ? -0.845 -14.789 3.514 1.00 95.62 325 THR A CA 1
ATOM 2557 C C . THR A 1 325 ? -0.367 -13.852 4.622 1.00 95.62 325 THR A C 1
ATOM 2559 O O . THR A 1 325 ? -0.954 -13.847 5.706 1.00 95.62 325 THR A O 1
ATOM 2562 N N . LEU A 1 326 ? 0.656 -13.037 4.354 1.00 96.56 326 LEU A N 1
ATOM 2563 C CA . LEU A 1 326 ? 1.153 -12.024 5.283 1.00 96.56 326 LEU A CA 1
ATOM 2564 C C . LEU A 1 326 ? 0.094 -10.949 5.550 1.00 96.56 326 LEU A C 1
ATOM 2566 O O . LEU A 1 326 ? -0.169 -10.636 6.709 1.00 96.56 326 LEU A O 1
ATOM 2570 N N . GLY A 1 327 ? -0.584 -10.457 4.508 1.00 95.50 327 GLY A N 1
ATOM 2571 C CA . GLY A 1 327 ? -1.699 -9.518 4.642 1.00 95.50 327 GLY A CA 1
ATOM 2572 C C . GLY A 1 327 ? -2.815 -10.058 5.537 1.00 95.50 327 GLY A C 1
ATOM 2573 O O . GLY A 1 327 ? -3.299 -9.346 6.416 1.00 95.50 327 GLY A O 1
ATOM 2574 N N . ARG A 1 328 ? -3.167 -11.344 5.402 1.00 95.38 328 ARG A N 1
ATOM 2575 C CA . ARG A 1 328 ? -4.145 -11.998 6.283 1.00 95.38 328 ARG A CA 1
ATOM 2576 C C . ARG A 1 328 ? -3.671 -12.057 7.739 1.00 95.38 328 ARG A C 1
ATOM 2578 O O . ARG A 1 328 ? -4.445 -11.715 8.627 1.00 95.38 328 ARG A O 1
ATOM 2585 N N . ARG A 1 329 ? -2.411 -12.437 7.996 1.00 96.62 329 ARG A N 1
ATOM 2586 C CA . ARG A 1 329 ? -1.842 -12.451 9.362 1.00 96.62 329 ARG A CA 1
ATOM 2587 C C . ARG A 1 329 ? -1.853 -11.048 9.991 1.00 96.62 329 ARG A C 1
ATOM 2589 O O . ARG A 1 329 ? -2.195 -10.899 11.161 1.00 96.62 329 ARG A O 1
ATOM 2596 N N . PHE A 1 330 ? -1.554 -10.011 9.206 1.00 96.50 330 PHE A N 1
ATOM 2597 C CA . PHE A 1 330 ? -1.679 -8.617 9.642 1.00 96.50 330 PHE A CA 1
ATOM 2598 C C . PHE A 1 330 ? -3.133 -8.229 9.942 1.00 96.50 330 PHE A C 1
ATOM 2600 O O . PHE A 1 330 ? -3.410 -7.566 10.939 1.00 96.50 330 PHE A O 1
ATOM 2607 N N . ALA A 1 331 ? -4.086 -8.651 9.110 1.00 95.56 331 ALA A N 1
ATOM 2608 C CA . ALA A 1 331 ? -5.502 -8.395 9.348 1.00 95.56 331 ALA A CA 1
ATOM 2609 C C . ALA A 1 331 ? -6.019 -9.081 10.624 1.00 95.56 331 ALA A C 1
ATOM 2611 O O . ALA A 1 331 ? -6.790 -8.477 11.365 1.00 95.56 331 ALA A O 1
ATOM 2612 N N . GLU A 1 332 ? -5.559 -10.296 10.930 1.00 95.44 332 GLU A N 1
ATOM 2613 C CA . GLU A 1 332 ? -5.859 -10.997 12.188 1.00 95.44 332 GLU A CA 1
ATOM 2614 C C . GLU A 1 332 ? -5.340 -10.221 13.416 1.00 95.44 332 GLU A C 1
ATOM 2616 O O . GLU A 1 332 ? -6.070 -10.042 14.397 1.00 95.44 332 GLU A O 1
ATOM 2621 N N . ALA A 1 333 ? -4.119 -9.676 13.348 1.00 95.69 333 ALA A N 1
ATOM 2622 C CA . ALA A 1 333 ? -3.602 -8.752 14.363 1.00 95.69 333 ALA A CA 1
ATOM 2623 C C . ALA A 1 333 ? -4.465 -7.479 14.460 1.00 95.69 333 ALA A C 1
ATOM 2625 O O . ALA A 1 333 ? -4.869 -7.066 15.551 1.00 95.69 333 ALA A O 1
ATOM 2626 N N . GLY A 1 334 ? -4.855 -6.917 13.314 1.00 95.25 334 GLY A N 1
ATOM 2627 C CA . GLY A 1 334 ? -5.739 -5.759 13.233 1.00 95.25 334 GLY A CA 1
ATOM 2628 C C . GLY A 1 334 ? -7.118 -5.975 13.852 1.00 95.25 334 GLY A C 1
ATOM 2629 O O . GLY A 1 334 ? -7.641 -5.054 14.473 1.00 95.25 334 GLY A O 1
ATOM 2630 N N . LEU A 1 335 ? -7.689 -7.183 13.784 1.00 95.31 335 LEU A N 1
ATOM 2631 C CA . LEU A 1 335 ? -8.922 -7.511 14.513 1.00 95.31 335 LEU A CA 1
ATOM 2632 C C . LEU A 1 335 ? -8.729 -7.397 16.024 1.00 95.31 335 LEU A C 1
ATOM 2634 O O . LEU A 1 335 ? -9.580 -6.838 16.713 1.00 95.31 335 LEU A O 1
ATOM 2638 N N . THR A 1 336 ? -7.599 -7.881 16.538 1.00 95.25 336 THR A N 1
ATOM 2639 C CA . THR A 1 336 ? -7.283 -7.776 17.969 1.00 95.25 336 THR A CA 1
ATOM 2640 C C . THR A 1 336 ? -7.182 -6.310 18.392 1.00 95.25 336 THR A C 1
ATOM 2642 O O . THR A 1 336 ? -7.776 -5.915 19.395 1.00 95.25 336 THR A O 1
ATOM 2645 N N . ALA A 1 337 ? -6.503 -5.477 17.597 1.00 95.06 337 ALA A N 1
ATOM 2646 C CA . ALA A 1 337 ? -6.413 -4.040 17.849 1.00 95.06 337 ALA A CA 1
ATOM 2647 C C . ALA A 1 337 ? -7.777 -3.334 17.740 1.00 95.06 337 ALA A C 1
ATOM 2649 O O . ALA A 1 337 ? -8.096 -2.492 18.576 1.00 95.06 337 ALA A O 1
ATOM 2650 N N . LEU A 1 338 ? -8.610 -3.712 16.765 1.00 94.62 338 LEU A N 1
ATOM 2651 C CA . LEU A 1 338 ? -9.964 -3.182 16.580 1.00 94.62 338 LEU A CA 1
ATOM 2652 C C . LEU A 1 338 ? -10.864 -3.466 17.785 1.00 94.62 338 LEU A C 1
ATOM 2654 O O . LEU A 1 338 ? -11.628 -2.597 18.202 1.00 94.62 338 LEU A O 1
ATOM 2658 N N . MET A 1 339 ? -10.752 -4.658 18.372 1.00 94.06 339 MET A N 1
ATOM 2659 C CA . MET A 1 339 ? -11.497 -5.022 19.579 1.00 94.06 339 MET A CA 1
ATOM 2660 C C . MET A 1 339 ? -11.016 -4.277 20.822 1.00 94.06 339 MET A C 1
ATOM 2662 O O . MET A 1 339 ? -11.805 -4.028 21.732 1.00 94.06 339 MET A O 1
ATOM 2666 N N . LEU A 1 340 ? -9.745 -3.880 20.842 1.00 93.31 340 LEU A N 1
ATOM 2667 C CA . LEU A 1 340 ? -9.180 -3.017 21.871 1.00 93.31 340 LEU A CA 1
ATOM 2668 C C . LEU A 1 340 ? -9.395 -1.531 21.571 1.00 93.31 340 LEU A C 1
ATOM 2670 O O . LEU A 1 340 ? -9.034 -0.709 22.402 1.00 93.31 340 LEU A O 1
ATOM 2674 N N . TRP A 1 341 ? -9.956 -1.129 20.435 1.00 92.81 341 TRP A N 1
ATOM 2675 C CA . TRP A 1 341 ? -10.066 0.292 20.122 1.00 92.81 341 TRP A CA 1
ATOM 2676 C C . TRP A 1 341 ? -11.016 1.020 21.094 1.00 92.81 341 TRP A C 1
ATOM 2678 O O . TRP A 1 341 ? -12.159 0.604 21.308 1.00 92.81 341 TRP A O 1
ATOM 2688 N N . GLU A 1 342 ? -10.528 2.124 21.661 1.00 89.25 342 GLU A N 1
ATOM 2689 C CA . GLU A 1 342 ? -11.258 3.063 22.519 1.00 89.25 342 GLU A CA 1
ATOM 2690 C C . GLU A 1 342 ? -11.127 4.472 21.922 1.00 89.25 342 GLU A C 1
ATOM 2692 O O . GLU A 1 342 ? -10.157 4.773 21.225 1.00 89.25 342 GLU A O 1
ATOM 2697 N N . LEU A 1 343 ? -12.117 5.331 22.175 1.00 84.38 343 LEU A N 1
ATOM 2698 C CA . LEU A 1 343 ? -12.058 6.731 21.762 1.00 84.38 343 LEU A CA 1
ATOM 2699 C C . LEU A 1 343 ? -11.014 7.470 22.613 1.00 84.38 343 LEU A C 1
ATOM 2701 O O . LEU A 1 343 ? -11.140 7.494 23.835 1.00 84.38 343 LEU A O 1
ATOM 2705 N N . ASP A 1 344 ? -10.033 8.108 21.974 1.00 78.12 344 ASP A N 1
ATOM 2706 C CA . ASP A 1 344 ? -9.130 9.044 22.652 1.00 78.12 344 ASP A CA 1
ATOM 2707 C C . ASP A 1 344 ? -9.799 10.423 22.733 1.00 78.12 344 ASP A C 1
ATOM 2709 O O . ASP A 1 344 ? -9.946 11.113 21.725 1.00 78.12 344 ASP A O 1
ATOM 2713 N N . GLU A 1 345 ? -10.242 10.812 23.929 1.00 69.38 345 GLU A N 1
ATOM 2714 C CA . GLU A 1 345 ? -10.966 12.070 24.162 1.00 69.38 345 GLU A CA 1
ATOM 2715 C C . GLU A 1 345 ? -10.117 13.321 23.883 1.00 69.38 345 GLU A C 1
ATOM 2717 O O . GLU A 1 345 ? -10.667 14.392 23.626 1.00 69.38 345 GLU A O 1
ATOM 2722 N N . GLU A 1 346 ? -8.787 13.201 23.893 1.00 67.81 346 GLU A N 1
ATOM 2723 C CA . GLU A 1 346 ? -7.891 14.314 23.566 1.00 67.81 346 GLU A CA 1
ATOM 2724 C C . GLU A 1 346 ? -7.587 14.424 22.064 1.00 67.81 346 GLU A C 1
ATOM 2726 O O . GLU A 1 346 ? -7.102 15.461 21.604 1.00 67.81 346 GLU A O 1
ATOM 2731 N N . ALA A 1 347 ? -7.896 13.391 21.274 1.00 66.00 347 ALA A N 1
ATOM 2732 C CA . ALA A 1 347 ? -7.738 13.426 19.827 1.00 66.00 347 ALA A CA 1
ATOM 2733 C C . ALA A 1 347 ? -8.926 14.162 19.183 1.00 66.00 347 ALA A C 1
ATOM 2735 O O . ALA A 1 347 ? -9.995 13.601 18.955 1.00 66.00 347 ALA A O 1
ATOM 2736 N N . THR A 1 348 ? -8.737 15.444 18.861 1.00 57.50 348 THR A N 1
ATOM 2737 C CA . THR A 1 348 ? -9.819 16.313 18.364 1.00 57.50 348 THR A CA 1
ATOM 2738 C C . THR A 1 348 ? -10.351 15.925 16.975 1.00 57.50 348 THR A C 1
ATOM 2740 O O . THR A 1 348 ? -11.527 16.153 16.691 1.00 57.50 348 THR A O 1
ATOM 2743 N N . TYR A 1 349 ? -9.511 15.365 16.092 1.00 65.56 349 TYR A N 1
ATOM 2744 C CA . TYR A 1 349 ? -9.858 15.079 14.691 1.00 65.56 349 TYR A CA 1
ATOM 2745 C C . TYR A 1 349 ? -9.246 13.772 14.181 1.00 65.56 349 TYR A C 1
ATOM 2747 O O . TYR A 1 349 ? -8.221 13.307 14.682 1.00 65.56 349 TYR A O 1
ATOM 2755 N N . GLY A 1 350 ? -9.859 13.200 13.138 1.00 72.88 350 GLY A N 1
ATOM 2756 C CA . GLY A 1 350 ? -9.326 12.019 12.462 1.00 72.88 350 GLY A CA 1
ATOM 2757 C C . GLY A 1 350 ? -8.022 12.310 11.719 1.00 72.88 350 GLY A C 1
ATOM 2758 O O . GLY A 1 350 ? -7.852 13.375 11.130 1.00 72.88 350 GLY A O 1
ATOM 2759 N N . SER A 1 351 ? -7.109 11.338 11.700 1.00 80.88 351 SER A N 1
ATOM 2760 C CA . SER A 1 351 ? -5.917 11.370 10.848 1.00 80.88 351 SER A CA 1
ATOM 2761 C C . SER A 1 351 ? -5.995 10.269 9.783 1.00 80.88 351 SER A C 1
ATOM 2763 O O . SER A 1 351 ? -6.551 9.203 10.063 1.00 80.88 351 SER A O 1
ATOM 2765 N N . PRO A 1 352 ? -5.421 10.465 8.577 1.00 85.44 352 PRO A N 1
ATOM 2766 C CA . PRO A 1 352 ? -5.330 9.394 7.583 1.00 85.44 352 PRO A CA 1
ATOM 2767 C C . PRO A 1 352 ? -4.639 8.142 8.130 1.00 85.44 352 PRO A C 1
ATOM 2769 O O . PRO A 1 352 ? -5.065 7.027 7.846 1.00 85.44 352 PRO A O 1
ATOM 2772 N N . THR A 1 353 ? -3.613 8.314 8.973 1.00 81.38 353 THR A N 1
ATOM 2773 C CA . THR A 1 353 ? -2.909 7.204 9.634 1.00 81.38 353 THR A CA 1
ATOM 2774 C C . THR A 1 353 ? -3.871 6.347 10.462 1.00 81.38 353 THR A C 1
ATOM 2776 O O . THR A 1 353 ? -3.836 5.123 10.351 1.00 81.38 353 THR A O 1
ATOM 2779 N N . GLY A 1 354 ? -4.783 6.987 11.202 1.00 84.38 354 GLY A N 1
ATOM 2780 C CA . GLY A 1 354 ? -5.770 6.310 12.045 1.00 84.38 354 GLY A CA 1
ATOM 2781 C C . GLY A 1 354 ? -6.830 5.515 11.279 1.00 84.38 354 GLY A C 1
ATOM 2782 O O . GLY A 1 354 ? -7.434 4.613 11.850 1.00 84.38 354 GLY A O 1
ATOM 2783 N N . LEU A 1 355 ? -7.038 5.787 9.984 1.00 92.19 355 LEU A N 1
ATOM 2784 C CA . LEU A 1 355 ? -7.922 4.983 9.126 1.00 92.19 355 LEU A CA 1
ATOM 2785 C C . LEU A 1 355 ? -7.171 4.025 8.200 1.00 92.19 355 LEU A C 1
ATOM 2787 O O . LEU A 1 355 ? -7.745 3.029 7.766 1.00 92.19 355 LEU A O 1
ATOM 2791 N N . ARG A 1 356 ? -5.892 4.271 7.905 1.00 92.44 356 ARG A N 1
ATOM 2792 C CA . ARG A 1 356 ? -5.118 3.435 6.977 1.00 92.44 356 ARG A CA 1
ATOM 2793 C C . ARG A 1 356 ? -4.955 2.002 7.475 1.00 92.44 356 ARG A C 1
ATOM 2795 O O . ARG A 1 356 ? -5.046 1.068 6.676 1.00 92.44 356 ARG A O 1
ATOM 2802 N N . TRP A 1 357 ? -4.722 1.815 8.773 1.00 93.94 357 TRP A N 1
ATOM 2803 C CA . TRP A 1 357 ? -4.634 0.471 9.341 1.00 93.94 357 TRP A CA 1
ATOM 2804 C C . TRP A 1 357 ? -5.989 -0.238 9.280 1.00 93.94 357 TRP A C 1
ATOM 2806 O O . TRP A 1 357 ? -6.023 -1.389 8.868 1.00 93.94 357 TRP A O 1
ATOM 2816 N N . VAL A 1 358 ? -7.100 0.462 9.553 1.00 95.12 358 VAL A N 1
ATOM 2817 C CA . VAL A 1 358 ? -8.461 -0.089 9.427 1.00 95.12 358 VAL A CA 1
ATOM 2818 C C . VAL A 1 358 ? -8.735 -0.518 7.990 1.00 95.12 358 VAL A C 1
ATOM 2820 O O . VAL A 1 358 ? -9.143 -1.651 7.758 1.00 95.12 358 VAL A O 1
ATOM 2823 N N . HIS A 1 359 ? -8.459 0.356 7.020 1.00 94.69 359 HIS A N 1
ATOM 2824 C CA . HIS A 1 359 ? -8.583 0.048 5.597 1.00 94.69 359 HIS A CA 1
ATOM 2825 C C . HIS A 1 359 ? -7.770 -1.198 5.220 1.00 94.69 359 HIS A C 1
ATOM 2827 O O . HIS A 1 359 ? -8.294 -2.120 4.600 1.00 94.69 359 HIS A O 1
ATOM 2833 N N . SER A 1 360 ? -6.505 -1.259 5.643 1.00 93.88 360 SER A N 1
ATOM 2834 C CA . SER A 1 360 ? -5.620 -2.385 5.327 1.00 93.88 360 SER A CA 1
ATOM 2835 C C . SER A 1 360 ? -6.064 -3.681 6.009 1.00 93.88 360 SER A C 1
ATOM 2837 O O . SER A 1 360 ? -6.047 -4.736 5.386 1.00 93.88 360 SER A O 1
ATOM 2839 N N . THR A 1 361 ? -6.517 -3.617 7.263 1.00 94.38 361 THR A N 1
ATOM 2840 C CA . THR A 1 361 ? -7.110 -4.760 7.962 1.00 94.38 361 THR A CA 1
ATOM 2841 C C . THR A 1 361 ? -8.320 -5.269 7.195 1.00 94.38 361 THR A C 1
ATOM 2843 O O . THR A 1 361 ? -8.366 -6.448 6.867 1.00 94.38 361 THR A O 1
ATOM 2846 N N . LEU A 1 362 ? -9.264 -4.391 6.844 1.00 94.31 362 LEU A N 1
ATOM 2847 C CA . LEU A 1 362 ? -10.451 -4.781 6.092 1.00 94.31 362 LEU A CA 1
ATOM 2848 C C . LEU A 1 362 ? -10.077 -5.449 4.777 1.00 94.31 362 LEU A C 1
ATOM 2850 O O . LEU A 1 362 ? -10.545 -6.557 4.539 1.00 94.31 362 LEU A O 1
ATOM 2854 N N . LEU A 1 363 ? -9.206 -4.825 3.980 1.00 92.69 363 LEU A N 1
ATOM 2855 C CA . LEU A 1 363 ? -8.775 -5.304 2.667 1.00 92.69 363 LEU A CA 1
ATOM 2856 C C . LEU A 1 363 ? -8.365 -6.787 2.669 1.00 92.69 363 LEU A C 1
ATOM 2858 O O . LEU A 1 363 ? -8.751 -7.520 1.758 1.00 92.69 363 LEU A O 1
ATOM 2862 N N . HIS A 1 364 ? -7.645 -7.215 3.709 1.00 92.44 364 HIS A N 1
ATOM 2863 C CA . HIS A 1 364 ? -7.034 -8.545 3.813 1.00 92.44 364 HIS A CA 1
ATOM 2864 C C . HIS A 1 364 ? -7.804 -9.550 4.681 1.00 92.44 364 HIS A C 1
ATOM 2866 O O . HIS A 1 364 ? -7.387 -10.704 4.806 1.00 92.44 364 HIS A O 1
ATOM 2872 N N . LEU A 1 365 ? -8.935 -9.162 5.279 1.00 89.75 365 LEU A N 1
ATOM 2873 C CA . LEU A 1 365 ? -9.784 -10.116 5.995 1.00 89.75 365 LEU A CA 1
ATOM 2874 C C . LEU A 1 365 ? -10.418 -11.122 5.027 1.00 89.75 365 LEU A C 1
ATOM 2876 O O . LEU A 1 365 ? -10.784 -10.756 3.922 1.00 89.75 365 LEU A O 1
ATOM 2880 N N . PRO A 1 366 ? -10.648 -12.386 5.401 1.00 82.38 366 PRO A N 1
ATOM 2881 C CA . PRO A 1 366 ? -11.438 -13.282 4.560 1.00 82.38 366 PRO A CA 1
ATOM 2882 C C . PRO A 1 366 ? -12.925 -12.902 4.608 1.00 82.38 366 PRO A C 1
ATOM 2884 O O . PRO A 1 366 ? -13.561 -12.709 3.577 1.00 82.38 366 PRO A O 1
ATOM 2887 N N . THR A 1 367 ? -13.469 -12.674 5.803 1.00 84.88 367 THR A N 1
ATOM 2888 C CA . THR A 1 367 ? -14.899 -12.417 6.040 1.00 84.88 367 THR A CA 1
ATOM 2889 C C . THR A 1 367 ? -15.094 -11.213 6.953 1.00 84.88 367 THR A C 1
ATOM 2891 O O . THR A 1 367 ? -14.334 -11.031 7.903 1.00 84.88 367 THR A O 1
ATOM 2894 N N . LEU A 1 368 ? -16.117 -10.399 6.684 1.00 87.06 368 LEU A N 1
ATOM 2895 C CA . LEU A 1 368 ? -16.511 -9.285 7.548 1.00 87.06 368 LEU A CA 1
ATOM 2896 C C . LEU A 1 368 ? -17.674 -9.717 8.453 1.00 87.06 368 LEU A C 1
ATOM 2898 O O . LEU A 1 368 ? -18.727 -10.084 7.941 1.00 87.06 368 LEU A O 1
ATOM 2902 N N . SER A 1 369 ? -17.497 -9.667 9.775 1.00 89.50 369 SER A N 1
ATOM 2903 C CA . SER A 1 369 ? -18.596 -9.873 10.728 1.00 89.50 369 SER A CA 1
ATOM 2904 C C . SER A 1 369 ? -19.304 -8.557 11.063 1.00 89.50 369 SER A C 1
ATOM 2906 O O . SER A 1 369 ? -18.723 -7.472 10.953 1.00 89.50 369 SER A O 1
ATOM 2908 N N . ASP A 1 370 ? -20.546 -8.647 11.543 1.00 89.31 370 ASP A N 1
ATOM 2909 C CA . ASP A 1 370 ? -21.320 -7.476 11.978 1.00 89.31 370 ASP A CA 1
ATOM 2910 C C . ASP A 1 370 ? -20.664 -6.731 13.149 1.00 89.31 370 ASP A C 1
ATOM 2912 O O . ASP A 1 370 ? -20.755 -5.503 13.245 1.00 89.31 370 ASP A O 1
ATOM 2916 N N . GLU A 1 371 ? -19.961 -7.453 14.024 1.00 92.44 371 GLU A N 1
ATOM 2917 C CA . GLU A 1 371 ? -19.199 -6.868 15.129 1.00 92.44 371 GLU A CA 1
ATOM 2918 C C . GLU A 1 371 ? -18.048 -5.996 14.610 1.00 92.44 371 GLU A C 1
ATOM 2920 O O . GLU A 1 371 ? -17.910 -4.843 15.027 1.00 92.44 371 GLU A O 1
ATOM 2925 N N . VAL A 1 372 ? -17.284 -6.499 13.631 1.00 91.94 372 VAL A N 1
ATOM 2926 C CA . VAL A 1 372 ? -16.212 -5.740 12.969 1.00 91.94 372 VAL A CA 1
ATOM 2927 C C . VAL A 1 372 ? -16.790 -4.509 12.281 1.00 91.94 372 VAL A C 1
ATOM 2929 O O . VAL A 1 372 ? -16.302 -3.402 12.501 1.00 91.94 372 VAL A O 1
ATOM 2932 N N . ALA A 1 373 ? -17.874 -4.665 11.514 1.00 92.00 373 ALA A N 1
ATOM 2933 C CA . ALA A 1 373 ? -18.538 -3.542 10.857 1.00 92.00 373 ALA A CA 1
ATOM 2934 C C . ALA A 1 373 ? -19.006 -2.483 11.873 1.00 92.00 373 ALA A C 1
ATOM 2936 O O . ALA A 1 373 ? -18.846 -1.284 11.648 1.00 92.00 373 ALA A O 1
ATOM 2937 N N . THR A 1 374 ? -19.537 -2.904 13.022 1.00 93.12 374 THR A N 1
ATOM 2938 C CA . THR A 1 374 ? -19.985 -2.002 14.093 1.00 93.12 374 THR A CA 1
ATOM 2939 C C . THR A 1 374 ? -18.822 -1.232 14.718 1.00 93.12 374 THR A C 1
ATOM 2941 O O . THR A 1 374 ? -18.915 -0.012 14.878 1.00 93.12 374 THR A O 1
ATOM 2944 N N . ARG A 1 375 ? -17.703 -1.905 15.010 1.00 93.06 375 ARG A N 1
ATOM 2945 C CA . ARG A 1 375 ? -16.487 -1.259 15.529 1.00 93.06 375 ARG A CA 1
ATOM 2946 C C . ARG A 1 375 ? -15.900 -0.271 14.526 1.00 93.06 375 ARG A C 1
ATOM 2948 O O . ARG A 1 375 ? -15.621 0.867 14.890 1.00 93.06 375 ARG A O 1
ATOM 2955 N N . VAL A 1 376 ? -15.812 -0.649 13.252 1.00 94.19 376 VAL A N 1
ATOM 2956 C CA . VAL A 1 376 ? -15.340 0.240 12.180 1.00 94.19 376 VAL A CA 1
ATOM 2957 C C . VAL A 1 376 ? -16.231 1.475 12.040 1.00 94.19 376 VAL A C 1
ATOM 2959 O O . VAL A 1 376 ? -15.716 2.587 11.947 1.00 94.19 376 VAL A O 1
ATOM 2962 N N . ARG A 1 377 ? -17.564 1.331 12.100 1.00 92.75 377 ARG A N 1
ATOM 2963 C CA . ARG A 1 377 ? -18.485 2.485 12.093 1.00 92.75 377 ARG A CA 1
ATOM 2964 C C . ARG A 1 377 ? -18.250 3.420 13.282 1.00 92.75 377 ARG A C 1
ATOM 2966 O O . ARG A 1 377 ? -18.364 4.634 13.119 1.00 92.75 377 ARG A O 1
ATOM 2973 N N . ALA A 1 378 ? -17.909 2.890 14.460 1.00 91.62 378 ALA A N 1
ATOM 2974 C CA . ALA A 1 378 ? -17.562 3.711 15.621 1.00 91.62 378 ALA A CA 1
ATOM 2975 C C . ALA A 1 378 ? -16.277 4.523 15.379 1.00 91.62 378 ALA A C 1
ATOM 2977 O O . ALA A 1 378 ? -16.276 5.730 15.633 1.00 91.62 378 ALA A O 1
ATOM 2978 N N . ILE A 1 379 ? -15.243 3.905 14.793 1.00 91.88 379 ILE A N 1
ATOM 2979 C CA . ILE A 1 379 ? -14.010 4.599 14.384 1.00 91.88 379 ILE A CA 1
ATOM 2980 C C . ILE A 1 379 ? -14.325 5.678 13.347 1.00 91.88 379 ILE A C 1
ATOM 2982 O O . ILE A 1 379 ? -13.977 6.837 13.542 1.00 91.88 379 ILE A O 1
ATOM 2986 N N . LEU A 1 380 ? -15.066 5.350 12.283 1.00 91.00 380 LEU A N 1
ATOM 2987 C CA . LEU A 1 380 ? -15.470 6.330 11.271 1.00 91.00 380 LEU A CA 1
ATOM 2988 C C . LEU A 1 380 ? -16.282 7.480 11.878 1.00 91.00 380 LEU A C 1
ATOM 2990 O O . LEU A 1 380 ? -16.166 8.621 11.437 1.00 91.00 380 LEU A O 1
ATOM 2994 N N . LYS A 1 381 ? -17.107 7.237 12.897 1.00 88.62 381 LYS A N 1
ATOM 2995 C CA . LYS A 1 381 ? -17.845 8.310 13.574 1.00 88.62 381 LYS A CA 1
ATOM 2996 C C . LYS A 1 381 ? -16.920 9.239 14.368 1.00 88.62 381 LYS A C 1
ATOM 2998 O O . LYS A 1 381 ? -17.243 10.427 14.462 1.00 88.62 381 LYS A O 1
ATOM 3003 N N . ALA A 1 382 ? -15.823 8.710 14.912 1.00 86.31 382 ALA A N 1
ATOM 3004 C CA . ALA A 1 382 ? -14.804 9.444 15.661 1.00 86.31 382 ALA A CA 1
ATOM 3005 C C . ALA A 1 382 ? -13.812 10.187 14.747 1.00 86.31 382 ALA A C 1
ATOM 3007 O O . ALA A 1 382 ? -13.476 11.337 15.010 1.00 86.31 382 ALA A O 1
ATOM 3008 N N . SER A 1 383 ? -13.403 9.590 13.625 1.00 85.12 383 SER A N 1
ATOM 3009 C CA . SER A 1 383 ? -12.416 10.146 12.686 1.00 85.12 383 SER A CA 1
ATOM 3010 C C . SER A 1 383 ? -13.003 11.200 11.737 1.00 85.12 383 SER A C 1
ATOM 3012 O O . SER A 1 383 ? -12.843 11.108 10.516 1.00 85.12 383 SER A O 1
ATOM 3014 N N . ARG A 1 384 ? -13.749 12.177 12.265 1.00 78.12 384 ARG A N 1
ATOM 3015 C CA . ARG A 1 384 ? -14.413 13.195 11.440 1.00 78.12 384 ARG A CA 1
ATOM 3016 C C . ARG A 1 384 ? -13.392 14.128 10.770 1.00 78.12 384 ARG A C 1
ATOM 3018 O O . ARG A 1 384 ? -12.404 14.480 11.418 1.00 78.12 384 ARG A O 1
ATOM 3025 N N . PRO A 1 385 ? -13.663 14.547 9.518 1.00 74.06 385 PRO A N 1
ATOM 3026 C CA . PRO A 1 385 ? -13.019 15.693 8.881 1.00 74.06 385 PRO A CA 1
ATOM 3027 C C . PRO A 1 385 ? -12.930 16.903 9.806 1.00 74.06 385 PRO A C 1
ATOM 3029 O O . PRO A 1 385 ? -13.898 17.198 10.515 1.00 74.06 385 PRO A O 1
ATOM 3032 N N . ASP A 1 386 ? -11.821 17.639 9.748 1.00 74.25 386 ASP A N 1
ATOM 3033 C CA . ASP A 1 386 ? -11.735 18.944 10.406 1.00 74.25 386 ASP A CA 1
ATOM 3034 C C . ASP A 1 386 ? -12.651 19.934 9.651 1.00 74.25 386 ASP A C 1
ATOM 3036 O O . ASP A 1 386 ? -12.397 20.251 8.480 1.00 74.25 386 ASP A O 1
ATOM 3040 N N . PRO A 1 387 ? -13.726 20.451 10.283 1.00 70.38 387 PRO A N 1
ATOM 3041 C CA . PRO A 1 387 ? -14.669 21.349 9.621 1.00 70.38 387 PRO A CA 1
ATOM 3042 C C . PRO A 1 387 ? -14.014 22.661 9.164 1.00 70.38 387 PRO A C 1
ATOM 3044 O O . PRO A 1 387 ? -14.521 23.314 8.248 1.00 70.38 387 PRO A O 1
ATOM 3047 N N . TYR A 1 388 ? -12.873 23.035 9.751 1.00 69.88 388 TYR A N 1
ATOM 3048 C CA . TYR A 1 388 ? -12.127 24.246 9.425 1.00 69.88 388 TYR A CA 1
ATOM 3049 C C . TYR A 1 388 ? -10.969 24.002 8.447 1.00 69.88 388 TYR A C 1
ATOM 3051 O O . TYR A 1 388 ? -10.379 24.974 7.966 1.00 69.88 388 TYR A O 1
ATOM 3059 N N . ALA A 1 389 ? -10.674 22.754 8.057 1.00 66.19 389 ALA A N 1
ATOM 3060 C CA . ALA A 1 389 ? -9.603 22.448 7.099 1.00 66.19 389 ALA A CA 1
ATOM 3061 C C . ALA A 1 389 ? -9.793 23.177 5.759 1.00 66.19 389 ALA A C 1
ATOM 3063 O O . ALA A 1 389 ? -8.835 23.675 5.166 1.00 66.19 389 ALA A O 1
ATOM 3064 N N . ARG A 1 390 ? -11.048 23.332 5.312 1.00 63.88 390 ARG A N 1
ATOM 3065 C CA . ARG A 1 390 ? -11.400 24.059 4.079 1.00 63.88 390 ARG A CA 1
ATOM 3066 C C . ARG A 1 390 ? -11.151 25.566 4.152 1.00 63.88 390 ARG A C 1
ATOM 3068 O O . ARG A 1 390 ? -11.052 26.199 3.111 1.00 63.88 390 ARG A O 1
ATOM 3075 N N . LEU A 1 391 ? -11.051 26.142 5.349 1.00 68.56 391 LEU A N 1
ATOM 3076 C CA . LEU A 1 391 ? -10.700 27.555 5.538 1.00 68.56 391 LEU A CA 1
ATOM 3077 C C . LEU A 1 391 ? -9.178 27.759 5.595 1.00 68.56 391 LEU A C 1
ATOM 3079 O O . LEU A 1 391 ? -8.698 28.879 5.447 1.00 68.56 391 LEU A O 1
ATOM 3083 N N . ARG A 1 392 ? -8.406 26.675 5.760 1.00 64.25 392 ARG A N 1
ATOM 3084 C CA . ARG A 1 392 ? -6.934 26.662 5.765 1.00 64.25 392 ARG A CA 1
ATOM 3085 C C . ARG A 1 392 ? -6.369 26.287 4.388 1.00 64.25 392 ARG A C 1
ATOM 3087 O O . ARG A 1 392 ? -5.341 25.624 4.287 1.00 64.25 392 ARG A O 1
ATOM 3094 N N . THR A 1 393 ? -7.021 26.738 3.314 1.00 60.22 393 THR A N 1
ATOM 3095 C CA . THR A 1 393 ? -6.704 26.421 1.904 1.00 60.22 393 THR A CA 1
ATOM 3096 C C . THR A 1 393 ? -5.285 26.762 1.453 1.00 60.22 393 THR A C 1
ATOM 3098 O O . THR A 1 393 ? -4.859 26.283 0.405 1.00 60.22 393 THR A O 1
ATOM 3101 N N . HIS A 1 394 ? -4.542 27.566 2.217 1.00 66.81 394 HIS A N 1
ATOM 3102 C CA . HIS A 1 394 ? -3.158 27.920 1.902 1.00 66.81 394 HIS A CA 1
ATOM 3103 C C . HIS A 1 394 ? -2.141 26.812 2.234 1.00 66.81 394 HIS A C 1
ATOM 3105 O O . HIS A 1 394 ? -1.016 26.876 1.747 1.00 66.81 394 HIS A O 1
ATOM 3111 N N . ASP A 1 395 ? -2.518 25.782 3.004 1.00 79.56 395 ASP A N 1
ATOM 3112 C CA . ASP A 1 395 ? -1.650 24.634 3.289 1.00 79.56 395 ASP A CA 1
ATOM 3113 C C . ASP A 1 395 ? -1.996 23.438 2.383 1.00 79.56 395 ASP A C 1
ATOM 3115 O O . ASP A 1 395 ? -2.926 22.664 2.630 1.00 79.56 395 ASP A O 1
ATOM 3119 N N . HIS A 1 396 ? -1.210 23.260 1.318 1.00 79.69 396 HIS A N 1
ATOM 3120 C CA . HIS A 1 396 ? -1.360 22.137 0.388 1.00 79.69 396 HIS A CA 1
ATOM 3121 C C . HIS A 1 396 ? -1.196 20.764 1.062 1.00 79.69 396 HIS A C 1
ATOM 3123 O O . HIS A 1 396 ? -1.788 19.786 0.594 1.00 79.69 396 HIS A O 1
ATOM 3129 N N . ALA A 1 397 ? -0.401 20.655 2.133 1.00 80.88 397 ALA A N 1
ATOM 3130 C CA . ALA A 1 397 ? -0.233 19.401 2.858 1.00 80.88 397 ALA A CA 1
ATOM 3131 C C . ALA A 1 397 ? -1.493 19.070 3.665 1.00 80.88 397 ALA A C 1
ATOM 3133 O O . ALA A 1 397 ? -1.936 17.922 3.644 1.00 80.88 397 ALA A O 1
ATOM 3134 N N . ALA A 1 398 ? -2.111 20.069 4.301 1.00 78.94 398 ALA A N 1
ATOM 3135 C CA . ALA A 1 398 ? -3.392 19.903 4.985 1.00 78.94 398 ALA A CA 1
ATOM 3136 C C . ALA A 1 398 ? -4.510 19.493 4.011 1.00 78.94 398 ALA A C 1
ATOM 3138 O O . ALA A 1 398 ? -5.206 18.513 4.263 1.00 78.94 398 ALA A O 1
ATOM 3139 N N . VAL A 1 399 ? -4.622 20.159 2.853 1.00 80.88 399 VAL A N 1
ATOM 3140 C CA . VAL A 1 399 ? -5.613 19.800 1.818 1.00 80.88 399 VAL A CA 1
ATOM 3141 C C . VAL A 1 399 ? -5.408 18.369 1.312 1.00 80.88 399 VAL A C 1
ATOM 3143 O O . VAL A 1 399 ? -6.379 17.646 1.096 1.00 80.88 399 VAL A O 1
ATOM 3146 N N . ARG A 1 400 ? -4.153 17.938 1.123 1.00 84.25 400 ARG A N 1
ATOM 3147 C CA . ARG A 1 400 ? -3.842 16.564 0.706 1.00 84.25 400 ARG A CA 1
ATOM 3148 C C . ARG A 1 400 ? -4.255 15.544 1.764 1.00 84.25 400 ARG A C 1
ATOM 3150 O O . ARG A 1 400 ? -4.890 14.561 1.406 1.00 84.25 400 ARG A O 1
ATOM 3157 N N . ARG A 1 401 ? -3.927 15.793 3.036 1.00 83.88 401 ARG A N 1
ATOM 3158 C CA . ARG A 1 401 ? -4.320 14.916 4.152 1.00 83.88 401 ARG A CA 1
ATOM 3159 C C . ARG A 1 401 ? -5.835 14.809 4.279 1.00 83.88 401 ARG A C 1
ATOM 3161 O O . ARG A 1 401 ? -6.333 13.722 4.523 1.00 83.88 401 ARG A O 1
ATOM 3168 N N . GLU A 1 402 ? -6.558 15.908 4.091 1.00 84.38 402 GLU A N 1
ATOM 3169 C CA . GLU A 1 402 ? -8.021 15.914 4.177 1.00 84.38 402 GLU A CA 1
ATOM 3170 C C . GLU A 1 402 ? -8.667 15.113 3.039 1.00 84.38 402 GLU A C 1
ATOM 3172 O O . GLU A 1 402 ? -9.589 14.336 3.269 1.00 84.38 402 GLU A O 1
ATOM 3177 N N . ARG A 1 403 ? -8.150 15.245 1.808 1.00 85.75 403 ARG A N 1
ATOM 3178 C CA . ARG A 1 403 ? -8.589 14.402 0.684 1.00 85.75 403 ARG A CA 1
ATOM 3179 C C . ARG A 1 403 ? -8.323 12.932 0.966 1.00 85.75 403 ARG A C 1
ATOM 3181 O O . ARG A 1 403 ? -9.238 12.133 0.871 1.00 85.75 403 ARG A O 1
ATOM 3188 N N . GLU A 1 404 ? -7.110 12.610 1.401 1.00 88.88 404 GLU A N 1
ATOM 3189 C CA . GLU A 1 404 ? -6.730 11.242 1.747 1.00 88.88 404 GLU A CA 1
ATOM 3190 C C . GLU A 1 404 ? -7.613 10.658 2.863 1.00 88.88 404 GLU A C 1
ATOM 3192 O O . GLU A 1 404 ? -8.038 9.511 2.775 1.00 88.88 404 GLU A O 1
ATOM 3197 N N . LEU A 1 405 ? -7.940 11.450 3.890 1.00 90.12 405 LEU A N 1
ATOM 3198 C CA . LEU A 1 405 ? -8.874 11.045 4.939 1.00 90.12 405 LEU A CA 1
ATOM 3199 C C . LEU A 1 405 ? -10.268 10.770 4.359 1.00 90.12 405 LEU A C 1
ATOM 3201 O O . LEU A 1 405 ? -10.864 9.744 4.672 1.00 90.12 405 LEU A O 1
ATOM 3205 N N . SER A 1 406 ? -10.790 11.667 3.520 1.00 88.94 406 SER A N 1
ATOM 3206 C CA . SER A 1 406 ? -12.102 11.516 2.880 1.00 88.94 406 SER A CA 1
ATOM 3207 C C . SER A 1 406 ? -12.169 10.291 1.963 1.00 88.94 406 SER A C 1
ATOM 3209 O O . SER A 1 406 ? -13.179 9.584 1.968 1.00 88.94 406 SER A O 1
ATOM 3211 N N . ASP A 1 407 ? -11.106 10.033 1.204 1.00 90.12 407 ASP A N 1
ATOM 3212 C CA . ASP A 1 407 ? -10.994 8.883 0.307 1.00 90.12 407 ASP A CA 1
ATOM 3213 C C . ASP A 1 407 ? -10.967 7.586 1.131 1.00 90.12 407 ASP A C 1
ATOM 3215 O O . ASP A 1 407 ? -11.822 6.725 0.941 1.00 90.12 407 ASP A O 1
ATOM 3219 N N . LEU A 1 408 ? -10.105 7.499 2.157 1.00 91.94 408 LEU A N 1
ATOM 3220 C CA . LEU A 1 408 ? -10.049 6.345 3.066 1.00 91.94 408 LEU A CA 1
ATOM 3221 C C . LEU A 1 408 ? -11.389 6.079 3.760 1.00 91.94 408 LEU A C 1
ATOM 3223 O O . LEU A 1 408 ? -11.803 4.928 3.877 1.00 91.94 408 LEU A O 1
ATOM 3227 N N . ARG A 1 409 ? -12.086 7.124 4.220 1.00 92.88 409 ARG A N 1
ATOM 3228 C CA . ARG A 1 409 ? -13.424 6.979 4.813 1.00 92.88 409 ARG A CA 1
ATOM 3229 C C . ARG A 1 409 ? -14.411 6.379 3.820 1.00 92.88 409 ARG A C 1
ATOM 3231 O O . ARG A 1 409 ? -15.098 5.426 4.169 1.00 92.88 409 ARG A O 1
ATOM 3238 N N . SER A 1 410 ? -14.457 6.925 2.607 1.00 90.38 410 SER A N 1
ATOM 3239 C CA . SER A 1 410 ? -15.371 6.473 1.554 1.00 90.38 410 SER A CA 1
ATOM 3240 C C . SER A 1 410 ? -15.082 5.023 1.161 1.00 90.38 410 SER A C 1
ATOM 3242 O O . SER A 1 410 ? -16.000 4.228 0.982 1.00 90.38 410 SER A O 1
ATOM 3244 N N . ASP A 1 411 ? -13.806 4.652 1.079 1.00 91.44 411 ASP A N 1
ATOM 3245 C CA . ASP A 1 411 ? -13.371 3.294 0.758 1.00 91.44 411 ASP A CA 1
ATOM 3246 C C . ASP A 1 411 ? -13.766 2.311 1.860 1.00 91.44 411 ASP A C 1
ATOM 3248 O O . ASP A 1 411 ? -14.370 1.278 1.577 1.00 91.44 411 ASP A O 1
ATOM 3252 N N . ILE A 1 412 ? -13.513 2.658 3.126 1.00 93.62 412 ILE A N 1
ATOM 3253 C CA . ILE A 1 412 ? -13.918 1.844 4.278 1.00 93.62 412 ILE A CA 1
ATOM 3254 C C . ILE A 1 412 ? -15.445 1.695 4.327 1.00 93.62 412 ILE A C 1
ATOM 3256 O O . ILE A 1 412 ? -15.932 0.586 4.540 1.00 93.62 412 ILE A O 1
ATOM 3260 N N . GLU A 1 413 ? -16.205 2.773 4.104 1.00 92.38 413 GLU A N 1
ATOM 3261 C CA . GLU A 1 413 ? -17.675 2.750 4.056 1.00 92.38 413 GLU A CA 1
ATOM 3262 C C . GLU A 1 413 ? -18.192 1.813 2.952 1.00 92.38 413 GLU A C 1
ATOM 3264 O O . GLU A 1 413 ? -19.103 1.018 3.196 1.00 92.38 413 GLU A O 1
ATOM 3269 N N . ARG A 1 414 ? -17.562 1.815 1.769 1.00 91.06 414 ARG A N 1
ATOM 3270 C CA . ARG A 1 414 ? -17.879 0.861 0.693 1.00 91.06 414 ARG A CA 1
ATOM 3271 C C . ARG A 1 414 ? -17.538 -0.578 1.074 1.00 91.06 414 ARG A C 1
ATOM 3273 O O . ARG A 1 414 ? -18.352 -1.470 0.850 1.00 91.06 414 ARG A O 1
ATOM 3280 N N . MET A 1 415 ? -16.380 -0.818 1.689 1.00 92.31 415 MET A N 1
ATOM 3281 C CA . MET A 1 415 ? -15.966 -2.164 2.109 1.00 92.31 415 MET A CA 1
ATOM 3282 C C . MET A 1 415 ? -16.913 -2.780 3.143 1.00 92.31 415 MET A C 1
ATOM 3284 O O . MET A 1 415 ? -17.206 -3.970 3.065 1.00 92.31 415 MET A O 1
ATOM 3288 N N . ILE A 1 416 ? -17.401 -1.991 4.106 1.00 92.62 416 ILE A N 1
ATOM 3289 C CA . ILE A 1 416 ? -18.368 -2.483 5.101 1.00 92.62 416 ILE A CA 1
ATOM 3290 C C . ILE A 1 416 ? -19.805 -2.549 4.563 1.00 92.62 416 ILE A C 1
ATOM 3292 O O . ILE A 1 416 ? -20.629 -3.249 5.147 1.00 92.62 416 ILE A O 1
ATOM 3296 N N . GLY A 1 417 ? -20.112 -1.808 3.492 1.00 86.69 417 GLY A N 1
ATOM 3297 C CA . GLY A 1 417 ? -21.416 -1.807 2.822 1.00 86.69 417 GLY A CA 1
ATOM 3298 C C . GLY A 1 417 ? -21.620 -2.969 1.842 1.00 86.69 417 GLY A C 1
ATOM 3299 O O . GLY A 1 417 ? -22.757 -3.371 1.626 1.00 86.69 417 GLY A O 1
ATOM 3300 N N . ASP A 1 418 ? -20.539 -3.538 1.297 1.00 85.81 418 ASP A N 1
ATOM 3301 C CA . ASP A 1 418 ? -20.549 -4.746 0.450 1.00 85.81 418 ASP A CA 1
ATOM 3302 C C . ASP A 1 418 ? -19.660 -5.845 1.072 1.00 85.81 418 ASP A C 1
ATOM 3304 O O . ASP A 1 418 ? -18.577 -6.152 0.562 1.00 85.81 418 ASP A O 1
ATOM 3308 N N . PRO A 1 419 ? -20.082 -6.449 2.202 1.00 81.69 419 PRO A N 1
ATOM 3309 C CA . PRO A 1 419 ? -19.280 -7.437 2.929 1.00 81.69 419 PRO A CA 1
ATOM 3310 C C . PRO A 1 419 ? -19.042 -8.734 2.144 1.00 81.69 419 PRO A C 1
ATOM 3312 O O . PRO A 1 419 ? -18.141 -9.500 2.484 1.00 81.69 419 PRO A O 1
ATOM 3315 N N . LEU A 1 420 ? -19.853 -8.987 1.112 1.00 81.00 420 LEU A N 1
ATOM 3316 C CA . LEU A 1 420 ? -19.796 -10.179 0.267 1.00 81.00 420 LEU A CA 1
ATOM 3317 C C . LEU A 1 420 ? -18.968 -9.957 -1.012 1.00 81.00 420 LEU A C 1
ATOM 3319 O O . LEU A 1 420 ? -18.919 -10.840 -1.873 1.00 81.00 420 LEU A O 1
ATOM 3323 N N . ALA A 1 421 ? -18.326 -8.795 -1.167 1.00 81.00 421 ALA A N 1
ATOM 3324 C CA . ALA A 1 421 ? -17.426 -8.532 -2.279 1.00 81.00 421 ALA A CA 1
ATOM 3325 C C . ALA A 1 421 ? -16.302 -9.578 -2.336 1.00 81.00 421 ALA A C 1
ATOM 3327 O O . ALA A 1 421 ? -15.571 -9.777 -1.367 1.00 81.00 421 ALA A O 1
ATOM 3328 N N . ALA A 1 422 ? -16.109 -10.196 -3.506 1.00 75.31 422 ALA A N 1
ATOM 3329 C CA . ALA A 1 422 ? -15.031 -11.167 -3.718 1.00 75.31 422 ALA A CA 1
ATOM 3330 C C . ALA A 1 422 ? -13.635 -10.551 -3.504 1.00 75.31 422 ALA A C 1
ATOM 3332 O O . ALA A 1 422 ? -12.690 -11.235 -3.124 1.00 75.31 422 ALA A O 1
ATOM 3333 N N . THR A 1 423 ? -13.502 -9.246 -3.749 1.00 81.00 423 THR A N 1
ATOM 3334 C CA . THR A 1 423 ? -12.288 -8.476 -3.478 1.00 81.00 423 THR A CA 1
ATOM 3335 C C . THR A 1 423 ? -12.689 -7.094 -2.984 1.00 81.00 423 THR A C 1
ATOM 3337 O O . THR A 1 423 ? -13.385 -6.357 -3.683 1.00 81.00 423 THR A O 1
ATOM 3340 N N . ARG A 1 424 ? -12.242 -6.721 -1.783 1.00 85.56 424 ARG A N 1
ATOM 3341 C CA . ARG A 1 424 ? -12.668 -5.475 -1.122 1.00 85.56 424 ARG A CA 1
ATOM 3342 C C . ARG A 1 424 ? -12.206 -4.205 -1.822 1.00 85.56 424 ARG A C 1
ATOM 3344 O O . ARG A 1 424 ? -12.901 -3.200 -1.744 1.00 85.56 424 ARG A O 1
ATOM 3351 N N . THR A 1 425 ? -11.107 -4.260 -2.574 1.00 81.50 425 THR A N 1
ATOM 3352 C CA . THR A 1 425 ? -10.649 -3.158 -3.438 1.00 81.50 425 THR A CA 1
ATOM 3353 C C . THR A 1 425 ? -11.741 -2.675 -4.395 1.00 81.50 425 THR A C 1
ATOM 3355 O O . THR A 1 425 ? -11.806 -1.494 -4.726 1.00 81.50 425 THR A O 1
ATOM 3358 N N . TYR A 1 426 ? -12.614 -3.587 -4.830 1.00 82.00 426 TYR A N 1
ATOM 3359 C CA . TYR A 1 426 ? -13.676 -3.319 -5.795 1.00 82.00 426 TYR A CA 1
ATOM 3360 C C . TYR A 1 426 ? -15.074 -3.330 -5.164 1.00 82.00 426 TYR A C 1
ATOM 3362 O O . TYR A 1 426 ? -16.065 -3.443 -5.884 1.00 82.00 426 TYR A O 1
ATOM 3370 N N . ALA A 1 427 ? -15.169 -3.220 -3.836 1.00 86.44 427 ALA A N 1
ATOM 3371 C CA . ALA A 1 427 ? -16.448 -3.095 -3.150 1.00 86.44 427 ALA A CA 1
ATOM 3372 C C . ALA A 1 427 ? -17.188 -1.835 -3.632 1.00 86.44 427 ALA A C 1
ATOM 3374 O O . ALA A 1 427 ? -16.633 -0.727 -3.641 1.00 86.44 427 ALA A O 1
ATOM 3375 N N . LEU A 1 428 ? -18.447 -2.010 -4.039 1.00 87.38 428 LEU A N 1
ATOM 3376 C CA . LEU A 1 428 ? -19.302 -0.910 -4.503 1.00 87.38 428 LEU A CA 1
ATOM 3377 C C . LEU A 1 428 ? -20.137 -0.297 -3.370 1.00 87.38 428 LEU A C 1
ATOM 3379 O O . LEU A 1 428 ? -20.659 0.803 -3.530 1.00 87.38 428 LEU A O 1
ATOM 3383 N N . GLY A 1 429 ? -20.190 -0.956 -2.211 1.00 89.00 429 GLY A N 1
ATOM 3384 C CA . GLY A 1 429 ? -20.917 -0.488 -1.036 1.00 89.00 429 GLY A CA 1
ATOM 3385 C C . GLY A 1 429 ? -22.376 -0.925 -1.006 1.00 89.00 429 GLY A C 1
ATOM 3386 O O . GLY A 1 429 ? -22.771 -1.895 -1.647 1.00 89.00 429 GLY A O 1
ATOM 3387 N N . ASP A 1 430 ? -23.170 -0.207 -0.219 1.00 88.75 430 ASP A N 1
ATOM 3388 C CA . ASP A 1 430 ? -24.593 -0.488 -0.031 1.00 88.75 430 ASP A CA 1
ATOM 3389 C C . ASP A 1 430 ? -25.392 -0.156 -1.316 1.00 88.75 430 ASP A C 1
ATOM 3391 O O . ASP A 1 430 ? -25.276 0.969 -1.825 1.00 88.75 430 ASP A O 1
ATOM 3395 N N . PRO A 1 431 ? -26.236 -1.077 -1.827 1.00 89.19 431 PRO A N 1
ATOM 3396 C CA . PRO A 1 431 ? -27.096 -0.846 -2.995 1.00 89.19 431 PRO A CA 1
ATOM 3397 C C . PRO A 1 431 ? -27.950 0.424 -2.923 1.00 89.19 431 PRO A C 1
ATOM 3399 O O . PRO A 1 431 ? -28.233 1.069 -3.942 1.00 89.19 431 PRO A O 1
ATOM 3402 N N . SER A 1 432 ? -28.344 0.838 -1.718 1.00 87.94 432 SER A N 1
ATOM 3403 C CA . SER A 1 432 ? -29.148 2.042 -1.514 1.00 87.94 432 SER A CA 1
ATOM 3404 C C . SER A 1 432 ? -28.356 3.326 -1.789 1.00 87.94 432 SER A C 1
ATOM 3406 O O . SER A 1 432 ? -28.902 4.266 -2.378 1.00 87.94 432 SER A O 1
ATOM 3408 N N . SER A 1 433 ? -27.059 3.347 -1.466 1.00 87.62 433 SER A N 1
ATOM 3409 C CA . SER A 1 433 ? -26.195 4.530 -1.559 1.00 87.62 4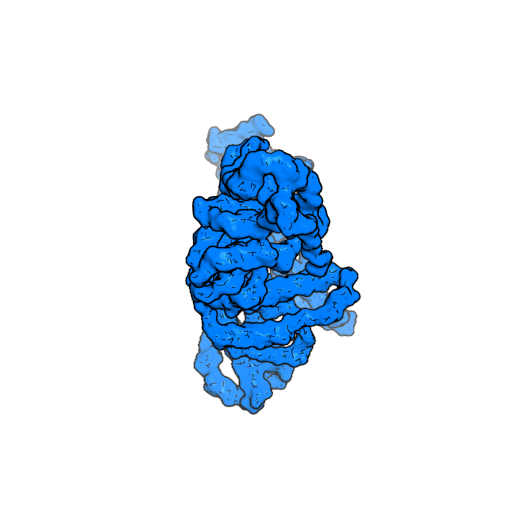33 SER A CA 1
ATOM 3410 C C . SER A 1 433 ? -25.339 4.587 -2.827 1.00 87.62 433 SER A C 1
ATOM 3412 O O . SER A 1 433 ? -24.950 5.684 -3.232 1.00 87.62 433 SER A O 1
ATOM 3414 N N . VAL A 1 434 ? -25.106 3.453 -3.501 1.00 91.56 434 VAL A N 1
ATOM 3415 C CA . VAL A 1 434 ? -24.324 3.409 -4.748 1.00 91.56 434 VAL A CA 1
ATOM 3416 C C . VAL A 1 434 ? -24.947 4.288 -5.837 1.00 91.56 434 VAL A C 1
ATOM 3418 O O . VAL A 1 434 ? -26.176 4.319 -6.011 1.00 91.56 434 VAL A O 1
ATOM 3421 N N . THR A 1 435 ? -24.110 5.011 -6.584 1.00 90.00 435 THR A N 1
ATOM 3422 C CA . THR A 1 435 ? -24.561 5.930 -7.636 1.00 90.00 435 THR A CA 1
ATOM 3423 C C . THR A 1 435 ? -24.384 5.347 -9.038 1.00 90.00 435 THR A C 1
ATOM 3425 O O . THR A 1 435 ? -23.553 4.474 -9.284 1.00 90.00 435 THR A O 1
ATOM 3428 N N . VAL A 1 436 ? -25.127 5.891 -10.009 1.00 89.50 436 VAL A N 1
ATOM 3429 C CA . VAL A 1 436 ? -24.989 5.557 -11.442 1.00 89.50 436 VAL A CA 1
ATOM 3430 C C . VAL A 1 436 ? -23.547 5.749 -11.931 1.00 89.50 436 VAL A C 1
ATOM 3432 O O . VAL A 1 436 ? -23.054 4.977 -12.751 1.00 89.50 436 VAL A O 1
ATOM 3435 N N . ARG A 1 437 ? -22.850 6.766 -11.408 1.00 87.69 437 ARG A N 1
ATOM 3436 C CA . ARG A 1 437 ? -21.461 7.067 -11.766 1.00 87.69 437 ARG A CA 1
ATOM 3437 C C . ARG A 1 437 ? -20.499 5.988 -11.271 1.00 87.69 437 ARG A C 1
ATOM 3439 O O . ARG A 1 437 ? -19.602 5.613 -12.023 1.00 87.69 437 ARG A O 1
ATOM 3446 N N . ASP A 1 438 ? -20.701 5.488 -10.054 1.00 88.12 438 ASP A N 1
ATOM 3447 C CA . ASP A 1 438 ? -19.862 4.431 -9.474 1.00 88.12 438 ASP A CA 1
ATOM 3448 C C . ASP A 1 438 ? -19.999 3.140 -10.288 1.00 88.12 438 ASP A C 1
ATOM 3450 O O . ASP A 1 438 ? -19.003 2.543 -10.694 1.00 88.12 438 ASP A O 1
ATOM 3454 N N . LEU A 1 439 ? -21.238 2.771 -10.636 1.00 90.06 439 LEU A N 1
ATOM 3455 C CA . LEU A 1 439 ? -21.527 1.603 -11.472 1.00 90.06 439 LEU A CA 1
ATOM 3456 C C . LEU A 1 439 ? -20.987 1.755 -12.904 1.00 90.06 439 LEU A C 1
ATOM 3458 O O . LEU A 1 439 ? -20.536 0.778 -13.498 1.00 90.06 439 LEU A O 1
ATOM 3462 N N . ALA A 1 440 ? -20.991 2.971 -13.462 1.00 87.69 440 ALA A N 1
ATOM 3463 C CA . ALA A 1 440 ? -20.460 3.224 -14.803 1.00 87.69 440 ALA A CA 1
ATOM 3464 C C . ALA A 1 440 ? -18.933 3.049 -14.869 1.00 87.69 440 ALA A C 1
ATOM 3466 O O . ALA A 1 440 ? -18.412 2.591 -15.892 1.00 87.69 440 ALA A O 1
ATOM 3467 N N . GLY A 1 441 ? -18.231 3.403 -13.786 1.00 85.31 441 GLY A N 1
ATOM 3468 C CA . GLY A 1 441 ? -16.783 3.236 -13.642 1.00 85.31 441 GLY A CA 1
ATOM 3469 C C . GLY A 1 441 ? -16.346 1.822 -13.248 1.00 85.31 441 GLY A C 1
ATOM 3470 O O . GLY A 1 441 ? -15.169 1.494 -13.395 1.00 85.31 441 GLY A O 1
ATOM 3471 N N . ALA A 1 442 ? -17.266 0.980 -12.771 1.00 87.06 442 ALA A N 1
ATOM 3472 C CA . ALA A 1 442 ? -16.954 -0.378 -12.351 1.00 87.06 442 ALA A CA 1
ATOM 3473 C C . ALA A 1 442 ? -16.526 -1.265 -13.532 1.00 87.06 442 ALA A C 1
ATOM 3475 O O . ALA A 1 442 ? -17.082 -1.204 -14.639 1.00 87.06 442 ALA A O 1
ATOM 3476 N N . ALA A 1 443 ? -15.554 -2.143 -13.266 1.00 86.19 443 ALA A N 1
ATOM 3477 C CA . ALA A 1 443 ? -15.250 -3.250 -14.157 1.00 86.19 443 ALA A CA 1
ATOM 3478 C C . ALA A 1 443 ? -16.468 -4.175 -14.273 1.00 86.19 443 ALA A C 1
ATOM 3480 O O . ALA A 1 443 ? -17.315 -4.278 -13.386 1.00 86.19 443 ALA A O 1
ATOM 3481 N N . ASN A 1 444 ? -16.559 -4.858 -15.397 1.00 84.56 444 ASN A N 1
ATOM 3482 C CA . ASN A 1 444 ? -17.727 -5.635 -15.763 1.00 84.56 444 ASN A CA 1
ATOM 3483 C C . ASN A 1 444 ? -17.993 -6.829 -14.854 1.00 84.56 444 ASN A C 1
ATOM 3485 O O . ASN A 1 444 ? -19.133 -7.097 -14.480 1.00 84.56 444 ASN A O 1
ATOM 3489 N N . GLU A 1 445 ? -16.928 -7.530 -14.491 1.00 86.75 445 GLU A N 1
ATOM 3490 C CA . GLU A 1 445 ? -16.944 -8.669 -13.587 1.00 86.75 445 GLU A CA 1
ATOM 3491 C C . GLU A 1 445 ? -17.397 -8.226 -12.191 1.00 86.75 445 GLU A C 1
ATOM 3493 O O . GLU A 1 445 ? -18.180 -8.921 -11.543 1.00 86.75 445 GLU A O 1
ATOM 3498 N N . VAL A 1 446 ? -16.973 -7.026 -11.773 1.00 87.88 446 VAL A N 1
ATOM 3499 C CA . VAL A 1 446 ? -17.362 -6.397 -10.505 1.00 87.88 446 VAL A CA 1
ATOM 3500 C C . VAL A 1 446 ? -18.848 -6.053 -10.517 1.00 87.88 446 VAL A C 1
ATOM 3502 O O . VAL A 1 446 ? -19.564 -6.476 -9.613 1.00 87.88 446 VAL A O 1
ATOM 3505 N N . LEU A 1 447 ? -19.332 -5.363 -11.557 1.00 89.19 447 LEU A N 1
ATOM 3506 C CA . LEU A 1 447 ? -20.748 -5.009 -11.701 1.00 89.19 447 LEU A CA 1
ATOM 3507 C C . LEU A 1 447 ? -21.638 -6.258 -11.746 1.00 89.19 447 LEU A C 1
ATOM 3509 O O . LEU A 1 447 ? -22.627 -6.344 -11.024 1.00 89.19 447 LEU A O 1
ATOM 3513 N N . ASN A 1 448 ? -21.275 -7.248 -12.564 1.00 89.19 448 ASN A N 1
ATOM 3514 C CA . ASN A 1 448 ? -22.032 -8.489 -12.696 1.00 89.19 448 ASN A CA 1
ATOM 3515 C C . ASN A 1 448 ? -22.075 -9.268 -11.375 1.00 89.19 448 ASN A C 1
ATOM 3517 O O . ASN A 1 448 ? -23.139 -9.724 -10.965 1.00 89.19 448 ASN A O 1
ATOM 3521 N N . GLY A 1 449 ? -20.931 -9.393 -10.693 1.00 89.19 449 GLY A N 1
ATOM 3522 C CA . GLY A 1 449 ? -20.858 -10.022 -9.380 1.00 89.19 449 GLY A CA 1
ATOM 3523 C C . GLY A 1 449 ? -21.693 -9.279 -8.339 1.00 89.19 449 GLY A C 1
ATOM 3524 O O . GLY A 1 449 ? -22.387 -9.921 -7.558 1.00 89.19 449 GLY A O 1
ATOM 3525 N N . TYR A 1 450 ? -21.656 -7.945 -8.346 1.00 91.25 450 TYR A N 1
ATOM 3526 C CA . TYR A 1 450 ? -22.431 -7.102 -7.436 1.00 91.25 450 TYR A CA 1
ATOM 3527 C C . TYR A 1 450 ? -23.940 -7.295 -7.629 1.00 91.25 450 TYR A C 1
ATOM 3529 O O . TYR A 1 450 ? -24.640 -7.630 -6.678 1.00 91.25 450 TYR A O 1
ATOM 3537 N N . LEU A 1 451 ? -24.429 -7.227 -8.871 1.00 92.19 451 LEU A N 1
ATOM 3538 C CA . LEU A 1 451 ? -25.839 -7.484 -9.189 1.00 92.19 451 LEU A CA 1
ATOM 3539 C C . LEU A 1 451 ? -26.289 -8.908 -8.833 1.00 92.19 451 LEU A C 1
ATOM 3541 O O . LEU A 1 451 ? -27.452 -9.116 -8.520 1.00 92.19 451 LEU A O 1
ATOM 3545 N N . THR A 1 452 ? -25.400 -9.903 -8.908 1.00 91.69 452 THR A N 1
ATOM 3546 C CA . THR A 1 452 ? -25.736 -11.287 -8.530 1.00 91.69 452 THR A CA 1
ATOM 3547 C C . THR A 1 452 ? -25.873 -11.451 -7.016 1.00 91.69 452 THR A C 1
ATOM 3549 O O . THR A 1 452 ? -26.696 -12.236 -6.564 1.00 91.69 452 THR A O 1
ATOM 3552 N N . ARG A 1 453 ? -25.088 -10.720 -6.214 1.00 89.94 453 ARG A N 1
ATOM 3553 C CA . ARG A 1 453 ? -25.184 -10.772 -4.744 1.00 89.94 453 ARG A CA 1
ATOM 3554 C C . ARG A 1 453 ? -26.406 -10.029 -4.198 1.00 89.94 453 ARG A C 1
ATOM 3556 O O . ARG A 1 453 ? -26.859 -10.345 -3.104 1.00 89.94 453 ARG A O 1
ATOM 3563 N N . HIS A 1 454 ? -26.929 -9.074 -4.964 1.00 90.75 454 HIS A N 1
ATOM 3564 C CA . HIS A 1 454 ? -28.108 -8.271 -4.637 1.00 90.75 454 HIS A CA 1
ATOM 3565 C C . HIS A 1 454 ? -29.289 -8.612 -5.558 1.00 90.75 454 HIS A C 1
ATOM 3567 O O . HIS A 1 454 ? -29.938 -7.733 -6.123 1.00 90.75 454 HIS A O 1
ATOM 3573 N N . GLU A 1 455 ? -29.544 -9.909 -5.746 1.00 89.62 455 GLU A N 1
ATOM 3574 C CA . GLU A 1 455 ? -30.683 -10.381 -6.534 1.00 89.62 455 GLU A CA 1
ATOM 3575 C C . GLU A 1 455 ? -32.010 -9.897 -5.921 1.00 89.62 455 GLU A C 1
ATOM 3577 O O . GLU A 1 455 ? -32.212 -9.965 -4.708 1.00 89.62 455 GLU A O 1
ATOM 3582 N N . GLY A 1 456 ? -32.913 -9.397 -6.769 1.00 89.31 456 GLY A N 1
ATOM 3583 C CA . GLY A 1 456 ? -34.211 -8.854 -6.356 1.00 89.31 456 GLY A CA 1
ATOM 3584 C C . GLY A 1 456 ? -34.223 -7.360 -6.011 1.00 89.31 456 GLY A C 1
ATOM 3585 O O . GLY A 1 456 ? -35.290 -6.834 -5.700 1.00 89.31 456 GLY A O 1
ATOM 3586 N N . ASP A 1 457 ? -33.087 -6.656 -6.087 1.00 93.88 457 ASP A N 1
ATOM 3587 C CA . ASP A 1 457 ? -33.042 -5.193 -5.953 1.00 93.88 457 ASP A CA 1
ATOM 3588 C C . ASP A 1 457 ? -33.262 -4.502 -7.310 1.00 93.88 457 ASP A C 1
ATOM 3590 O O . ASP A 1 457 ? -32.326 -4.179 -8.049 1.00 93.88 457 ASP A O 1
ATOM 3594 N N . ASP A 1 458 ? -34.531 -4.268 -7.639 1.00 95.19 458 ASP A N 1
ATOM 3595 C CA . ASP A 1 458 ? -34.940 -3.583 -8.868 1.00 95.19 458 ASP A CA 1
ATOM 3596 C C . ASP A 1 458 ? -34.358 -2.165 -8.968 1.00 95.19 458 ASP A C 1
ATOM 3598 O O . ASP A 1 458 ? -33.887 -1.761 -10.032 1.00 95.19 458 ASP A O 1
ATOM 3602 N N . ALA A 1 459 ? -34.293 -1.423 -7.857 1.00 94.44 459 ALA A N 1
ATOM 3603 C CA . ALA A 1 459 ? -33.753 -0.065 -7.848 1.00 94.44 459 ALA A CA 1
ATOM 3604 C C . ALA A 1 459 ? -32.259 -0.047 -8.210 1.00 94.44 459 ALA A C 1
ATOM 3606 O O . ALA A 1 459 ? -31.798 0.844 -8.933 1.00 94.44 459 ALA A O 1
ATOM 3607 N N . LEU A 1 460 ? -31.498 -1.042 -7.749 1.00 95.00 460 LEU A N 1
ATOM 3608 C CA . LEU A 1 460 ? -30.111 -1.233 -8.157 1.00 95.00 460 LEU A CA 1
ATOM 3609 C C . LEU A 1 460 ? -29.999 -1.589 -9.646 1.00 95.00 460 LEU A C 1
ATOM 3611 O O . LEU A 1 460 ? -29.136 -1.040 -10.338 1.00 95.00 460 LEU A O 1
ATOM 3615 N N . VAL A 1 461 ? -30.869 -2.466 -10.157 1.00 95.25 461 VAL A N 1
ATOM 3616 C CA . VAL A 1 461 ? -30.898 -2.811 -11.587 1.00 95.25 461 VAL A CA 1
ATOM 3617 C C . VAL A 1 461 ? -31.178 -1.568 -12.437 1.00 95.25 461 VAL A C 1
ATOM 3619 O O . VAL A 1 461 ? -30.459 -1.327 -13.406 1.00 95.25 461 VAL A O 1
ATOM 3622 N N . GLU A 1 462 ? -32.127 -0.711 -12.048 1.00 95.12 462 GLU A N 1
ATOM 3623 C CA . GLU A 1 462 ? -32.383 0.558 -12.741 1.00 95.12 462 GLU A CA 1
ATOM 3624 C C . GLU A 1 462 ? -31.148 1.479 -12.749 1.00 95.12 462 GLU A C 1
ATOM 3626 O O . GLU A 1 462 ? -30.797 2.040 -13.792 1.00 95.12 462 GLU A O 1
ATOM 3631 N N . LYS A 1 463 ? -30.441 1.616 -11.613 1.00 94.44 463 LYS A N 1
ATOM 3632 C CA . LYS A 1 463 ? -29.180 2.382 -11.541 1.00 94.44 463 LYS A CA 1
ATOM 3633 C C . LYS A 1 463 ? -28.114 1.798 -12.474 1.00 94.44 463 LYS A C 1
ATOM 3635 O O . LYS A 1 463 ? -27.410 2.555 -13.145 1.00 94.44 463 LYS A O 1
ATOM 3640 N N . ALA A 1 464 ? -27.999 0.471 -12.534 1.00 93.12 464 ALA A N 1
ATOM 3641 C CA . ALA A 1 464 ? -27.049 -0.218 -13.402 1.00 93.12 464 ALA A CA 1
ATOM 3642 C C . ALA A 1 464 ? -27.387 -0.033 -14.888 1.00 93.12 464 ALA A C 1
ATOM 3644 O O . ALA A 1 464 ? -26.481 0.199 -15.685 1.00 93.12 464 ALA A O 1
ATOM 3645 N N . LEU A 1 465 ? -28.670 -0.052 -15.264 1.00 93.19 465 LEU A N 1
ATOM 3646 C CA . LEU A 1 465 ? -29.118 0.258 -16.627 1.00 93.19 465 LEU A CA 1
ATOM 3647 C C . LEU A 1 465 ? -28.747 1.692 -17.015 1.00 93.19 465 LEU A C 1
ATOM 3649 O O . LEU A 1 465 ? -28.168 1.920 -18.077 1.00 93.19 465 LEU A O 1
ATOM 3653 N N . LEU A 1 466 ? -29.019 2.660 -16.136 1.00 92.50 466 LEU A N 1
ATOM 3654 C CA . LEU A 1 466 ? -28.659 4.065 -16.348 1.00 92.50 466 LEU A CA 1
ATOM 3655 C C . LEU A 1 466 ? -27.144 4.257 -16.514 1.00 92.50 466 LEU A C 1
ATOM 3657 O O . LEU A 1 466 ? -26.715 5.124 -17.277 1.00 92.50 466 LEU A O 1
ATOM 3661 N N . ALA A 1 467 ? -26.328 3.428 -15.858 1.00 91.31 467 ALA A N 1
ATOM 3662 C CA . ALA A 1 467 ? -24.874 3.525 -15.919 1.00 91.31 467 ALA A CA 1
ATOM 3663 C C . ALA A 1 467 ? -24.335 3.348 -17.343 1.00 91.31 467 ALA A C 1
ATOM 3665 O O . ALA A 1 467 ? -23.381 4.037 -17.707 1.00 91.31 467 ALA A O 1
ATOM 3666 N N . PHE A 1 468 ? -24.980 2.519 -18.178 1.00 89.00 468 PHE A N 1
ATOM 3667 C CA . PHE A 1 468 ? -24.598 2.312 -19.583 1.00 89.00 468 PHE A CA 1
ATOM 3668 C C . PHE A 1 468 ? -24.589 3.603 -20.404 1.00 89.00 468 PHE A C 1
ATOM 3670 O O . PHE A 1 468 ? -23.784 3.729 -21.326 1.00 89.00 468 PHE A O 1
ATOM 3677 N N . ALA A 1 469 ? -25.409 4.594 -20.043 1.00 87.44 469 ALA A N 1
ATOM 3678 C CA . ALA A 1 469 ? -25.424 5.881 -20.728 1.00 87.44 469 ALA A CA 1
ATOM 3679 C C . ALA A 1 469 ? -24.152 6.715 -20.488 1.00 87.44 469 ALA A C 1
ATOM 3681 O O . ALA A 1 469 ? -23.838 7.595 -21.289 1.00 87.44 469 ALA A O 1
ATOM 3682 N N . SER A 1 470 ? -23.417 6.442 -19.407 1.00 83.62 470 SER A N 1
ATOM 3683 C CA . SER A 1 470 ? -22.207 7.170 -19.007 1.00 83.62 470 SER A CA 1
ATOM 3684 C C . SER A 1 470 ? -20.919 6.348 -19.147 1.00 83.62 470 SER A C 1
ATOM 3686 O O . SER A 1 470 ? -19.841 6.863 -18.845 1.00 83.62 470 SER A O 1
ATOM 3688 N N . ARG A 1 471 ? -20.981 5.089 -19.610 1.00 77.00 471 ARG A N 1
ATOM 3689 C CA . ARG A 1 471 ? -19.776 4.258 -19.783 1.00 77.00 471 ARG A CA 1
ATOM 3690 C C . ARG A 1 471 ? -18.980 4.705 -21.001 1.00 77.00 471 ARG A C 1
ATOM 3692 O O . ARG A 1 471 ? -19.490 4.772 -22.116 1.00 77.00 471 ARG A O 1
ATOM 3699 N N . ALA A 1 472 ? -17.688 4.941 -20.793 1.00 61.19 472 ALA A N 1
ATOM 3700 C CA . ALA A 1 472 ? -16.775 5.316 -21.867 1.00 61.19 472 ALA A CA 1
ATOM 3701 C C . ALA A 1 472 ? -16.439 4.145 -22.810 1.00 61.19 472 ALA A C 1
ATOM 3703 O O . ALA A 1 472 ? -15.981 4.388 -23.925 1.00 61.19 472 ALA A O 1
ATOM 3704 N N . HIS A 1 473 ? -16.593 2.886 -22.379 1.00 53.41 473 HIS A N 1
ATOM 3705 C CA . HIS A 1 473 ? -16.193 1.689 -23.132 1.00 53.41 473 HIS A CA 1
ATOM 3706 C C . HIS A 1 473 ? -17.311 0.637 -23.145 1.00 53.41 473 HIS A C 1
ATOM 3708 O O . HIS A 1 473 ? -17.951 0.384 -22.126 1.00 53.41 473 HIS A O 1
ATOM 3714 N N . ARG A 1 474 ? -17.527 0.014 -24.312 1.00 55.84 474 ARG A N 1
ATOM 3715 C CA . ARG A 1 474 ? -18.515 -1.053 -24.528 1.00 55.84 474 ARG A CA 1
ATOM 3716 C C . ARG A 1 474 ? -17.859 -2.426 -24.381 1.00 55.84 474 ARG A C 1
ATOM 3718 O O . ARG A 1 474 ? -17.128 -2.850 -25.272 1.00 55.84 474 ARG A O 1
ATOM 3725 N N . SER A 1 475 ? -18.150 -3.133 -23.296 1.00 56.00 475 SER A N 1
ATOM 3726 C CA . SER A 1 475 ? -17.952 -4.584 -23.177 1.00 56.00 475 SER A CA 1
ATOM 3727 C C . SER A 1 475 ? -18.859 -5.163 -22.080 1.00 56.00 475 SER A C 1
ATOM 3729 O O . SER A 1 475 ? -19.316 -4.418 -21.214 1.00 56.00 475 SER A O 1
ATOM 3731 N N . LYS A 1 476 ? -19.155 -6.475 -22.184 1.00 59.44 476 LYS A N 1
ATOM 3732 C CA . LYS A 1 476 ? -20.076 -7.272 -21.335 1.00 59.44 476 LYS A CA 1
ATOM 3733 C C . LYS A 1 476 ? -19.974 -6.904 -19.859 1.00 59.44 476 LYS A C 1
ATOM 3735 O O . LYS A 1 476 ? -18.835 -6.902 -19.457 1.00 59.44 476 LYS A O 1
ATOM 3740 N N . PRO A 1 477 ? -21.038 -6.808 -19.042 1.00 63.69 477 PRO A N 1
ATOM 3741 C CA . PRO A 1 477 ? -22.368 -7.332 -19.336 1.00 63.69 477 PRO A CA 1
ATOM 3742 C C . PRO A 1 477 ? -23.084 -6.486 -20.381 1.00 63.69 477 PRO A C 1
ATOM 3744 O O . PRO A 1 477 ? -22.879 -5.275 -20.452 1.00 63.69 477 PRO A O 1
ATOM 3747 N N . ALA A 1 478 ? -23.858 -7.139 -21.248 1.00 79.62 478 ALA A N 1
ATOM 3748 C CA . ALA A 1 478 ? -24.678 -6.417 -22.207 1.00 79.62 478 ALA A CA 1
ATOM 3749 C C . ALA A 1 478 ? -25.845 -5.746 -21.472 1.00 79.62 478 ALA A C 1
ATOM 3751 O O . ALA A 1 478 ? -26.307 -6.239 -20.443 1.00 79.62 478 ALA A O 1
ATOM 3752 N N . PHE A 1 479 ? -26.351 -4.643 -22.020 1.00 88.12 479 PHE A N 1
ATOM 3753 C CA . PHE A 1 479 ? -27.520 -3.945 -21.482 1.00 88.12 479 PHE A CA 1
ATOM 3754 C C . PHE A 1 479 ? -28.715 -4.897 -21.268 1.00 88.12 479 PHE A C 1
ATOM 3756 O O . PHE A 1 479 ? -29.361 -4.866 -20.223 1.00 88.12 479 PHE A O 1
ATOM 3763 N N . ALA A 1 480 ? -28.936 -5.822 -22.211 1.00 89.12 480 ALA A N 1
ATOM 3764 C CA . ALA A 1 480 ? -29.962 -6.861 -22.120 1.00 89.12 480 ALA A CA 1
ATOM 3765 C C . ALA A 1 480 ? -29.764 -7.819 -20.927 1.00 89.12 480 ALA A C 1
ATOM 3767 O O . ALA A 1 480 ? -30.736 -8.167 -20.262 1.00 89.12 480 ALA A O 1
ATOM 3768 N N . ASP A 1 481 ? -28.520 -8.206 -20.619 1.00 90.00 481 ASP A N 1
ATOM 3769 C CA . ASP A 1 481 ? -28.216 -9.139 -19.522 1.00 90.00 481 ASP A CA 1
ATOM 3770 C C . ASP A 1 481 ? -28.545 -8.529 -18.153 1.00 90.00 481 ASP A C 1
ATOM 3772 O O . ASP A 1 481 ? -28.949 -9.233 -17.228 1.00 90.00 481 ASP A O 1
ATOM 3776 N N . VAL A 1 482 ? -28.356 -7.213 -18.013 1.00 91.75 482 VAL A N 1
ATOM 3777 C CA . VAL A 1 482 ? -28.725 -6.472 -16.800 1.00 91.75 482 VAL A CA 1
ATOM 3778 C C . VAL A 1 482 ? -30.238 -6.292 -16.732 1.00 91.75 482 VAL A C 1
ATOM 3780 O O . VAL A 1 482 ? -30.829 -6.512 -15.679 1.00 91.75 482 VAL A O 1
ATOM 3783 N N . LEU A 1 483 ? -30.874 -5.959 -17.857 1.00 92.62 483 LEU A N 1
ATOM 3784 C CA . LEU A 1 483 ? -32.312 -5.707 -17.940 1.00 92.62 483 LEU A CA 1
ATOM 3785 C C . LEU A 1 483 ? -33.157 -6.918 -17.518 1.00 92.62 483 LEU A C 1
ATOM 3787 O O . LEU A 1 483 ? -34.151 -6.755 -16.815 1.00 92.62 483 LEU A O 1
ATOM 3791 N N . VAL A 1 484 ? -32.751 -8.130 -17.903 1.00 92.75 484 VAL A N 1
ATOM 3792 C CA . VAL A 1 484 ? -33.467 -9.378 -17.569 1.00 92.75 484 VAL A CA 1
ATOM 3793 C C . VAL A 1 484 ? -33.485 -9.670 -16.061 1.00 92.75 484 VAL A C 1
ATOM 3795 O O . VAL A 1 484 ? -34.323 -10.442 -15.606 1.00 92.75 484 VAL A O 1
ATOM 3798 N N . ARG A 1 485 ? -32.609 -9.037 -15.269 1.00 93.12 485 ARG A N 1
ATOM 3799 C CA . ARG A 1 485 ? -32.581 -9.189 -13.803 1.00 93.12 485 ARG A CA 1
ATOM 3800 C C . ARG A 1 485 ? -33.668 -8.394 -13.084 1.00 93.12 485 ARG A C 1
ATOM 3802 O O . ARG A 1 485 ? -33.910 -8.653 -11.912 1.00 93.12 485 ARG A O 1
ATOM 3809 N N . HIS A 1 486 ? -34.280 -7.424 -13.758 1.00 95.50 486 HIS A N 1
ATOM 3810 C CA . HIS A 1 486 ? -35.380 -6.650 -13.197 1.00 95.50 486 HIS A CA 1
ATOM 3811 C C . HIS A 1 486 ? -36.639 -7.523 -13.111 1.00 95.50 486 HIS A C 1
ATOM 3813 O O . HIS A 1 486 ? -36.928 -8.280 -14.038 1.00 95.50 486 HIS A O 1
ATOM 3819 N N . SER A 1 487 ? -37.439 -7.383 -12.055 1.00 94.94 487 SER A N 1
ATOM 3820 C CA . SER A 1 487 ? -38.688 -8.147 -11.902 1.00 94.94 487 SER A CA 1
ATOM 3821 C C . SER A 1 487 ? -39.705 -7.859 -13.022 1.00 94.94 487 SER A C 1
ATOM 3823 O O . SER A 1 487 ? -40.458 -8.736 -13.448 1.00 94.94 487 SER A O 1
ATOM 3825 N N . GLN A 1 488 ? -39.698 -6.624 -13.538 1.00 94.19 488 GLN A N 1
ATOM 3826 C CA . GLN A 1 488 ? -40.538 -6.140 -14.645 1.00 94.19 488 GLN A CA 1
ATOM 3827 C C . GLN A 1 488 ? -39.725 -5.435 -15.753 1.00 94.19 488 GLN A C 1
ATOM 3829 O O . GLN A 1 488 ? -39.773 -4.209 -15.863 1.00 94.19 488 GLN A O 1
ATOM 3834 N N . PRO A 1 489 ? -38.973 -6.165 -16.597 1.00 92.31 489 PRO A N 1
ATOM 3835 C CA . PRO A 1 489 ? -37.993 -5.565 -17.509 1.00 92.31 489 PRO A CA 1
ATOM 3836 C C . PRO A 1 489 ? -38.582 -4.554 -18.503 1.00 92.31 489 PRO A C 1
ATOM 3838 O O . PRO A 1 489 ? -38.045 -3.465 -18.691 1.00 92.31 489 PRO A O 1
ATOM 3841 N N . ARG A 1 490 ? -39.713 -4.892 -19.138 1.00 91.19 490 ARG A N 1
ATOM 3842 C CA . ARG A 1 490 ? -40.339 -4.039 -20.165 1.00 91.19 490 ARG A CA 1
ATOM 3843 C C . ARG A 1 490 ? -40.909 -2.745 -19.580 1.00 91.19 490 ARG A C 1
ATOM 3845 O O . ARG A 1 490 ? -40.657 -1.678 -20.129 1.00 91.19 490 ARG A O 1
ATOM 3852 N N . ALA A 1 491 ? -41.633 -2.849 -18.463 1.00 92.19 491 ALA A N 1
ATOM 3853 C CA . ALA A 1 491 ? -42.235 -1.699 -17.791 1.00 92.19 491 ALA A CA 1
ATOM 3854 C C . ALA A 1 491 ? -41.160 -0.741 -17.259 1.00 92.19 491 ALA A C 1
ATOM 3856 O O . ALA A 1 491 ? -41.204 0.448 -17.555 1.00 92.19 491 ALA A O 1
ATOM 3857 N N . ALA A 1 492 ? -40.129 -1.271 -16.590 1.00 92.69 492 ALA A N 1
ATOM 3858 C CA . ALA A 1 492 ? -39.023 -0.462 -16.084 1.00 92.69 492 ALA A CA 1
ATOM 3859 C C . ALA A 1 492 ? -38.291 0.283 -17.205 1.00 92.69 492 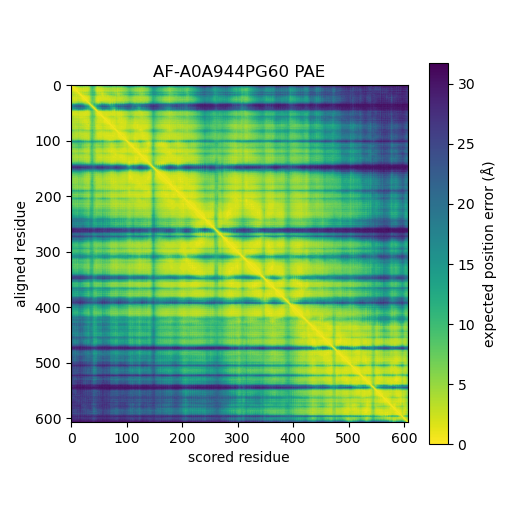ALA A C 1
ATOM 3861 O O . ALA A 1 492 ? -37.994 1.470 -17.081 1.00 92.69 492 ALA A O 1
ATOM 3862 N N . LEU A 1 493 ? -38.027 -0.382 -18.334 1.00 93.62 493 LEU A N 1
ATOM 3863 C CA . LEU A 1 493 ? -37.345 0.254 -19.458 1.00 93.62 493 LEU A CA 1
ATOM 3864 C C . LEU A 1 493 ? -38.158 1.408 -20.061 1.00 93.62 493 LEU A C 1
ATOM 3866 O O . LEU A 1 493 ? -37.585 2.448 -20.409 1.00 93.62 493 LEU A O 1
ATOM 3870 N N . LEU A 1 494 ? -39.478 1.237 -20.163 1.00 93.94 494 LEU A N 1
ATOM 3871 C CA . LEU A 1 494 ? -40.396 2.281 -20.610 1.00 93.94 494 LEU A CA 1
ATOM 3872 C C . LEU A 1 494 ? -40.419 3.452 -19.620 1.00 93.94 494 LEU A C 1
ATOM 3874 O O . LEU A 1 494 ? -40.176 4.587 -20.030 1.00 93.94 494 LEU A O 1
ATOM 3878 N N . ASP A 1 495 ? -40.605 3.181 -18.328 1.00 93.44 495 ASP A N 1
ATOM 3879 C CA . ASP A 1 495 ? -40.654 4.197 -17.270 1.00 93.44 495 ASP A CA 1
ATOM 3880 C C . ASP A 1 495 ? -39.351 5.000 -17.185 1.00 93.44 495 ASP A C 1
ATOM 3882 O O . ASP A 1 495 ? -39.361 6.236 -17.156 1.00 93.44 495 ASP A O 1
ATOM 3886 N N . ILE A 1 496 ? -38.198 4.322 -17.225 1.00 92.88 496 ILE A N 1
ATOM 3887 C CA . ILE A 1 496 ? -36.891 4.987 -17.250 1.00 92.88 496 ILE A CA 1
ATOM 3888 C C . ILE A 1 496 ? -36.761 5.876 -18.491 1.00 92.88 496 ILE A C 1
ATOM 3890 O O . ILE A 1 496 ? -36.244 6.989 -18.389 1.00 92.88 496 ILE A O 1
ATOM 3894 N N . THR A 1 497 ? -37.231 5.416 -19.654 1.00 92.62 497 THR A N 1
ATOM 3895 C CA . THR A 1 497 ? -37.146 6.169 -20.915 1.00 92.62 497 THR A CA 1
ATOM 3896 C C . THR A 1 497 ? -38.063 7.394 -20.915 1.00 92.62 497 THR A C 1
ATOM 3898 O O . THR A 1 497 ? -37.656 8.475 -21.347 1.00 92.62 497 THR A O 1
ATOM 3901 N N . ILE A 1 498 ? -39.272 7.264 -20.369 1.00 91.12 498 ILE A N 1
ATOM 3902 C CA . ILE A 1 498 ? -40.227 8.361 -20.169 1.00 91.12 498 ILE A CA 1
ATOM 3903 C C . ILE A 1 498 ? -39.609 9.448 -19.278 1.00 91.12 498 ILE A C 1
ATOM 3905 O O . ILE A 1 498 ? -39.702 10.637 -19.606 1.00 91.12 498 ILE A O 1
ATOM 3909 N N . ASP A 1 499 ? -38.928 9.044 -18.205 1.00 89.69 499 ASP A N 1
ATOM 3910 C CA . ASP A 1 499 ? -38.313 9.929 -17.210 1.00 89.69 499 ASP A CA 1
ATOM 3911 C C . ASP A 1 499 ? -36.814 10.186 -17.426 1.00 89.69 499 ASP A C 1
ATOM 3913 O O . ASP A 1 499 ? -36.118 10.675 -16.526 1.00 89.69 499 ASP A O 1
ATOM 3917 N N . LEU A 1 500 ? -36.298 9.896 -18.621 1.00 88.12 500 LEU A N 1
ATOM 3918 C CA . LEU A 1 500 ? -34.861 9.856 -18.894 1.00 88.12 500 LEU A CA 1
ATOM 3919 C C . LEU A 1 500 ? -34.146 11.156 -18.520 1.00 88.12 500 LEU A C 1
ATOM 3921 O O . LEU A 1 500 ? -33.066 11.134 -17.936 1.00 88.12 500 LEU A O 1
ATOM 3925 N N . ARG A 1 501 ? -34.773 12.303 -18.802 1.00 86.56 501 ARG A N 1
ATOM 3926 C CA . ARG A 1 501 ? -34.227 13.625 -18.469 1.00 86.56 501 ARG A CA 1
ATOM 3927 C C . ARG A 1 501 ? -34.029 13.814 -16.968 1.00 86.56 501 ARG A C 1
ATOM 3929 O O . ARG A 1 501 ? -33.023 14.376 -16.548 1.00 86.56 501 ARG A O 1
ATOM 3936 N N . ARG A 1 502 ? -34.991 13.355 -16.165 1.00 86.88 502 ARG A N 1
ATOM 3937 C CA . ARG A 1 502 ? -34.942 13.439 -14.701 1.00 86.88 502 ARG A CA 1
ATOM 3938 C C . ARG A 1 502 ? -33.879 12.497 -14.136 1.00 86.88 502 ARG A C 1
ATOM 3940 O O . ARG A 1 502 ? -33.230 12.842 -13.157 1.00 86.88 502 ARG A O 1
ATOM 3947 N N . ARG A 1 503 ? -33.696 11.328 -14.760 1.00 86.12 503 ARG A N 1
ATOM 3948 C CA . ARG A 1 503 ? -32.811 10.254 -14.280 1.00 86.12 503 ARG A CA 1
ATOM 3949 C C . ARG A 1 503 ? -31.347 10.378 -14.748 1.00 86.12 503 ARG A C 1
ATOM 3951 O O . ARG A 1 503 ? -30.452 10.068 -13.972 1.00 86.12 503 ARG A O 1
ATOM 3958 N N . LEU A 1 504 ? -31.081 10.851 -15.972 1.00 78.81 504 LEU A N 1
ATOM 3959 C CA . LEU A 1 504 ? -29.727 11.016 -16.553 1.00 78.81 504 LEU A CA 1
ATOM 3960 C C . LEU A 1 504 ? -29.275 12.476 -16.720 1.00 78.81 504 LEU A C 1
ATOM 3962 O O . LEU A 1 504 ? -28.130 12.737 -17.110 1.00 78.81 504 LEU A O 1
ATOM 3966 N N . GLY A 1 505 ? -30.164 13.436 -16.463 1.00 80.62 505 GLY A N 1
ATOM 3967 C CA . GLY A 1 505 ? -29.908 14.857 -16.665 1.00 80.62 505 GLY A CA 1
ATOM 3968 C C . GLY A 1 505 ? -29.957 15.295 -18.135 1.00 80.62 505 GLY A C 1
ATOM 3969 O O . GLY A 1 505 ? -30.571 14.665 -18.991 1.00 80.62 505 GLY A O 1
ATOM 3970 N N . GLY A 1 506 ? -29.313 16.432 -18.423 1.00 74.75 506 GLY A N 1
ATOM 3971 C CA . GLY A 1 506 ? -29.426 17.173 -19.687 1.00 74.75 506 GLY A CA 1
ATOM 3972 C C . GLY A 1 506 ? -28.451 16.797 -20.818 1.00 74.75 506 GLY A C 1
ATOM 3973 O O . GLY A 1 506 ? -28.459 17.470 -21.847 1.00 74.75 506 GLY A O 1
ATOM 3974 N N . SER A 1 507 ? -27.572 15.805 -20.634 1.00 83.19 507 SER A N 1
ATOM 3975 C CA . SER A 1 507 ? -26.441 15.554 -21.548 1.00 83.19 507 SER A CA 1
ATOM 3976 C C . SER A 1 507 ? -26.882 14.919 -22.879 1.00 83.19 507 SER A C 1
ATOM 3978 O O . SER A 1 507 ? -27.433 13.813 -22.862 1.00 83.19 507 SER A O 1
ATOM 3980 N N . PRO A 1 508 ? -26.585 15.538 -24.043 1.00 85.56 508 PRO A N 1
ATOM 3981 C CA . PRO A 1 508 ? -26.866 14.934 -25.348 1.00 85.56 508 PRO A CA 1
ATOM 3982 C C . PRO A 1 508 ? -26.189 13.572 -25.535 1.00 85.56 508 PRO A C 1
ATOM 3984 O O . PRO A 1 508 ? -26.788 12.658 -26.092 1.00 85.56 508 PRO A O 1
ATOM 3987 N N . GLN A 1 509 ? -24.973 13.410 -25.005 1.00 85.69 509 GLN A N 1
ATOM 3988 C CA . GLN A 1 509 ? -24.193 12.175 -25.117 1.00 85.69 509 GLN A CA 1
ATOM 3989 C C . GLN A 1 509 ? -24.854 11.018 -24.360 1.00 85.69 509 GLN A C 1
ATOM 3991 O O . GLN A 1 509 ? -24.965 9.923 -24.905 1.00 85.69 509 GLN A O 1
ATOM 3996 N N . HIS A 1 510 ? -25.348 11.267 -23.140 1.00 87.81 510 HIS A N 1
ATOM 3997 C CA . HIS A 1 510 ? -26.058 10.253 -22.351 1.00 87.81 510 HIS A CA 1
ATOM 3998 C C . HIS A 1 510 ? -27.369 9.841 -23.024 1.00 87.81 510 HIS A C 1
ATOM 4000 O O . HIS A 1 510 ? -27.686 8.657 -23.100 1.00 87.81 510 HIS A O 1
ATOM 4006 N N . ARG A 1 511 ? -28.113 10.814 -23.562 1.00 89.44 511 ARG A N 1
ATOM 4007 C CA . ARG A 1 511 ? -29.366 10.571 -24.285 1.00 89.44 511 ARG A CA 1
ATOM 4008 C C . ARG A 1 511 ? -29.147 9.718 -25.534 1.00 89.44 511 ARG A C 1
ATOM 4010 O O . ARG A 1 511 ? -29.898 8.779 -25.778 1.00 89.44 511 ARG A O 1
ATOM 4017 N N . GLU A 1 512 ? -28.112 10.028 -26.310 1.00 88.50 512 GLU A N 1
ATOM 4018 C CA . GLU A 1 512 ? -27.732 9.224 -27.470 1.00 88.50 512 GLU A CA 1
ATOM 4019 C C . GLU A 1 512 ? -27.261 7.823 -27.084 1.00 88.50 512 GLU A C 1
ATOM 4021 O O . GLU A 1 512 ? -27.627 6.855 -27.746 1.00 88.50 512 GLU A O 1
ATOM 4026 N N . ALA A 1 513 ? -26.441 7.698 -26.037 1.00 88.00 513 ALA A N 1
ATOM 4027 C CA . ALA A 1 513 ? -25.980 6.406 -25.545 1.00 88.00 513 ALA A CA 1
ATOM 4028 C C . ALA A 1 513 ? -27.165 5.530 -25.119 1.00 88.00 513 ALA A C 1
ATOM 4030 O O . ALA A 1 513 ? -27.290 4.419 -25.622 1.00 88.00 513 ALA A O 1
ATOM 4031 N N . TRP A 1 514 ? -28.086 6.067 -24.312 1.00 90.81 514 TRP A N 1
ATOM 4032 C CA . TRP A 1 514 ? -29.309 5.374 -23.902 1.00 90.81 514 TRP A CA 1
ATOM 4033 C C . TRP A 1 514 ? -30.131 4.881 -25.094 1.00 90.81 514 TRP A C 1
ATOM 4035 O O . TRP A 1 514 ? -30.459 3.702 -25.180 1.00 90.81 514 TRP A O 1
ATOM 4045 N N . ALA A 1 515 ? -30.417 5.764 -26.055 1.00 90.38 515 ALA A N 1
ATOM 4046 C CA . ALA A 1 515 ? -31.198 5.398 -27.230 1.00 90.38 515 ALA A CA 1
ATOM 4047 C C . ALA A 1 515 ? -30.504 4.320 -28.084 1.00 90.38 515 ALA A C 1
ATOM 4049 O O . ALA A 1 515 ? -31.184 3.457 -28.628 1.00 90.38 515 ALA A O 1
ATOM 4050 N N . ARG A 1 516 ? -29.165 4.309 -28.167 1.00 88.12 516 ARG A N 1
ATOM 4051 C CA . ARG A 1 516 ? -28.426 3.223 -28.837 1.00 88.12 516 ARG A CA 1
ATOM 4052 C C . ARG A 1 516 ? -28.553 1.892 -28.100 1.00 88.12 516 ARG A C 1
ATOM 4054 O O . ARG A 1 516 ? -28.697 0.877 -28.769 1.00 88.12 516 ARG A O 1
ATOM 4061 N N . GLU A 1 517 ? -28.479 1.887 -26.770 1.00 89.00 517 GLU A N 1
ATOM 4062 C CA . GLU A 1 517 ? -28.615 0.651 -25.988 1.00 89.00 517 GLU A CA 1
ATOM 4063 C C . GLU A 1 517 ? -30.040 0.093 -26.092 1.00 89.00 517 GLU A C 1
ATOM 4065 O O . GLU A 1 517 ? -30.210 -1.084 -26.402 1.00 89.00 517 GLU A O 1
ATOM 4070 N N . VAL A 1 518 ? -31.061 0.951 -25.965 1.00 90.25 518 VAL A N 1
ATOM 4071 C CA . VAL A 1 518 ? -32.469 0.568 -26.160 1.00 90.25 518 VAL A CA 1
ATOM 4072 C C . VAL A 1 518 ? -32.688 -0.031 -27.545 1.00 90.25 518 VAL A C 1
ATOM 4074 O O . VAL A 1 518 ? -33.181 -1.146 -27.642 1.00 90.25 518 VAL A O 1
ATOM 4077 N N . LEU A 1 519 ? -32.278 0.666 -28.610 1.00 88.38 519 LEU A N 1
ATOM 4078 C CA . LEU A 1 519 ? -32.480 0.207 -29.990 1.00 88.38 519 LEU A CA 1
ATOM 4079 C C . LEU A 1 519 ? -31.669 -1.046 -30.353 1.00 88.38 519 LEU A C 1
ATOM 4081 O O . LEU A 1 519 ? -31.974 -1.691 -31.351 1.00 88.38 519 LEU A O 1
ATOM 4085 N N . SER A 1 520 ? -30.646 -1.390 -29.566 1.00 85.56 520 SER A N 1
ATOM 4086 C CA . SER A 1 520 ? -29.862 -2.615 -29.761 1.00 85.56 520 SER A CA 1
ATOM 4087 C C . SER A 1 520 ? -30.555 -3.877 -29.237 1.00 85.56 520 SER A C 1
ATOM 4089 O O . SER A 1 520 ? -30.073 -4.983 -29.484 1.00 85.56 520 SER A O 1
ATOM 4091 N N . LEU A 1 521 ? -31.674 -3.732 -28.517 1.00 86.81 521 LEU A N 1
ATOM 4092 C CA . LEU A 1 521 ? -32.458 -4.863 -28.037 1.00 86.81 521 LEU A CA 1
ATOM 4093 C C . LEU A 1 521 ? -33.170 -5.565 -29.209 1.00 86.81 521 LEU A C 1
ATOM 4095 O O . LEU A 1 521 ? -33.740 -4.889 -30.068 1.00 86.81 521 LEU A O 1
ATOM 4099 N N . PRO A 1 522 ? -33.191 -6.912 -29.234 1.00 77.62 522 PRO A N 1
ATOM 4100 C CA . PRO A 1 522 ? -33.764 -7.676 -30.344 1.00 77.62 522 PRO A CA 1
ATOM 4101 C C . PRO A 1 522 ? -35.276 -7.455 -30.517 1.00 77.62 522 PRO A C 1
ATOM 4103 O O . PRO A 1 522 ? -35.748 -7.409 -31.649 1.00 77.62 522 PRO A O 1
ATOM 4106 N N . ASP A 1 523 ? -36.007 -7.236 -29.417 1.00 73.56 523 ASP A N 1
ATOM 4107 C CA . ASP A 1 523 ? -37.463 -7.041 -29.398 1.00 73.56 523 ASP A CA 1
ATOM 4108 C C . ASP A 1 523 ? -37.822 -5.665 -28.811 1.00 73.56 523 ASP A C 1
ATOM 4110 O O . ASP A 1 523 ? -38.305 -5.548 -27.681 1.00 73.56 523 ASP A O 1
ATOM 4114 N N . CYS A 1 524 ? -37.545 -4.596 -29.561 1.00 78.44 524 CYS A N 1
ATOM 4115 C CA . CYS A 1 524 ? -37.927 -3.241 -29.163 1.00 78.44 524 CYS A CA 1
ATOM 4116 C C . CYS A 1 524 ? -39.432 -3.008 -29.349 1.00 78.44 524 CYS A C 1
ATOM 4118 O O . CYS A 1 524 ? -39.919 -2.952 -30.478 1.00 78.44 524 CYS A O 1
ATOM 4120 N N . ASP A 1 525 ? -40.149 -2.808 -28.244 1.00 85.19 525 ASP A N 1
ATOM 4121 C CA . ASP A 1 525 ? -41.566 -2.440 -28.248 1.00 85.19 525 ASP A CA 1
ATOM 4122 C C . ASP A 1 525 ? -41.793 -1.099 -28.992 1.00 85.19 525 ASP A C 1
ATOM 4124 O O . ASP A 1 525 ? -41.068 -0.126 -28.731 1.00 85.19 525 ASP A O 1
ATOM 4128 N N . PRO A 1 526 ? -42.780 -0.999 -29.905 1.00 89.69 526 PRO A N 1
ATOM 4129 C CA . PRO A 1 526 ? -43.153 0.266 -30.529 1.00 89.69 526 PRO A CA 1
ATOM 4130 C C . PRO A 1 526 ? -43.440 1.397 -29.537 1.00 89.69 526 PRO A C 1
ATOM 4132 O O . PRO A 1 526 ? -43.078 2.544 -29.809 1.00 89.69 526 PRO A O 1
ATOM 4135 N N . GLU A 1 527 ? -44.038 1.100 -28.381 1.00 91.69 527 GLU A N 1
ATOM 4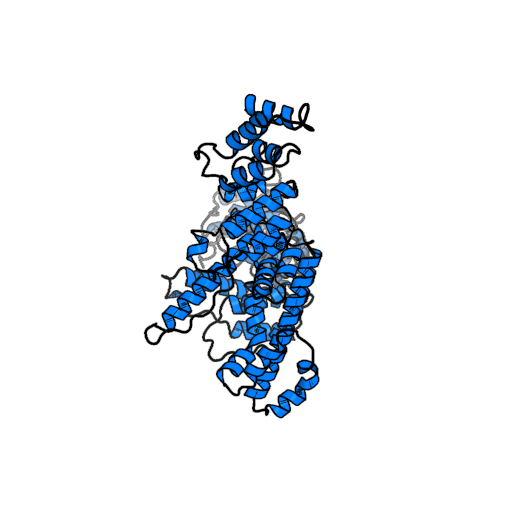136 C CA . GLU A 1 527 ? -44.311 2.096 -27.340 1.00 91.69 527 GLU A CA 1
ATOM 4137 C C . GLU A 1 527 ? -43.010 2.673 -26.761 1.00 91.69 527 GLU A C 1
ATOM 4139 O O . GLU A 1 527 ? -42.863 3.889 -26.614 1.00 91.69 527 GLU A O 1
ATOM 4144 N N . LEU A 1 528 ? -42.009 1.817 -26.550 1.00 92.75 528 LEU A N 1
ATOM 4145 C CA . LEU A 1 528 ? -40.685 2.217 -26.086 1.00 92.75 528 LEU A CA 1
ATOM 4146 C C . LEU A 1 528 ? -39.951 3.087 -27.116 1.00 92.75 528 LEU A C 1
ATOM 4148 O O . LEU A 1 528 ? -39.357 4.104 -26.754 1.00 92.75 528 LEU A O 1
ATOM 4152 N N . ILE A 1 529 ? -40.013 2.737 -28.406 1.00 92.31 529 ILE A N 1
ATOM 4153 C CA . ILE A 1 529 ? -39.398 3.554 -29.465 1.00 92.31 529 ILE A CA 1
ATOM 4154 C C . ILE A 1 529 ? -40.096 4.916 -29.572 1.00 92.31 529 ILE A C 1
ATOM 4156 O O . ILE A 1 529 ? -39.428 5.941 -29.723 1.00 92.31 529 ILE A O 1
ATOM 4160 N N . ARG A 1 530 ? -41.428 4.956 -29.445 1.00 93.94 530 ARG A N 1
ATOM 4161 C CA . ARG A 1 530 ? -42.199 6.209 -29.413 1.00 93.94 530 ARG A CA 1
ATOM 4162 C C . ARG A 1 530 ? -41.858 7.073 -28.195 1.00 93.94 530 ARG A C 1
ATOM 4164 O O . ARG A 1 530 ? -41.908 8.297 -28.312 1.00 93.94 530 ARG A O 1
ATOM 4171 N N . ALA A 1 531 ? -41.470 6.477 -27.067 1.00 93.75 531 ALA A N 1
ATOM 4172 C CA . ALA A 1 531 ? -41.038 7.201 -25.871 1.00 93.75 531 ALA A CA 1
ATOM 4173 C C . ALA A 1 531 ? -39.633 7.831 -25.993 1.00 93.75 531 ALA A C 1
ATOM 4175 O O . ALA A 1 531 ? -39.312 8.746 -25.229 1.00 93.75 531 ALA A O 1
ATOM 4176 N N . LEU A 1 532 ? -38.799 7.399 -26.949 1.00 93.19 532 LEU A N 1
ATOM 4177 C CA . LEU A 1 532 ? -37.453 7.950 -27.136 1.00 93.19 532 LEU A CA 1
ATOM 4178 C C . LEU A 1 532 ? -37.477 9.404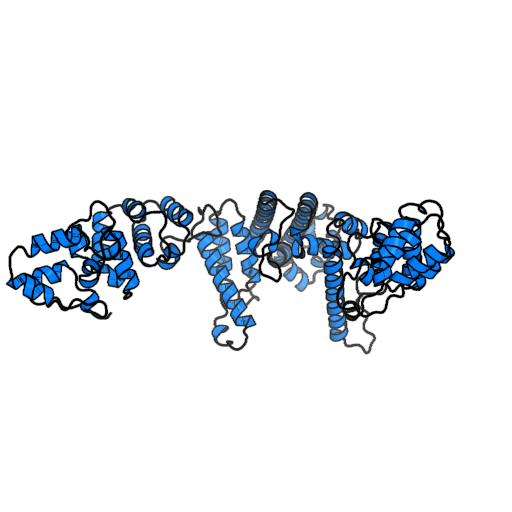 -27.655 1.00 93.19 532 LEU A C 1
ATOM 4180 O O . LEU A 1 532 ? -38.374 9.789 -28.412 1.00 93.19 532 LEU A O 1
ATOM 4184 N N . PRO A 1 533 ? -36.457 10.223 -27.325 1.00 92.44 533 PRO A N 1
ATOM 4185 C CA . PRO A 1 533 ? -36.346 11.589 -27.836 1.00 92.44 533 PRO A CA 1
ATOM 4186 C C . PRO A 1 533 ? -36.222 11.648 -29.366 1.00 92.44 533 PRO A C 1
ATOM 4188 O O . PRO A 1 533 ? -35.276 11.104 -29.944 1.00 92.44 533 PRO A O 1
ATOM 4191 N N . ALA A 1 534 ? -37.143 12.368 -30.010 1.00 91.31 534 ALA A N 1
ATOM 4192 C CA . ALA A 1 534 ? -37.387 12.370 -31.452 1.00 91.31 534 ALA A CA 1
ATOM 4193 C C . ALA A 1 534 ? -36.129 12.672 -32.281 1.00 91.31 534 ALA A C 1
ATOM 4195 O O . ALA A 1 534 ? -35.739 11.883 -33.136 1.00 91.31 534 ALA A O 1
ATOM 4196 N N . TRP A 1 535 ? -35.426 13.772 -31.990 1.00 89.31 535 TRP A N 1
ATOM 4197 C CA . TRP A 1 535 ? -34.203 14.116 -32.726 1.00 89.31 535 TRP A CA 1
ATOM 4198 C C . TRP A 1 535 ? -33.117 13.042 -32.595 1.00 89.31 535 TRP A C 1
ATOM 4200 O O . TRP A 1 535 ? -32.387 12.756 -33.538 1.00 89.31 535 TRP A O 1
ATOM 4210 N N . THR A 1 536 ? -33.005 12.431 -31.418 1.00 89.19 536 THR A N 1
ATOM 4211 C CA . THR A 1 536 ? -31.945 11.459 -31.126 1.00 89.19 536 THR A CA 1
ATOM 4212 C C . THR A 1 536 ? -32.216 10.134 -31.818 1.00 89.19 536 THR A C 1
ATOM 4214 O O . THR A 1 536 ? -31.346 9.608 -32.502 1.00 89.19 536 THR A O 1
ATOM 4217 N N . VAL A 1 537 ? -33.440 9.623 -31.707 1.00 89.50 537 VAL A N 1
ATOM 4218 C CA . VAL A 1 537 ? -33.821 8.339 -32.303 1.00 89.50 537 VAL A CA 1
ATOM 4219 C C . VAL A 1 537 ? -33.806 8.385 -33.839 1.00 89.50 537 VAL A C 1
ATOM 4221 O O . VAL A 1 537 ? -33.446 7.399 -34.473 1.00 89.50 537 VAL A O 1
ATOM 4224 N N . LEU A 1 538 ? -34.112 9.542 -34.443 1.00 87.62 538 LEU A N 1
ATOM 4225 C CA . LEU A 1 538 ? -34.072 9.738 -35.899 1.00 87.62 538 LEU A CA 1
ATOM 4226 C C . LEU A 1 538 ? -32.649 9.890 -36.456 1.00 87.62 538 LEU A C 1
ATOM 4228 O O . LEU A 1 538 ? -32.415 9.588 -37.625 1.00 87.62 538 LEU A O 1
ATOM 4232 N N . THR A 1 539 ? -31.699 10.363 -35.645 1.00 85.12 539 THR A N 1
ATOM 4233 C CA . THR A 1 539 ? -30.306 10.586 -36.075 1.00 85.12 539 THR A CA 1
ATOM 4234 C C . THR A 1 539 ? -29.366 9.436 -35.709 1.00 85.12 539 THR A C 1
ATOM 4236 O O . THR A 1 539 ? -28.295 9.307 -36.307 1.00 85.12 539 THR A O 1
ATOM 4239 N N . ILE A 1 540 ? -29.754 8.559 -34.776 1.00 79.38 540 ILE A N 1
ATOM 4240 C CA . ILE A 1 540 ? -29.023 7.321 -34.490 1.00 79.38 540 ILE A CA 1
ATOM 4241 C C . ILE A 1 540 ? -29.143 6.374 -35.692 1.00 79.38 540 ILE A C 1
ATOM 4243 O O . ILE A 1 540 ? -30.217 5.885 -36.037 1.00 79.38 540 ILE A O 1
ATOM 4247 N N . GLY A 1 541 ? -28.008 6.127 -36.348 1.00 66.06 541 GLY A N 1
ATOM 4248 C CA . GLY A 1 541 ? -27.924 5.201 -37.475 1.00 66.06 541 GLY A CA 1
ATOM 4249 C C . GLY A 1 541 ? -28.164 3.740 -37.076 1.00 66.06 541 GLY A C 1
ATOM 4250 O O . GLY A 1 541 ? -27.941 3.348 -35.932 1.00 66.06 541 GLY A O 1
ATOM 4251 N N . GLY A 1 542 ? -28.596 2.932 -38.046 1.00 62.06 542 GLY A N 1
ATOM 4252 C CA . GLY A 1 542 ? -28.699 1.474 -37.936 1.00 62.06 542 GLY A CA 1
ATOM 4253 C C . GLY A 1 542 ? -27.343 0.752 -37.991 1.00 62.06 542 GLY A C 1
ATOM 4254 O O . GLY A 1 542 ? -26.285 1.377 -38.061 1.00 62.06 542 GLY A O 1
ATOM 4255 N N . GLU A 1 543 ? -27.378 -0.585 -37.991 1.00 57.66 543 GLU A N 1
ATOM 4256 C CA . GLU A 1 543 ? -26.200 -1.474 -37.905 1.00 57.66 543 GLU A CA 1
ATOM 4257 C C . GLU A 1 543 ? -25.106 -1.196 -38.958 1.00 57.66 543 GLU A C 1
ATOM 4259 O O . GLU A 1 543 ? -23.914 -1.356 -38.679 1.00 57.66 543 GLU A O 1
ATOM 4264 N N . SER A 1 544 ? -25.470 -0.722 -40.156 1.00 52.97 544 SER A N 1
ATOM 4265 C CA . SER A 1 544 ? -24.503 -0.262 -41.157 1.00 52.97 544 SER A CA 1
ATOM 4266 C C . SER A 1 544 ? -24.053 1.173 -40.875 1.00 52.97 544 SER A C 1
ATOM 4268 O O . SER A 1 544 ? -24.768 2.142 -41.143 1.00 52.97 544 SER A O 1
ATOM 4270 N N . ARG A 1 545 ? -22.828 1.289 -40.349 1.00 52.72 545 ARG A N 1
ATOM 4271 C CA . ARG A 1 545 ? -22.135 2.538 -39.995 1.00 52.72 545 ARG A CA 1
ATOM 4272 C C . ARG A 1 545 ? -22.410 3.693 -40.987 1.00 52.72 545 ARG A C 1
ATOM 4274 O O . ARG A 1 545 ? -22.008 3.654 -42.146 1.00 52.72 545 ARG A O 1
ATOM 4281 N N . TYR A 1 546 ? -23.036 4.746 -40.452 1.00 51.12 546 TYR A N 1
ATOM 4282 C CA . TYR A 1 546 ? -23.126 6.136 -40.937 1.00 51.12 546 TYR A CA 1
ATOM 4283 C C . TYR A 1 546 ? -24.025 6.498 -42.134 1.00 51.12 546 TYR A C 1
ATOM 4285 O O . TYR A 1 546 ? -23.968 7.655 -42.550 1.00 51.12 546 TYR A O 1
ATOM 4293 N N . ARG A 1 547 ? -24.878 5.617 -42.686 1.00 55.94 547 ARG A N 1
ATOM 4294 C CA . ARG A 1 547 ? -25.749 6.022 -43.827 1.00 55.94 547 ARG A CA 1
ATOM 4295 C C . ARG A 1 547 ? -27.196 5.527 -43.840 1.00 55.94 547 ARG A C 1
ATOM 4297 O O . ARG A 1 547 ? -27.933 5.902 -44.744 1.00 55.94 547 ARG A O 1
ATOM 4304 N N . SER A 1 548 ? -27.626 4.726 -42.871 1.00 68.31 548 SER A N 1
ATOM 4305 C CA . SER A 1 548 ? -28.997 4.198 -42.831 1.00 68.31 548 SER A CA 1
ATOM 4306 C C . SER A 1 548 ? -29.679 4.533 -41.510 1.00 68.31 548 SER A C 1
ATOM 4308 O O . SER A 1 548 ? -29.073 4.341 -40.455 1.00 68.31 548 SER A O 1
ATOM 4310 N N . ALA A 1 549 ? -30.938 4.969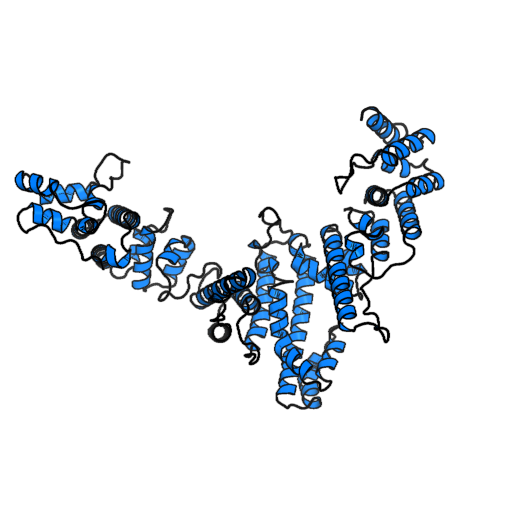 -41.560 1.00 74.62 549 ALA A N 1
ATOM 4311 C CA . ALA A 1 549 ? -31.790 5.078 -40.377 1.00 74.62 549 ALA A CA 1
ATOM 4312 C C . ALA A 1 549 ? -32.004 3.699 -39.721 1.00 74.62 549 ALA A C 1
ATOM 4314 O O . ALA A 1 549 ? -31.873 2.656 -40.370 1.00 74.62 549 ALA A O 1
ATOM 4315 N N . HIS A 1 550 ? -32.304 3.683 -38.422 1.00 86.25 550 HIS A N 1
ATOM 4316 C CA . HIS A 1 550 ? -32.582 2.446 -37.699 1.00 86.25 550 HIS A CA 1
ATOM 4317 C C . HIS A 1 550 ? -33.893 1.802 -38.185 1.00 86.25 550 HIS A C 1
ATOM 4319 O O . HIS A 1 550 ? -34.942 2.443 -38.146 1.00 86.25 550 HIS A O 1
ATOM 4325 N N . LYS A 1 551 ? -33.862 0.524 -38.598 1.00 86.94 551 LYS A N 1
ATOM 4326 C CA . LYS A 1 551 ? -35.001 -0.153 -39.257 1.00 86.94 551 LYS A CA 1
ATOM 4327 C C . LYS A 1 551 ? -36.301 -0.090 -38.449 1.00 86.94 551 LYS A C 1
ATOM 4329 O O . LYS A 1 551 ? -37.338 0.237 -39.013 1.00 86.94 551 LYS A O 1
ATOM 4334 N N . ALA A 1 552 ? -36.239 -0.354 -37.141 1.00 88.00 552 ALA A N 1
ATOM 4335 C CA . ALA A 1 552 ? -37.421 -0.327 -36.272 1.00 88.00 552 ALA A CA 1
ATOM 4336 C C . ALA A 1 552 ? -38.024 1.085 -36.139 1.00 88.00 552 ALA A C 1
ATOM 4338 O O . ALA A 1 552 ? -39.238 1.250 -36.110 1.00 88.00 552 ALA A O 1
ATOM 4339 N N . VAL A 1 553 ? -37.173 2.115 -36.133 1.00 90.00 553 VAL A N 1
ATOM 4340 C CA . VAL A 1 553 ? -37.606 3.517 -36.064 1.00 90.00 553 VAL A CA 1
ATOM 4341 C C . VAL A 1 553 ? -38.258 3.915 -37.384 1.00 90.00 553 VAL A C 1
ATOM 4343 O O . VAL A 1 553 ? -39.341 4.490 -37.389 1.00 90.00 553 VAL A O 1
ATOM 4346 N N . THR A 1 554 ? -37.635 3.554 -38.511 1.00 88.94 554 THR A N 1
ATOM 4347 C CA . THR A 1 554 ? -38.200 3.776 -39.846 1.00 88.94 554 THR A CA 1
ATOM 4348 C C . THR A 1 554 ? -39.550 3.087 -40.005 1.00 88.94 554 THR A C 1
ATOM 4350 O O . THR A 1 554 ? -40.476 3.720 -40.497 1.00 88.94 554 THR A O 1
ATOM 4353 N N . ALA A 1 555 ? -39.687 1.834 -39.560 1.00 89.94 555 ALA A N 1
ATOM 4354 C CA . ALA A 1 555 ? -40.951 1.105 -39.624 1.00 89.94 555 ALA A CA 1
ATOM 4355 C C . ALA A 1 555 ? -42.076 1.852 -38.890 1.00 89.94 555 ALA A C 1
ATOM 4357 O O . ALA A 1 555 ? -43.115 2.099 -39.490 1.00 89.94 555 ALA A O 1
ATOM 4358 N N . ILE A 1 556 ? -41.833 2.316 -37.658 1.00 92.50 556 ILE A N 1
ATOM 4359 C CA . ILE A 1 556 ? -42.829 3.057 -36.865 1.00 92.50 556 ILE A CA 1
ATOM 4360 C C . ILE A 1 556 ? -43.215 4.383 -37.521 1.00 92.50 556 ILE A C 1
ATOM 4362 O O . ILE A 1 556 ? -44.395 4.728 -37.557 1.00 92.50 556 ILE A O 1
ATOM 4366 N N . VAL A 1 557 ? -42.242 5.138 -38.039 1.00 91.56 557 VAL A N 1
ATOM 4367 C CA . VAL A 1 557 ? -42.518 6.420 -38.709 1.00 91.56 557 VAL A CA 1
ATOM 4368 C C . VAL A 1 557 ? -43.346 6.194 -39.979 1.00 91.56 557 VAL A C 1
ATOM 4370 O O . VAL A 1 557 ? -44.345 6.881 -40.176 1.00 91.56 557 VAL A O 1
ATOM 4373 N N . MET A 1 558 ? -42.973 5.210 -40.803 1.00 91.81 558 MET A N 1
ATOM 4374 C CA . MET A 1 558 ? -43.684 4.880 -42.045 1.00 91.81 558 MET A CA 1
ATOM 4375 C C . MET A 1 558 ? -45.093 4.344 -41.775 1.00 91.81 558 MET A C 1
ATOM 4377 O O . MET A 1 558 ? -46.036 4.759 -42.439 1.00 91.81 558 MET A O 1
ATOM 4381 N N . GLU A 1 559 ? -45.252 3.465 -40.785 1.00 92.50 559 GLU A N 1
ATOM 4382 C CA . GLU A 1 559 ? -46.556 2.931 -40.377 1.00 92.50 559 GLU A CA 1
ATOM 4383 C C . GLU A 1 559 ? -47.469 4.029 -39.822 1.00 92.50 559 GLU A C 1
ATOM 4385 O O . GLU A 1 559 ? -48.662 4.050 -40.113 1.00 92.50 559 GLU A O 1
ATOM 4390 N N . THR A 1 560 ? -46.913 4.973 -39.055 1.00 91.50 560 THR A N 1
ATOM 4391 C CA . THR A 1 560 ? -47.708 6.040 -38.436 1.00 91.50 560 THR A CA 1
ATOM 4392 C C . THR A 1 560 ? -48.145 7.102 -39.446 1.00 91.50 560 THR A C 1
ATOM 4394 O O . THR A 1 560 ? -49.287 7.549 -39.383 1.00 91.50 560 THR A O 1
ATOM 4397 N N . LEU A 1 561 ? -47.255 7.539 -40.346 1.00 90.50 561 LEU A N 1
ATOM 4398 C CA . LEU A 1 561 ? -47.540 8.626 -41.295 1.00 90.50 561 LEU A CA 1
ATOM 4399 C C . LEU A 1 561 ? -48.195 8.136 -42.597 1.00 90.50 561 LEU A C 1
ATOM 4401 O O . LEU A 1 561 ? -48.928 8.896 -43.229 1.00 90.50 561 LEU A O 1
ATOM 4405 N N . GLY A 1 562 ? -47.960 6.881 -42.995 1.00 90.75 562 GLY A N 1
ATOM 4406 C CA . GLY A 1 562 ? -48.492 6.309 -44.233 1.00 90.75 562 GLY A CA 1
ATOM 4407 C C . GLY A 1 562 ? -48.177 7.167 -45.465 1.00 90.75 562 GLY A C 1
ATOM 4408 O O . GLY A 1 562 ? -47.086 7.730 -45.585 1.00 90.75 562 GLY A O 1
ATOM 4409 N N . ASP A 1 563 ? -49.162 7.298 -46.357 1.00 89.75 563 ASP A N 1
ATOM 4410 C CA . ASP A 1 563 ? -49.072 8.087 -47.596 1.00 89.75 563 ASP A CA 1
ATOM 4411 C C . ASP A 1 563 ? -49.583 9.543 -47.441 1.00 89.75 563 ASP A C 1
ATOM 4413 O O . ASP A 1 563 ? -49.764 10.259 -48.434 1.00 89.75 563 ASP A O 1
ATOM 4417 N N . ASP A 1 564 ? -49.833 10.009 -46.208 1.00 90.19 564 ASP A N 1
ATOM 4418 C CA . ASP A 1 564 ? -50.336 11.363 -45.930 1.00 90.19 564 ASP A CA 1
ATOM 4419 C C . ASP A 1 564 ? -49.228 12.414 -46.123 1.00 90.19 564 ASP A C 1
ATOM 4421 O O . ASP A 1 564 ? -48.387 12.661 -45.253 1.00 90.19 564 ASP A O 1
ATOM 4425 N N . HIS A 1 565 ? -49.242 13.062 -47.288 1.00 88.31 565 HIS A N 1
ATOM 4426 C CA . HIS A 1 565 ? -48.257 14.074 -47.669 1.00 88.31 565 HIS A CA 1
ATOM 4427 C C . HIS A 1 565 ? -48.262 15.294 -46.735 1.00 88.31 565 HIS A C 1
ATOM 4429 O O . HIS A 1 565 ? -47.200 15.864 -46.471 1.00 88.31 565 HIS A O 1
ATOM 4435 N N . ASP A 1 566 ? -49.423 15.675 -46.198 1.00 88.44 566 ASP A N 1
ATOM 4436 C CA . ASP A 1 566 ? -49.533 16.808 -45.281 1.00 88.44 566 ASP A CA 1
ATOM 4437 C C . ASP A 1 566 ? -48.950 16.452 -43.908 1.00 88.44 566 ASP A C 1
ATOM 4439 O O . ASP A 1 566 ? -48.306 17.288 -43.266 1.00 88.44 566 ASP A O 1
ATOM 4443 N N . ALA A 1 567 ? -49.130 15.205 -43.460 1.00 89.12 567 ALA A N 1
ATOM 4444 C CA . ALA A 1 567 ? -48.509 14.713 -42.236 1.00 89.12 567 ALA A CA 1
ATOM 4445 C C . ALA A 1 567 ? -46.982 14.634 -42.358 1.00 89.12 567 ALA A C 1
ATOM 4447 O O . ALA A 1 567 ? -46.279 15.056 -41.438 1.00 89.12 567 ALA A O 1
ATOM 4448 N N . TRP A 1 568 ? -46.459 14.193 -43.506 1.00 91.25 568 TRP A N 1
ATOM 4449 C CA . TRP A 1 568 ? -45.024 14.244 -43.802 1.00 91.25 568 TRP A CA 1
ATOM 4450 C C . TRP A 1 568 ? -44.483 15.679 -43.818 1.00 91.25 568 TRP A C 1
ATOM 4452 O O . TRP A 1 568 ? -43.461 15.955 -43.185 1.00 91.25 568 TRP A O 1
ATOM 4462 N N . ALA A 1 569 ? -45.181 16.615 -44.470 1.00 89.19 569 ALA A N 1
ATOM 4463 C CA . ALA A 1 569 ? -44.793 18.026 -44.483 1.00 89.19 569 ALA A CA 1
ATOM 4464 C C . ALA A 1 569 ? -44.734 18.606 -43.058 1.00 89.19 569 ALA A C 1
ATOM 4466 O O . ALA A 1 569 ? -43.732 19.218 -42.680 1.00 89.19 569 ALA A O 1
ATOM 4467 N N . ARG A 1 570 ? -45.745 18.332 -42.221 1.00 88.62 570 ARG A N 1
ATOM 4468 C CA . ARG A 1 570 ? -45.747 18.737 -40.805 1.00 88.62 570 ARG A CA 1
ATOM 4469 C C . ARG A 1 570 ? -44.610 18.085 -40.018 1.00 88.62 570 ARG A C 1
ATOM 4471 O O . ARG A 1 570 ? -43.881 18.803 -39.338 1.00 88.62 570 ARG A O 1
ATOM 4478 N N . PHE A 1 571 ? -44.391 16.779 -40.165 1.00 91.25 571 PHE A N 1
ATOM 4479 C CA . PHE A 1 571 ? -43.319 16.047 -39.481 1.00 91.25 571 PHE A CA 1
ATOM 4480 C C . PHE A 1 571 ? -41.928 16.620 -39.783 1.00 91.25 571 PHE A C 1
ATOM 4482 O O . PHE A 1 571 ? -41.137 16.839 -38.866 1.00 91.25 571 PHE A O 1
ATOM 4489 N N . THR A 1 572 ? -41.645 16.951 -41.048 1.00 87.88 572 THR A N 1
ATOM 4490 C CA . THR A 1 572 ? -40.363 17.574 -41.438 1.00 87.88 572 THR A CA 1
ATOM 4491 C C . THR A 1 572 ? -40.161 18.978 -40.861 1.00 87.88 572 THR A C 1
ATOM 4493 O O . THR A 1 572 ? -39.023 19.415 -40.706 1.00 87.88 572 THR A O 1
ATOM 4496 N N . SER A 1 573 ? -41.245 19.666 -40.487 1.00 88.25 573 SER A N 1
ATOM 4497 C CA . SER A 1 573 ? -41.223 20.977 -39.821 1.00 88.25 573 SER A CA 1
ATOM 4498 C C . SER A 1 573 ? -41.201 20.903 -38.283 1.00 88.25 573 SER A C 1
ATOM 4500 O O . SER A 1 573 ? -41.391 21.920 -37.615 1.00 88.25 573 SER A O 1
ATOM 4502 N N . SER A 1 574 ? -40.989 19.711 -37.709 1.00 87.19 574 SER A N 1
ATOM 4503 C CA . SER A 1 574 ? -40.978 19.486 -36.259 1.00 87.19 574 SER A CA 1
ATOM 4504 C C . SER A 1 574 ? -39.955 20.367 -35.520 1.00 87.19 574 SER A C 1
ATOM 4506 O O . SER A 1 574 ? -38.824 20.528 -35.983 1.00 87.19 574 SER A O 1
ATOM 4508 N N . PRO A 1 575 ? -40.295 20.887 -34.323 1.00 88.56 575 PRO A N 1
ATOM 4509 C CA . PRO A 1 575 ? -39.379 21.678 -33.499 1.00 88.56 575 PRO A CA 1
ATOM 4510 C C . PRO A 1 575 ? -38.315 20.841 -32.760 1.00 88.56 575 PRO A C 1
ATOM 4512 O O . PRO A 1 575 ? -37.504 21.405 -32.019 1.00 88.56 575 PRO A O 1
ATOM 4515 N N . ALA A 1 576 ? -38.322 19.509 -32.897 1.00 89.38 576 ALA A N 1
ATOM 4516 C CA . ALA A 1 576 ? -37.349 18.632 -32.249 1.00 89.38 576 ALA A CA 1
ATOM 4517 C C . ALA A 1 576 ? -35.918 18.946 -32.718 1.00 89.38 576 ALA A C 1
ATOM 4519 O O . ALA A 1 576 ? -35.643 19.019 -33.912 1.00 89.38 576 ALA A O 1
ATOM 4520 N N . SER A 1 577 ? -34.989 19.108 -31.776 1.00 88.50 577 SER A N 1
ATOM 4521 C CA . SER A 1 577 ? -33.616 19.541 -32.061 1.00 88.50 577 SER A CA 1
ATOM 4522 C C . SER A 1 577 ? -32.582 18.738 -31.269 1.00 88.50 577 SER A C 1
ATOM 4524 O O . SER A 1 577 ? -32.908 17.957 -30.376 1.00 88.50 577 SER A O 1
ATOM 4526 N N . TYR A 1 578 ? -31.299 18.947 -31.569 1.00 85.81 578 TYR A N 1
ATOM 4527 C CA . TYR A 1 578 ? -30.201 18.312 -30.837 1.00 85.81 578 TYR A CA 1
ATOM 4528 C C . TYR A 1 578 ? -30.061 18.803 -29.384 1.00 85.81 578 TYR A C 1
ATOM 4530 O O . TYR A 1 578 ? -29.689 18.030 -28.497 1.00 85.81 578 TYR A O 1
ATOM 4538 N N . SER A 1 579 ? -30.351 20.076 -29.113 1.00 83.75 579 SER A N 1
ATOM 4539 C CA . SER A 1 579 ? -30.076 20.726 -27.826 1.00 83.75 579 SER A CA 1
ATOM 4540 C C . SER A 1 579 ? -31.223 21.625 -27.354 1.00 83.75 579 SER A C 1
ATOM 4542 O O . SER A 1 579 ? -32.075 22.049 -28.130 1.00 83.75 579 SER A O 1
ATOM 4544 N N . GLY A 1 580 ? -31.238 21.923 -26.052 1.00 83.75 580 GLY A N 1
ATOM 4545 C CA . GLY A 1 580 ? -32.280 22.737 -25.422 1.00 83.75 580 GLY A CA 1
ATOM 4546 C C . GLY A 1 580 ? -33.540 21.944 -25.039 1.00 83.75 580 GLY A C 1
ATOM 4547 O O . GLY A 1 580 ? -33.539 20.712 -25.081 1.00 83.75 580 GLY A O 1
ATOM 4548 N N . PRO A 1 581 ? -34.622 22.631 -24.623 1.00 84.69 581 PRO A N 1
ATOM 4549 C CA . PRO A 1 581 ? -35.843 21.982 -24.136 1.00 84.69 581 PRO A CA 1
ATOM 4550 C C . PRO A 1 581 ? -36.511 21.066 -25.171 1.00 84.69 581 PRO A C 1
ATOM 4552 O O . PRO A 1 581 ? -37.011 20.000 -24.816 1.00 84.69 581 PRO A O 1
ATOM 4555 N N . THR A 1 582 ? -36.478 21.441 -26.451 1.00 88.75 582 THR A N 1
ATOM 4556 C CA . THR A 1 582 ? -37.082 20.675 -27.554 1.00 88.75 582 THR A CA 1
ATOM 4557 C C . THR A 1 582 ? -36.316 19.401 -27.912 1.00 88.75 582 THR A C 1
ATOM 4559 O O . THR A 1 582 ? -36.844 18.536 -28.606 1.00 88.75 582 THR A O 1
ATOM 4562 N N . ALA A 1 583 ? -35.108 19.217 -27.376 1.00 88.50 583 ALA A N 1
ATOM 4563 C CA . ALA A 1 583 ? -34.336 17.991 -27.548 1.00 88.50 583 ALA A CA 1
ATOM 4564 C C . ALA A 1 583 ? -34.866 16.798 -26.730 1.00 88.50 583 ALA A C 1
ATOM 4566 O O . ALA A 1 583 ? -34.316 15.698 -26.797 1.00 88.50 583 ALA A O 1
ATOM 4567 N N . TRP A 1 584 ? -35.923 17.028 -25.949 1.00 89.50 584 TRP A N 1
ATOM 4568 C CA . TRP A 1 584 ? -36.607 16.045 -25.110 1.00 89.50 584 TRP A CA 1
ATOM 4569 C C . TRP A 1 584 ? -38.029 15.735 -25.582 1.00 89.50 584 TRP A C 1
ATOM 4571 O O . TRP A 1 584 ? -38.739 15.002 -24.901 1.00 89.50 584 TRP A O 1
ATOM 4581 N N . LEU A 1 585 ? -38.454 16.289 -26.723 1.00 91.31 585 LEU A N 1
ATOM 4582 C CA . LEU A 1 585 ? -39.723 15.908 -27.340 1.00 91.31 585 LEU A CA 1
ATOM 4583 C C . LEU A 1 585 ? -39.664 14.436 -27.744 1.00 91.31 585 LEU A C 1
ATOM 4585 O O . LEU A 1 585 ? -38.695 14.015 -28.380 1.00 91.31 585 LEU A O 1
ATOM 4589 N N . ARG A 1 586 ? -40.676 13.658 -27.361 1.00 92.62 586 ARG A N 1
ATOM 4590 C CA . ARG A 1 586 ? -40.744 12.224 -27.657 1.00 92.62 586 ARG A CA 1
ATOM 4591 C C . ARG A 1 586 ? -41.174 12.007 -29.103 1.00 92.62 586 ARG A C 1
ATOM 4593 O O . ARG A 1 586 ? -41.921 12.812 -29.660 1.00 92.62 586 ARG A O 1
ATOM 4600 N N . LEU A 1 587 ? -40.703 10.924 -29.717 1.00 93.44 587 LEU A N 1
ATOM 4601 C CA . LEU A 1 587 ? -41.042 10.593 -31.100 1.00 93.44 587 LEU A CA 1
ATOM 4602 C C . LEU A 1 587 ? -42.557 10.435 -31.289 1.00 93.44 587 LEU A C 1
ATOM 4604 O O . LEU A 1 587 ? -43.098 10.970 -32.251 1.00 93.44 587 LEU A O 1
ATOM 4608 N N . GLY A 1 588 ? -43.238 9.758 -30.361 1.00 91.94 588 GLY A N 1
ATOM 4609 C CA . GLY A 1 588 ? -44.688 9.562 -30.401 1.00 91.94 588 GLY A CA 1
ATOM 4610 C C . GLY A 1 588 ? -45.459 10.881 -30.433 1.00 91.94 588 GLY A C 1
ATOM 4611 O O . GLY A 1 588 ? -46.266 11.084 -31.333 1.00 91.94 588 GLY A O 1
ATOM 4612 N N . ASP A 1 589 ? -45.129 11.812 -29.533 1.00 91.31 589 ASP A N 1
ATOM 4613 C CA . ASP A 1 589 ? -45.794 13.120 -29.452 1.00 91.31 589 ASP A CA 1
ATOM 4614 C C . ASP A 1 589 ? -45.605 13.941 -30.740 1.00 91.31 589 ASP A C 1
ATOM 4616 O O . ASP A 1 589 ? -46.517 14.629 -31.200 1.00 91.31 589 ASP A O 1
ATOM 4620 N N . VAL A 1 590 ? -44.414 13.860 -31.345 1.00 92.19 590 VAL A N 1
ATOM 4621 C CA . VAL A 1 590 ? -44.112 14.516 -32.626 1.00 92.19 590 VAL A CA 1
ATOM 4622 C C . VAL A 1 590 ? -44.900 13.876 -33.769 1.00 92.19 590 VAL A C 1
ATOM 4624 O O . VAL A 1 590 ? -45.435 14.596 -34.613 1.00 92.19 590 VAL A O 1
ATOM 4627 N N . LEU A 1 591 ? -44.996 12.545 -33.810 1.00 92.94 591 LEU A N 1
ATOM 4628 C CA . LEU A 1 591 ? -45.772 11.827 -34.824 1.00 92.94 591 LEU A CA 1
ATOM 4629 C C . LEU A 1 591 ? -47.273 12.130 -34.708 1.00 92.94 591 LEU A C 1
ATOM 4631 O O . LEU A 1 591 ? -47.922 12.403 -35.716 1.00 92.94 591 LEU A O 1
ATOM 4635 N N . ASP A 1 592 ? -47.813 12.163 -33.490 1.00 91.12 592 ASP A N 1
ATOM 4636 C CA . ASP A 1 592 ? -49.234 12.430 -33.250 1.00 91.12 592 ASP A CA 1
ATOM 4637 C C . ASP A 1 592 ? -49.615 13.874 -33.615 1.00 91.12 592 ASP A C 1
ATOM 4639 O O . ASP A 1 592 ? -50.632 14.098 -34.279 1.00 91.12 592 ASP A O 1
ATOM 4643 N N . ALA A 1 593 ? -48.759 14.848 -33.283 1.00 89.94 593 ALA A N 1
ATOM 4644 C CA . ALA A 1 593 ? -48.924 16.233 -33.729 1.00 89.94 593 ALA A CA 1
ATOM 4645 C C . ALA A 1 593 ? -48.826 16.363 -35.263 1.00 89.94 593 ALA A C 1
ATOM 4647 O O . ALA A 1 593 ? -49.557 17.140 -35.881 1.00 89.94 593 ALA A O 1
ATOM 4648 N N . SER A 1 594 ? -47.977 15.554 -35.907 1.00 90.25 594 SER A N 1
ATOM 4649 C CA . SER A 1 594 ? -47.815 15.555 -37.370 1.00 90.25 594 SER A CA 1
ATOM 4650 C C . SER A 1 594 ? -49.056 15.038 -38.102 1.00 90.25 594 SER A C 1
ATOM 4652 O O . SER A 1 594 ? -49.402 15.561 -39.160 1.00 90.25 594 SER A O 1
ATOM 4654 N N . LEU A 1 595 ? -49.806 14.105 -37.512 1.00 88.56 595 LEU A N 1
ATOM 4655 C CA . LEU A 1 595 ? -51.102 13.643 -38.031 1.00 88.56 595 LEU A CA 1
ATOM 4656 C C . LEU A 1 595 ? -52.236 14.679 -37.878 1.00 88.56 595 LEU A C 1
ATOM 4658 O O . LEU A 1 595 ? -53.386 14.383 -38.189 1.00 88.56 595 LEU A O 1
ATOM 4662 N N . GLY A 1 596 ? -51.943 15.888 -37.381 1.00 75.31 596 GLY A N 1
ATOM 4663 C CA . GLY A 1 596 ? -52.935 16.947 -37.171 1.00 75.31 596 GLY A CA 1
ATOM 4664 C C . GLY A 1 596 ? -53.873 16.680 -35.992 1.00 75.31 596 GLY A C 1
ATOM 4665 O O . GLY A 1 596 ? -54.893 17.353 -35.855 1.00 75.31 596 GLY A O 1
ATOM 4666 N N . ARG A 1 597 ? -53.545 15.700 -35.140 1.00 65.94 597 ARG A N 1
ATOM 4667 C CA . ARG A 1 597 ? -54.378 15.300 -33.999 1.00 65.94 597 ARG A CA 1
ATOM 4668 C C . ARG A 1 597 ? -54.256 16.274 -32.823 1.00 65.94 597 ARG A C 1
ATOM 4670 O O . ARG A 1 597 ? -55.180 16.362 -32.019 1.00 65.94 597 ARG A O 1
ATOM 4677 N N . THR A 1 598 ? -53.145 17.008 -32.728 1.00 75.69 598 THR A N 1
ATOM 4678 C CA . THR A 1 598 ? -52.804 17.905 -31.610 1.00 75.69 598 THR A CA 1
ATOM 4679 C C . THR A 1 598 ? -51.828 19.017 -32.045 1.00 75.69 598 THR A C 1
ATOM 4681 O O . THR A 1 598 ? -51.141 18.868 -33.057 1.00 75.69 598 THR A O 1
ATOM 4684 N N . PRO A 1 599 ? -51.739 20.152 -31.316 1.00 83.31 599 PRO A N 1
ATOM 4685 C CA . PRO A 1 599 ? -50.653 21.123 -31.492 1.00 83.31 599 PRO A CA 1
ATOM 4686 C C . PRO A 1 599 ? -49.292 20.519 -31.105 1.00 83.31 599 PRO A C 1
ATOM 4688 O O . PRO A 1 599 ? -49.238 19.511 -30.399 1.00 83.31 599 PRO A O 1
ATOM 4691 N N . TRP A 1 600 ? -48.188 21.158 -31.517 1.00 85.44 600 TRP A N 1
ATOM 4692 C CA . TRP A 1 600 ? -46.845 20.697 -31.148 1.00 85.44 600 TRP A CA 1
ATOM 4693 C C . TRP A 1 600 ? -46.699 20.535 -29.624 1.00 85.44 600 TRP A C 1
ATOM 4695 O O . TRP A 1 600 ? -47.108 21.429 -28.873 1.00 85.44 600 TRP A O 1
ATOM 4705 N N . PRO A 1 601 ? -46.097 19.427 -29.155 1.00 85.12 601 PRO A N 1
ATOM 4706 C CA . PRO A 1 601 ? -45.935 19.171 -27.733 1.00 85.12 601 PRO A CA 1
ATOM 4707 C C . PRO A 1 601 ? -45.081 20.258 -27.080 1.00 85.12 601 PRO A C 1
ATOM 4709 O O . PRO A 1 601 ? -44.061 20.697 -27.618 1.00 85.12 601 PRO A O 1
ATOM 4712 N N . THR A 1 602 ? -45.494 20.687 -25.888 1.00 83.19 602 THR A N 1
ATOM 4713 C CA . THR A 1 602 ? -44.698 21.629 -25.097 1.00 83.19 602 THR A CA 1
ATOM 4714 C C . THR A 1 602 ? -43.480 20.889 -24.542 1.00 83.19 602 THR A C 1
ATOM 4716 O O . THR A 1 602 ? -43.650 19.838 -23.920 1.00 83.19 602 THR A O 1
ATOM 4719 N N . PRO A 1 603 ? -42.251 21.395 -24.741 1.00 78.12 603 PRO A N 1
ATOM 4720 C CA . PRO A 1 603 ? -41.073 20.737 -24.207 1.00 78.12 603 PRO A CA 1
ATOM 4721 C C . PRO A 1 603 ? -41.109 20.706 -22.672 1.00 78.12 603 PRO A C 1
ATOM 4723 O O . PRO A 1 603 ? -41.575 21.665 -22.050 1.00 78.12 603 PRO A O 1
ATOM 4726 N N . PRO A 1 604 ? -40.585 19.642 -22.037 1.00 72.44 604 PRO A N 1
ATOM 4727 C CA . PRO A 1 604 ? -40.567 19.547 -20.583 1.00 72.44 604 PRO A CA 1
ATOM 4728 C C . PRO A 1 604 ? -39.826 20.741 -19.961 1.00 72.44 604 PRO A C 1
ATOM 4730 O O . PRO A 1 604 ? -38.791 21.187 -20.475 1.00 72.44 604 PRO A O 1
ATOM 4733 N N . SER A 1 605 ? -40.353 21.265 -18.848 1.00 66.94 605 SER A N 1
ATOM 4734 C CA . SER A 1 605 ? -39.832 22.460 -18.165 1.00 66.94 605 SER A CA 1
ATOM 4735 C C . SER A 1 605 ? -38.345 22.339 -17.809 1.00 66.94 605 SER A C 1
ATOM 4737 O O . SER A 1 605 ? -37.832 21.241 -17.631 1.00 66.94 605 SER A O 1
ATOM 4739 N N . SER A 1 606 ? -37.631 23.462 -17.698 1.00 56.16 606 SER A N 1
ATOM 4740 C CA . SER A 1 606 ? -36.174 23.544 -17.473 1.00 56.16 606 SER A CA 1
ATOM 4741 C C . SER A 1 606 ? -35.654 23.038 -16.116 1.00 56.16 606 SER A C 1
ATOM 4743 O O . SER A 1 606 ? -34.450 23.130 -15.897 1.00 56.16 606 SER A O 1
ATOM 4745 N N . ARG A 1 607 ? -36.509 22.517 -15.227 1.00 46.50 607 ARG A N 1
ATOM 4746 C CA . ARG A 1 607 ? -36.097 22.040 -13.897 1.00 46.50 607 ARG A CA 1
ATOM 4747 C C . ARG A 1 607 ? -35.449 20.666 -13.929 1.00 46.50 607 ARG A C 1
ATOM 4749 O O . ARG A 1 607 ? -35.933 19.808 -14.702 1.00 46.50 607 ARG A O 1
#

Nearest PDB structures (foldseek):
  3zkv-assembly1_A  TM=1.594E-01  e=8.804E-03  Drosophila melanogaster
  7yg4-assembly1_A  TM=1.429E-01  e=9.153E-03  Homo sapiens
  8cdj-assembly1_D  TM=1.545E-01  e=4.689E-02  Homo sapiens
  1ukl-assembly1_A  TM=1.765E-01  e=8.737E-02  Mus musculus

pLDDT: mean 85.52, std 11.04, range [42.62, 96.75]